Protein AF-A0A7G6E067-F1 (afdb_monomer_lite)

Sequence (532 aa):
MALILVSIIIFIIMLLFPILFSLVSLRKSSGDVLDIQQSKVKDPRYFVKSFTRLFDQQWANYDGSGKIFLSREENILEADGIAEYPPVCHSIVYAENLEFRPPAGISFEKEVYACQNAYLFGIKTVRAICSKKDLVLGSGTRVLRWVDAEGTLTVFDDCDLGISASSTTKIIIGSNSRFRRLFAPTILFGQAPGEESLFNDRSQDINLEAVALGCFRNIKYVDDDLTDDAGVLTGSIITIHNIIVLNSLTVKGHIRSHKSIRLCDHAVVYGNLFAEEDIYLGQNARVYGTVFTQGNLYAESGVTIGQPGKTKSVIARGKIIFEKNCRVHGYVNSEAGGICCPDNNFCKTDTATLPVLSRPRPEKEYLLKKPWPAVISAVVLFAVITTSVSATVILKKVQEYERFFKDKQAVAEEFSYGIDGKPDGGQLETEPVLITKDHVYFKDRVLERFHYDTNNILQNSEVLRGIMASLPEGVNKYLMLVPGRIRFESDAYQQYSDDVIGAINEVYAKMPSMQGTGRVTEHDFMLLTRQS

Structure (mmCIF, N/CA/C/O backbone):
data_AF-A0A7G6E067-F1
#
_entry.id   AF-A0A7G6E067-F1
#
loop_
_atom_site.group_PDB
_atom_site.id
_atom_site.type_symbol
_atom_site.label_atom_id
_atom_site.label_alt_id
_atom_site.label_comp_id
_atom_site.label_asym_id
_atom_site.label_entity_id
_atom_site.label_seq_id
_atom_site.pdbx_PDB_ins_code
_atom_site.Cartn_x
_atom_site.Cartn_y
_atom_site.Cartn_z
_atom_site.occupancy
_atom_site.B_iso_or_equiv
_atom_site.auth_seq_id
_atom_site.auth_comp_id
_atom_site.auth_asym_id
_atom_site.auth_atom_id
_atom_site.pdbx_PDB_model_num
ATOM 1 N N . MET A 1 1 ? -4.426 38.895 -65.594 1.00 67.75 1 MET A N 1
ATOM 2 C CA . MET A 1 1 ? -3.129 38.958 -64.880 1.00 67.75 1 MET A CA 1
ATOM 3 C C . MET A 1 1 ? -3.251 39.633 -63.520 1.00 67.75 1 MET A C 1
ATOM 5 O O . MET A 1 1 ? -3.043 38.946 -62.533 1.00 67.75 1 MET A O 1
ATOM 9 N N . ALA A 1 2 ? -3.667 40.904 -63.428 1.00 76.62 2 ALA A N 1
ATOM 10 C CA . ALA A 1 2 ? -3.803 41.602 -62.138 1.00 76.62 2 ALA A CA 1
ATOM 11 C C . ALA A 1 2 ? -4.741 40.894 -61.138 1.00 76.62 2 ALA A C 1
ATOM 13 O O . ALA A 1 2 ? -4.383 40.714 -59.982 1.00 76.62 2 ALA A O 1
ATOM 14 N N . LEU A 1 3 ? -5.896 40.405 -61.603 1.00 77.56 3 LEU A N 1
ATOM 15 C CA . LEU A 1 3 ? -6.867 39.714 -60.745 1.00 77.56 3 LEU A CA 1
ATOM 16 C C . LEU A 1 3 ? -6.318 38.399 -60.161 1.00 77.56 3 LEU A C 1
ATOM 18 O O . LEU A 1 3 ? -6.519 38.109 -58.990 1.00 77.56 3 LEU A O 1
ATOM 22 N N . ILE A 1 4 ? -5.556 37.649 -60.963 1.00 86.62 4 ILE A N 1
ATOM 23 C CA . ILE A 1 4 ? -4.908 36.397 -60.542 1.00 86.62 4 ILE A CA 1
ATOM 24 C C . ILE A 1 4 ? -3.825 36.690 -59.498 1.00 86.62 4 ILE A C 1
ATOM 26 O O . ILE A 1 4 ? -3.728 35.985 -58.499 1.00 86.62 4 ILE A O 1
ATOM 30 N N . LEU A 1 5 ? -3.049 37.762 -59.696 1.00 88.50 5 LEU A N 1
ATOM 31 C CA . LEU A 1 5 ? -2.017 38.177 -58.748 1.00 88.50 5 LEU A CA 1
ATOM 32 C C . LEU A 1 5 ? -2.626 38.559 -57.389 1.00 88.50 5 LEU A C 1
ATOM 34 O O . LEU A 1 5 ? -2.128 38.140 -56.349 1.00 88.50 5 LEU A O 1
ATOM 38 N N . VAL A 1 6 ? -3.745 39.292 -57.401 1.00 89.38 6 VAL A N 1
ATOM 39 C CA . VAL A 1 6 ? -4.483 39.673 -56.186 1.00 89.38 6 VAL A CA 1
ATOM 40 C C . VAL A 1 6 ? -5.037 38.440 -55.466 1.00 89.38 6 VAL A C 1
ATOM 42 O O . VAL A 1 6 ? -4.882 38.329 -54.252 1.00 89.38 6 VAL A O 1
ATOM 45 N N . SER A 1 7 ? -5.613 37.476 -56.190 1.00 81.06 7 SER A N 1
ATOM 46 C CA . SER A 1 7 ? -6.110 36.231 -55.589 1.00 81.06 7 SER A CA 1
ATOM 47 C C . SER A 1 7 ? -4.997 35.391 -54.955 1.00 81.06 7 SER A C 1
ATOM 49 O O . SER A 1 7 ? -5.192 34.850 -53.869 1.00 81.06 7 SER A O 1
ATOM 51 N N . ILE A 1 8 ? -3.818 35.317 -55.585 1.00 92.19 8 ILE A N 1
ATOM 52 C CA . ILE A 1 8 ? -2.652 34.613 -55.027 1.00 92.19 8 ILE A CA 1
ATOM 53 C C . ILE A 1 8 ? -2.177 35.295 -53.738 1.00 92.19 8 ILE A C 1
ATOM 55 O O . ILE A 1 8 ? -1.906 34.615 -52.751 1.00 92.19 8 ILE A O 1
ATOM 59 N N . ILE A 1 9 ? -2.127 36.630 -53.711 1.00 91.50 9 ILE A N 1
ATOM 60 C CA . ILE A 1 9 ? -1.723 37.391 -52.520 1.00 91.50 9 ILE A CA 1
ATOM 61 C C . ILE A 1 9 ? -2.707 37.163 -51.367 1.00 91.50 9 ILE A C 1
ATOM 63 O O . ILE A 1 9 ? -2.279 36.882 -50.249 1.00 91.50 9 ILE A O 1
ATOM 67 N N . ILE A 1 10 ? -4.017 37.212 -51.633 1.00 90.81 10 ILE A N 1
ATOM 68 C CA . ILE A 1 10 ? -5.048 36.949 -50.616 1.00 90.81 10 ILE A CA 1
ATOM 69 C C . ILE A 1 10 ? -4.919 35.521 -50.068 1.00 90.81 10 ILE A C 1
ATOM 71 O O . ILE A 1 10 ? -4.977 35.328 -48.856 1.00 90.81 10 ILE A O 1
ATOM 75 N N . PHE A 1 11 ? -4.682 34.532 -50.933 1.00 90.06 11 PHE A N 1
ATOM 76 C CA . PHE A 1 11 ? -4.501 33.140 -50.518 1.00 90.06 11 PHE A CA 1
ATOM 77 C C . PHE A 1 11 ? -3.265 32.949 -49.625 1.00 90.06 11 PHE A C 1
ATOM 79 O O . PHE A 1 11 ? -3.344 32.290 -48.589 1.00 90.06 11 PHE A O 1
ATOM 86 N N . ILE A 1 12 ? -2.137 33.575 -49.978 1.00 92.38 12 ILE A N 1
ATOM 87 C CA . ILE A 1 12 ? -0.911 33.529 -49.167 1.00 92.38 12 ILE A CA 1
ATOM 88 C C . ILE A 1 12 ? -1.139 34.190 -47.802 1.00 92.38 12 ILE A C 1
ATOM 90 O O . ILE A 1 12 ? -0.731 33.639 -46.780 1.00 92.38 12 ILE A O 1
ATOM 94 N N . ILE A 1 13 ? -1.837 35.330 -47.758 1.00 90.00 13 ILE A N 1
ATOM 95 C CA . ILE A 1 13 ? -2.175 36.009 -46.500 1.00 90.00 13 ILE A CA 1
ATOM 96 C C . ILE A 1 13 ? -3.079 35.125 -45.636 1.00 90.00 13 ILE A C 1
ATOM 98 O O . ILE A 1 13 ? -2.809 34.971 -44.447 1.00 90.00 13 ILE A O 1
ATOM 102 N N . MET A 1 14 ? -4.101 34.490 -46.216 1.00 87.88 14 MET A N 1
ATOM 103 C CA . MET A 1 14 ? -4.981 33.571 -45.486 1.00 87.88 14 MET A CA 1
ATOM 104 C C . MET A 1 14 ? -4.238 32.359 -44.914 1.00 87.88 14 MET A C 1
ATOM 106 O O . MET A 1 14 ? -4.608 31.880 -43.847 1.00 87.88 14 MET A O 1
ATOM 110 N N . LEU A 1 15 ? -3.193 31.873 -45.589 1.00 88.56 15 LEU A N 1
ATOM 111 C CA . LEU A 1 15 ? -2.406 30.728 -45.127 1.00 88.56 15 LEU A CA 1
ATOM 112 C C . LEU A 1 15 ? -1.389 31.112 -44.041 1.00 88.56 15 LEU A C 1
ATOM 114 O O . LEU A 1 15 ? -1.163 30.347 -43.105 1.00 88.56 15 LEU A O 1
ATOM 118 N N . LEU A 1 16 ? -0.795 32.305 -44.135 1.00 90.19 16 LEU A N 1
ATOM 119 C CA . LEU A 1 16 ? 0.205 32.781 -43.174 1.00 90.19 16 LEU A CA 1
ATOM 120 C C . LEU A 1 16 ? -0.413 33.417 -41.923 1.00 90.19 16 LEU A C 1
ATOM 122 O O . LEU A 1 16 ? 0.206 33.388 -40.858 1.00 90.19 16 LEU A O 1
ATOM 126 N N . PHE A 1 17 ? -1.625 33.966 -42.020 1.00 87.62 17 PHE A N 1
ATOM 127 C CA . PHE A 1 17 ? -2.289 34.657 -40.914 1.00 87.62 17 PHE A CA 1
ATOM 128 C C . PHE A 1 17 ? -2.499 33.774 -39.665 1.00 87.62 17 PHE A C 1
ATOM 130 O O . PHE A 1 17 ? -2.119 34.222 -38.583 1.00 87.62 17 PHE A O 1
ATOM 137 N N . PRO A 1 18 ? -2.992 32.519 -39.754 1.00 85.69 18 PRO A N 1
ATOM 138 C CA . PRO A 1 18 ? -3.151 31.650 -38.584 1.00 85.69 18 PRO A CA 1
ATOM 139 C C . PRO A 1 18 ? -1.817 31.308 -37.912 1.00 85.69 18 PRO A C 1
ATOM 141 O O . PRO A 1 18 ? -1.742 31.227 -36.689 1.00 85.69 18 PRO A O 1
ATOM 144 N N . ILE A 1 19 ? -0.752 31.150 -38.706 1.00 84.44 19 ILE A N 1
ATOM 145 C CA . ILE A 1 19 ? 0.596 30.827 -38.219 1.00 84.44 19 ILE A CA 1
ATOM 146 C C . ILE A 1 19 ? 1.186 32.031 -37.475 1.00 84.44 19 ILE A C 1
ATOM 148 O O . ILE A 1 19 ? 1.691 31.892 -36.363 1.00 84.44 19 ILE A O 1
ATOM 152 N N . LEU A 1 20 ? 1.073 33.231 -38.052 1.00 85.06 20 LEU A N 1
ATOM 153 C CA . LEU A 1 20 ? 1.503 34.478 -37.415 1.00 85.06 20 LEU A CA 1
ATOM 154 C C . LEU A 1 20 ? 0.703 34.769 -36.141 1.00 85.06 20 LEU A C 1
ATOM 156 O O . LEU A 1 20 ? 1.288 35.136 -35.124 1.00 85.06 20 LEU A O 1
ATOM 160 N N . PHE A 1 21 ? -0.615 34.563 -36.166 1.00 83.00 21 PHE A N 1
ATOM 161 C CA . PHE A 1 21 ? -1.477 34.758 -35.001 1.00 83.00 21 PHE A CA 1
ATOM 162 C C . PHE A 1 21 ? -1.153 33.763 -33.877 1.00 83.00 21 PHE A C 1
ATOM 164 O O . PHE A 1 21 ? -1.044 34.161 -32.718 1.00 83.00 21 PHE A O 1
ATOM 171 N N . SER A 1 22 ? -0.901 32.496 -34.220 1.00 72.25 22 SER A N 1
ATOM 172 C CA . SER A 1 22 ? -0.419 31.468 -33.290 1.00 72.25 22 SER A CA 1
ATOM 173 C C . SER A 1 22 ? 0.921 31.853 -32.652 1.00 72.25 22 SER A C 1
ATOM 175 O O . SER A 1 22 ? 1.051 31.795 -31.430 1.00 72.25 22 SER A O 1
ATOM 177 N N . LEU A 1 23 ? 1.893 32.322 -33.441 1.00 78.56 23 LEU A N 1
ATOM 178 C CA . LEU A 1 23 ? 3.201 32.757 -32.938 1.00 78.56 23 LEU A CA 1
ATOM 179 C C . LEU A 1 23 ? 3.097 33.972 -32.006 1.00 78.56 23 LEU A C 1
ATOM 181 O O . LEU A 1 23 ? 3.789 34.032 -30.991 1.00 78.56 23 LEU A O 1
ATOM 185 N N . VAL A 1 24 ? 2.223 34.933 -32.320 1.00 79.75 24 VAL A N 1
ATOM 186 C CA . VAL A 1 24 ? 1.972 36.105 -31.465 1.00 79.75 24 VAL A CA 1
ATOM 187 C C . VAL A 1 24 ? 1.246 35.709 -30.178 1.00 79.75 24 VAL A C 1
ATOM 189 O O . VAL A 1 24 ? 1.586 36.224 -29.113 1.00 79.75 24 VAL A O 1
ATOM 192 N N . SER A 1 25 ? 0.291 34.780 -30.252 1.00 71.62 25 SER A N 1
ATOM 193 C CA . SER A 1 25 ? -0.420 34.243 -29.087 1.00 71.62 25 SER A CA 1
ATOM 194 C C . SER A 1 25 ? 0.529 33.499 -28.142 1.00 71.62 25 SER A C 1
ATOM 196 O O . SER A 1 25 ? 0.535 33.789 -26.947 1.00 71.62 25 SER A O 1
ATOM 198 N N . LEU A 1 26 ? 1.422 32.661 -28.680 1.00 60.19 26 LEU A N 1
ATOM 199 C CA . LEU A 1 26 ? 2.461 31.964 -27.911 1.00 60.19 26 LEU A CA 1
ATOM 200 C C . LEU A 1 26 ? 3.456 32.927 -27.248 1.00 60.19 26 LEU A C 1
ATOM 202 O O . LEU A 1 26 ? 3.932 32.658 -26.151 1.00 60.19 26 LEU A O 1
ATOM 206 N N . ARG A 1 27 ? 3.757 34.068 -27.884 1.00 63.06 27 ARG A N 1
ATOM 207 C CA . ARG A 1 27 ? 4.633 35.101 -27.301 1.00 63.06 27 ARG A CA 1
ATOM 208 C C . ARG A 1 27 ? 3.955 35.940 -26.215 1.00 63.06 27 ARG A C 1
ATOM 210 O O . ARG A 1 27 ? 4.663 36.564 -25.432 1.00 63.06 27 ARG A O 1
ATOM 217 N N . LYS A 1 28 ? 2.618 35.999 -26.197 1.00 56.47 28 LYS A N 1
ATOM 218 C CA . LYS A 1 28 ? 1.829 36.782 -25.230 1.00 56.47 28 LYS A CA 1
ATOM 219 C C . LYS A 1 28 ? 1.300 35.962 -24.055 1.00 56.47 28 LYS A C 1
ATOM 221 O O . LYS A 1 28 ? 1.026 36.557 -23.021 1.00 56.47 28 LYS A O 1
ATOM 226 N N . SER A 1 29 ? 1.172 34.639 -24.170 1.00 46.22 29 SER A N 1
ATOM 227 C CA . SER A 1 29 ? 0.779 33.794 -23.039 1.00 46.22 29 SER A CA 1
ATOM 228 C C . SER A 1 29 ? 1.999 33.340 -22.232 1.00 46.22 29 SER A C 1
ATOM 230 O O . SER A 1 29 ? 2.335 32.158 -22.194 1.00 46.22 29 SER A O 1
ATOM 232 N N . SER A 1 30 ? 2.648 34.263 -21.525 1.00 46.41 30 SER A N 1
ATOM 233 C CA . SER A 1 30 ? 3.268 33.886 -20.252 1.00 46.41 30 SER A CA 1
ATOM 234 C C . SER A 1 30 ? 2.132 33.753 -19.237 1.00 46.41 30 SER A C 1
ATOM 236 O O . SER A 1 30 ? 1.890 34.656 -18.442 1.00 46.41 30 SER A O 1
ATOM 238 N N . GLY A 1 31 ? 1.338 32.686 -19.362 1.00 50.12 31 GLY A N 1
ATOM 239 C CA . GLY A 1 31 ? 0.410 32.324 -18.301 1.00 50.12 31 GLY A CA 1
ATOM 240 C C . GLY A 1 31 ? 1.242 31.968 -17.080 1.00 50.12 31 GLY A C 1
ATOM 241 O O . GLY A 1 31 ? 2.198 31.200 -17.215 1.00 50.12 31 GLY A O 1
ATOM 242 N N . ASP A 1 32 ? 0.915 32.548 -15.927 1.00 47.06 32 ASP A N 1
ATOM 243 C CA . ASP A 1 32 ? 1.516 32.122 -14.672 1.00 47.06 32 ASP A CA 1
ATOM 244 C C . ASP A 1 32 ? 1.318 30.613 -14.551 1.00 47.06 32 ASP A C 1
ATOM 246 O O . ASP A 1 32 ? 0.204 30.086 -14.653 1.00 47.06 32 ASP A O 1
ATOM 250 N N . VAL A 1 33 ? 2.438 29.903 -14.439 1.00 42.81 33 VAL A N 1
ATOM 251 C CA . VAL A 1 33 ? 2.445 28.465 -14.206 1.00 42.81 33 VAL A CA 1
ATOM 252 C C . VAL A 1 33 ? 1.640 28.252 -12.931 1.00 42.81 33 VAL A C 1
ATOM 254 O O . VAL A 1 33 ? 2.004 28.794 -11.891 1.00 42.81 33 VAL A O 1
ATOM 257 N N . LEU A 1 34 ? 0.539 27.494 -13.009 1.00 39.03 34 LEU A N 1
ATOM 258 C CA . LEU A 1 34 ? -0.124 26.978 -11.814 1.00 39.03 34 LEU A CA 1
ATOM 259 C C . LEU A 1 34 ? 0.966 26.329 -10.966 1.00 39.03 34 LEU A C 1
ATOM 261 O O . LEU A 1 34 ? 1.536 25.318 -11.384 1.00 39.03 34 LEU A O 1
ATOM 265 N N . ASP A 1 35 ? 1.282 26.940 -9.824 1.00 33.75 35 ASP A N 1
ATOM 266 C CA . ASP A 1 35 ? 2.261 26.413 -8.884 1.00 33.75 35 ASP A CA 1
ATOM 267 C C . ASP A 1 35 ? 1.671 25.135 -8.287 1.00 33.75 35 ASP A C 1
ATOM 269 O O . ASP A 1 35 ? 0.984 25.116 -7.263 1.00 33.75 35 ASP A O 1
ATOM 273 N N . ILE A 1 36 ? 1.853 24.032 -9.012 1.00 35.59 36 ILE A N 1
ATOM 274 C CA . ILE A 1 36 ? 1.651 22.701 -8.480 1.00 35.59 36 ILE A CA 1
ATOM 275 C C . ILE A 1 36 ? 2.705 22.602 -7.393 1.00 35.59 36 ILE A C 1
ATOM 277 O O . ILE A 1 36 ? 3.874 22.386 -7.699 1.00 35.59 36 ILE A O 1
ATOM 281 N N . GLN A 1 37 ? 2.291 22.772 -6.137 1.00 37.22 37 GLN A N 1
ATOM 282 C CA . GLN A 1 37 ? 3.134 22.528 -4.973 1.00 37.22 37 GLN A CA 1
ATOM 283 C C . GLN A 1 37 ? 3.620 21.075 -5.020 1.00 37.22 37 GLN A C 1
ATOM 285 O O . GLN A 1 37 ? 3.009 20.177 -4.439 1.00 37.22 37 GLN A O 1
ATOM 290 N N . GLN A 1 38 ? 4.725 20.827 -5.728 1.00 42.59 38 GLN A N 1
ATOM 291 C CA . GLN A 1 38 ? 5.311 19.497 -5.907 1.00 42.59 38 GLN A CA 1
ATOM 292 C C . GLN A 1 38 ? 5.803 18.923 -4.568 1.00 42.59 38 GLN A C 1
ATOM 294 O O . GLN A 1 38 ? 6.039 17.725 -4.448 1.00 42.59 38 GLN A O 1
ATOM 299 N N . SER A 1 39 ? 5.895 19.771 -3.539 1.00 36.84 39 SER A N 1
ATOM 300 C CA . SER A 1 39 ? 6.177 19.422 -2.148 1.00 36.84 39 SER A CA 1
ATOM 301 C C . SER A 1 39 ? 4.997 18.789 -1.402 1.00 36.84 39 SER A C 1
ATOM 303 O O . SER A 1 39 ? 5.209 18.235 -0.323 1.00 36.84 39 SER A O 1
ATOM 305 N N . LYS A 1 40 ? 3.766 18.798 -1.947 1.00 38.25 40 LYS A N 1
ATOM 306 C CA . LYS A 1 40 ? 2.625 18.044 -1.389 1.00 38.25 40 LYS A CA 1
ATOM 307 C C . LYS A 1 40 ? 2.754 16.550 -1.693 1.00 38.25 40 LYS A C 1
ATOM 309 O O . LYS A 1 40 ? 1.916 15.938 -2.355 1.00 38.25 40 LYS A O 1
ATOM 314 N N . VAL A 1 41 ? 3.796 15.933 -1.150 1.00 55.62 41 VAL A N 1
ATOM 315 C CA . VAL A 1 41 ? 3.867 14.482 -1.012 1.00 55.62 41 VAL A CA 1
ATOM 316 C C . VAL A 1 41 ? 2.884 14.107 0.093 1.00 55.62 41 VAL A C 1
ATOM 318 O O . VAL A 1 41 ? 3.090 14.438 1.260 1.00 55.62 41 VAL A O 1
ATOM 321 N N . LYS A 1 42 ? 1.763 13.469 -0.267 1.00 67.50 42 LYS A N 1
ATOM 322 C CA . LYS A 1 42 ? 0.821 12.946 0.732 1.00 67.50 42 LYS A CA 1
ATOM 323 C C . LYS A 1 42 ? 1.565 11.939 1.602 1.00 67.50 42 LYS A C 1
ATOM 325 O O . LYS A 1 42 ? 2.034 10.922 1.095 1.00 67.50 42 LYS A O 1
ATOM 330 N N . ASP A 1 43 ? 1.644 12.227 2.898 1.00 86.19 43 ASP A N 1
ATOM 331 C CA . ASP A 1 43 ? 2.230 11.316 3.874 1.00 86.19 43 ASP A CA 1
ATOM 332 C C . ASP A 1 43 ? 1.561 9.932 3.746 1.00 86.19 43 ASP A C 1
ATOM 334 O O . ASP A 1 43 ? 0.327 9.827 3.813 1.00 86.19 43 ASP A O 1
ATOM 338 N N . PRO A 1 44 ? 2.331 8.849 3.553 1.00 86.00 44 PRO A N 1
ATOM 339 C CA . PRO A 1 44 ? 1.779 7.505 3.501 1.00 86.00 44 PRO A CA 1
ATOM 340 C C . PRO A 1 44 ? 0.988 7.119 4.757 1.00 86.00 44 PRO A C 1
ATOM 342 O O . PRO A 1 44 ? 0.123 6.261 4.673 1.00 86.00 44 PRO A O 1
ATOM 345 N N . ARG A 1 45 ? 1.193 7.786 5.894 1.00 92.62 45 ARG A N 1
ATOM 346 C CA . ARG A 1 45 ? 0.444 7.603 7.148 1.00 92.62 45 ARG A CA 1
ATOM 347 C C . ARG A 1 45 ? -0.525 8.756 7.437 1.00 92.62 45 ARG A C 1
ATOM 349 O O . ARG A 1 45 ? -0.914 8.977 8.579 1.00 92.62 45 ARG A O 1
ATOM 356 N N . TYR A 1 46 ? -0.950 9.497 6.410 1.00 91.56 46 TYR A N 1
ATOM 357 C CA . TYR A 1 46 ? -1.833 10.660 6.555 1.00 91.56 46 TYR A CA 1
ATOM 358 C C . TYR A 1 46 ? -3.115 10.372 7.354 1.00 91.56 46 TYR A C 1
ATOM 360 O O . TYR A 1 46 ? -3.463 11.158 8.231 1.00 91.56 46 TYR A O 1
ATOM 368 N N . PHE A 1 47 ? -3.805 9.257 7.079 1.00 90.81 47 PHE A N 1
ATOM 369 C CA . PHE A 1 47 ? -5.082 8.945 7.734 1.00 90.81 47 PHE A CA 1
ATOM 370 C C . PHE A 1 47 ? -4.940 8.808 9.250 1.00 90.81 47 PHE A C 1
ATOM 372 O O . PHE A 1 47 ? -5.653 9.492 9.982 1.00 90.81 47 PHE A O 1
ATOM 379 N N . VAL A 1 48 ? -3.982 7.993 9.707 1.00 93.31 48 VAL A N 1
ATOM 380 C CA . VAL A 1 48 ? -3.722 7.818 11.139 1.00 93.31 48 VAL A CA 1
ATOM 381 C C . VAL A 1 48 ? -3.243 9.121 11.767 1.00 93.31 48 VAL A C 1
ATOM 383 O O . VAL A 1 48 ? -3.814 9.541 12.760 1.00 93.31 48 VAL A O 1
ATOM 386 N N . LYS A 1 49 ? -2.288 9.831 11.150 1.00 93.44 49 LYS A N 1
ATOM 387 C CA . LYS A 1 49 ? -1.737 11.073 11.714 1.00 93.44 49 LYS A CA 1
ATOM 388 C C . LYS A 1 49 ? -2.796 12.160 11.846 1.00 93.44 49 LYS A C 1
ATOM 390 O O . LYS A 1 49 ? -2.779 12.929 12.801 1.00 93.44 49 LYS A O 1
ATOM 395 N N . SER A 1 50 ? -3.713 12.244 10.883 1.00 93.19 50 SER A N 1
ATOM 396 C CA . SER A 1 50 ? -4.823 13.190 10.952 1.00 93.19 50 SER A CA 1
ATOM 397 C C . SER A 1 50 ? -5.813 12.812 12.050 1.00 93.19 50 SER A C 1
ATOM 399 O O . SER A 1 50 ? -6.274 13.703 12.759 1.00 93.19 50 SER A O 1
ATOM 401 N N . PHE A 1 51 ? -6.138 11.523 12.188 1.00 94.69 51 PHE A N 1
ATOM 402 C CA . PHE A 1 51 ? -7.040 11.034 13.227 1.00 94.69 51 PHE A CA 1
ATOM 403 C C . PHE A 1 51 ? -6.441 11.211 14.625 1.00 94.69 51 PHE A C 1
ATOM 405 O O . PHE A 1 51 ? -7.065 11.866 15.451 1.00 94.69 51 PHE A O 1
ATOM 412 N N . THR A 1 52 ? -5.221 10.723 14.871 1.00 93.94 52 THR A N 1
ATOM 413 C CA . THR A 1 52 ? -4.566 10.821 16.184 1.00 93.94 52 THR A CA 1
ATOM 414 C C . THR A 1 52 ? -4.368 12.271 16.589 1.00 93.94 52 THR A C 1
ATOM 416 O O . THR A 1 52 ? -4.672 12.623 17.713 1.00 93.94 52 THR A O 1
ATOM 419 N N . ARG A 1 53 ? -3.975 13.161 15.666 1.00 93.69 53 ARG A N 1
ATOM 420 C CA . ARG A 1 53 ? -3.857 14.596 15.969 1.00 93.69 53 ARG A CA 1
ATOM 421 C C . ARG A 1 53 ? -5.174 15.199 16.466 1.00 93.69 53 ARG A C 1
ATOM 423 O O . ARG A 1 53 ? -5.152 15.986 17.403 1.00 93.69 53 ARG A O 1
ATOM 430 N N . LEU A 1 54 ? -6.296 14.875 15.818 1.00 93.12 54 LEU A N 1
ATOM 431 C CA . LEU A 1 54 ? -7.613 15.358 16.247 1.00 93.12 54 LEU A CA 1
ATOM 432 C C . LEU A 1 54 ? -8.034 14.717 17.570 1.00 93.12 54 LEU A C 1
ATOM 434 O O . LEU A 1 54 ? -8.539 15.417 18.440 1.00 93.12 54 LEU A O 1
ATOM 438 N N . PHE A 1 55 ? -7.811 13.412 17.716 1.00 94.62 55 PHE A N 1
ATOM 439 C CA . PHE A 1 55 ? -8.175 12.670 18.914 1.00 94.62 55 PHE A CA 1
ATOM 440 C C . PHE A 1 55 ? -7.371 13.141 20.126 1.00 94.62 55 PHE A C 1
ATOM 442 O O . PHE A 1 55 ? -7.968 13.595 21.089 1.00 94.62 55 PHE A O 1
ATOM 449 N N . ASP A 1 56 ? -6.038 13.130 20.054 1.00 93.06 56 ASP A N 1
ATOM 450 C CA . ASP A 1 56 ? -5.134 13.496 21.151 1.00 93.06 56 ASP A CA 1
ATOM 451 C C . ASP A 1 56 ? -5.389 14.938 21.636 1.00 93.06 56 ASP A C 1
ATOM 453 O O . ASP A 1 56 ? -5.372 15.212 22.835 1.00 93.06 56 ASP A O 1
ATOM 457 N N . GLN A 1 57 ? -5.684 15.867 20.715 1.00 92.56 57 GLN A N 1
ATOM 458 C CA . GLN A 1 57 ? -6.006 17.258 21.053 1.00 92.56 57 GLN A CA 1
ATOM 459 C C . GLN A 1 57 ? -7.290 17.379 21.888 1.00 92.56 57 GLN A C 1
ATOM 461 O O . GLN A 1 57 ? -7.369 18.225 22.779 1.00 92.56 57 GLN A O 1
ATOM 466 N N . GLN A 1 58 ? -8.300 16.568 21.578 1.00 92.88 58 GLN A N 1
ATOM 467 C CA . GLN A 1 58 ? -9.592 16.594 22.263 1.00 92.88 58 GLN A CA 1
ATOM 468 C C . GLN A 1 58 ? -9.560 15.743 23.535 1.00 92.88 58 GLN A C 1
ATOM 470 O O . GLN A 1 58 ? -10.126 16.136 24.551 1.00 92.88 58 GLN A O 1
ATOM 475 N N . TRP A 1 59 ? -8.816 14.636 23.511 1.00 92.81 59 TRP A N 1
ATOM 476 C CA . TRP A 1 59 ? -8.609 13.746 24.648 1.00 92.81 59 TRP A CA 1
ATOM 477 C C . TRP A 1 59 ? -7.934 14.458 25.824 1.00 92.81 59 TRP A C 1
ATOM 479 O O . TRP A 1 59 ? -8.309 14.247 26.970 1.00 92.81 59 TRP A O 1
ATOM 489 N N . ALA A 1 60 ? -7.006 15.383 25.553 1.00 90.44 60 ALA A N 1
ATOM 490 C CA . ALA A 1 60 ? -6.350 16.184 26.590 1.00 90.44 60 ALA A CA 1
ATOM 491 C C . ALA A 1 60 ? -7.320 17.010 27.462 1.00 90.44 60 ALA A C 1
ATOM 493 O O . ALA A 1 60 ? -6.982 17.338 28.597 1.00 90.44 60 ALA A O 1
ATOM 494 N N . ASN A 1 61 ? -8.507 17.345 26.942 1.00 89.31 61 ASN A N 1
ATOM 495 C CA . ASN A 1 61 ? -9.551 18.087 27.657 1.00 89.31 61 ASN A CA 1
ATOM 496 C C . ASN A 1 61 ? -10.802 17.231 27.919 1.00 89.31 61 ASN A C 1
ATOM 498 O O . ASN A 1 61 ? -11.872 17.779 28.179 1.00 89.31 61 ASN A O 1
ATOM 502 N N . TYR A 1 62 ? -10.693 15.907 27.797 1.00 91.81 62 TYR A N 1
ATOM 503 C CA . TYR A 1 62 ? -11.818 15.000 27.977 1.00 91.81 62 TYR A CA 1
ATOM 504 C C . TYR A 1 62 ? -12.278 14.983 29.440 1.00 91.81 62 TYR A C 1
ATOM 506 O O . TYR A 1 62 ? -11.478 14.896 30.370 1.00 91.81 62 TYR A O 1
ATOM 514 N N . ASP A 1 63 ? -13.590 15.082 29.632 1.00 89.38 63 ASP A N 1
ATOM 515 C CA . ASP A 1 63 ? -14.250 15.248 30.928 1.00 89.38 63 ASP A CA 1
ATOM 516 C C . ASP A 1 63 ? -14.803 13.934 31.508 1.00 89.38 63 ASP A C 1
ATOM 518 O O . ASP A 1 63 ? -15.434 13.946 32.565 1.00 89.38 63 ASP A O 1
ATOM 522 N N . GLY A 1 64 ? -14.589 12.799 30.830 1.00 88.25 64 GLY A N 1
ATOM 523 C CA . GLY A 1 64 ? -15.148 11.506 31.235 1.00 88.25 64 GLY A CA 1
ATOM 524 C C . GLY A 1 64 ? -16.630 11.328 30.888 1.00 88.25 64 GLY A C 1
ATOM 525 O O . GLY A 1 64 ? -17.257 10.382 31.360 1.00 88.25 64 GLY A O 1
ATOM 526 N N . SER A 1 65 ? -17.223 12.214 30.079 1.00 88.88 65 SER A N 1
ATOM 527 C CA . SER A 1 65 ? -18.655 12.167 29.735 1.00 88.88 65 SER A CA 1
ATOM 528 C C . SER A 1 65 ? -19.065 10.997 28.828 1.00 88.88 65 SER A C 1
ATOM 530 O O . SER A 1 65 ? -20.254 10.823 28.552 1.00 88.88 65 SER A O 1
ATOM 532 N N . GLY A 1 66 ? -18.112 10.203 28.325 1.00 91.12 66 GLY A N 1
ATOM 533 C CA . GLY A 1 66 ? -18.354 9.173 27.311 1.00 91.12 66 GLY A CA 1
ATOM 534 C C . GLY A 1 66 ? -18.574 9.744 25.909 1.00 91.12 66 GLY A C 1
ATOM 535 O O . GLY A 1 66 ? -18.972 9.015 24.998 1.00 91.12 66 GLY A O 1
ATOM 536 N N . LYS A 1 67 ? -18.335 11.044 25.714 1.00 93.38 67 LYS A N 1
ATOM 537 C CA . LYS A 1 67 ? -18.484 11.728 24.432 1.00 93.38 67 LYS A CA 1
ATOM 538 C C . LYS A 1 67 ? -17.290 12.618 24.137 1.00 93.38 67 LYS A C 1
ATOM 540 O O . LYS A 1 67 ? -16.702 13.214 25.031 1.00 93.38 67 LYS A O 1
ATOM 545 N N . ILE A 1 68 ? -16.955 12.738 22.859 1.00 93.69 68 ILE A N 1
ATOM 546 C CA . ILE A 1 68 ? -15.889 13.616 22.384 1.00 93.69 68 ILE A CA 1
ATOM 547 C C . ILE A 1 68 ? -16.351 14.380 21.154 1.00 93.69 68 ILE A C 1
ATOM 549 O O . ILE A 1 68 ? -17.079 13.852 20.312 1.00 93.69 68 ILE A O 1
ATOM 553 N N . PHE A 1 69 ? -15.901 15.621 21.015 1.00 91.19 69 PHE A N 1
ATOM 554 C CA . PHE A 1 69 ? -16.122 16.387 19.799 1.00 91.19 69 PHE A CA 1
ATOM 555 C C . PHE A 1 69 ? -14.873 16.326 18.919 1.00 91.19 69 PHE 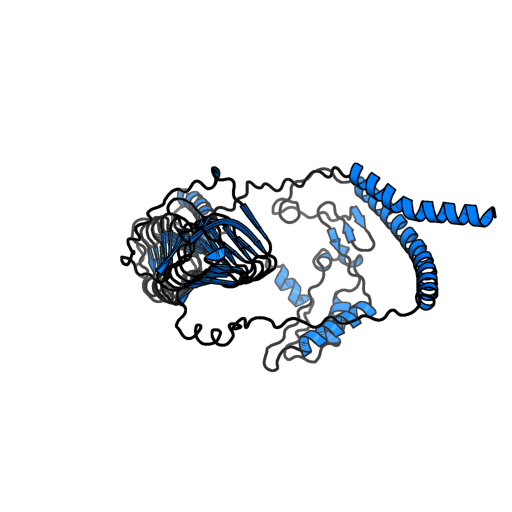A C 1
ATOM 557 O O . PHE A 1 69 ? -13.866 16.952 19.231 1.00 91.19 69 PHE A O 1
ATOM 564 N N . LEU A 1 70 ? -14.930 15.573 17.817 1.00 90.06 70 LEU A N 1
ATOM 565 C CA . LEU A 1 70 ? -13.880 15.584 16.790 1.00 90.06 70 LEU A CA 1
ATOM 566 C C . LEU A 1 70 ? -14.252 16.587 15.687 1.00 90.06 70 LEU A C 1
ATOM 568 O O . LEU A 1 70 ? -14.110 17.791 15.857 1.00 90.06 70 LEU A O 1
ATOM 572 N N . SER A 1 71 ? -14.764 16.103 14.553 1.00 87.19 71 SER A N 1
ATOM 573 C CA . SER A 1 71 ? -15.453 16.940 13.552 1.00 87.19 71 SER A CA 1
ATOM 574 C C . SER A 1 71 ? -16.955 17.061 13.827 1.00 87.19 71 SER A C 1
ATOM 576 O O . SER A 1 71 ? -17.639 17.874 13.219 1.00 87.19 71 SER A O 1
ATOM 578 N N . ARG A 1 72 ? -17.463 16.202 14.710 1.00 90.25 72 ARG A N 1
ATOM 579 C CA . ARG A 1 72 ? -18.821 16.158 15.246 1.00 90.25 72 ARG A CA 1
ATOM 580 C C . ARG A 1 72 ? -18.768 15.452 16.599 1.00 90.25 72 ARG A C 1
ATOM 582 O O . ARG A 1 72 ? -17.737 14.860 16.934 1.00 90.25 72 ARG A O 1
ATOM 589 N N . GLU A 1 73 ? -19.865 15.501 17.341 1.00 92.94 73 GLU A N 1
ATOM 590 C CA . GLU A 1 73 ? -20.020 14.736 18.579 1.00 92.94 73 GLU A CA 1
ATOM 591 C C . GLU A 1 73 ? -20.015 13.230 18.266 1.00 92.94 73 GLU A C 1
ATOM 593 O O . GLU A 1 73 ? -20.747 12.753 17.395 1.00 92.94 73 GLU A O 1
ATOM 598 N N . GLU A 1 74 ? -19.148 12.487 18.943 1.00 95.19 74 GLU A N 1
ATOM 599 C CA . GLU A 1 74 ? -18.972 11.046 18.800 1.00 95.19 74 GLU A CA 1
ATOM 600 C C . GLU A 1 74 ? -18.971 10.404 20.193 1.00 95.19 74 GLU A C 1
ATOM 602 O O . GLU A 1 74 ? -18.428 10.960 21.149 1.00 95.19 74 GLU A O 1
ATOM 607 N N . ASN A 1 75 ? -19.568 9.218 20.313 1.00 94.94 75 ASN A N 1
ATOM 608 C CA . ASN A 1 75 ? -19.521 8.451 21.557 1.00 94.94 75 ASN A CA 1
ATOM 609 C C . ASN A 1 75 ? -18.162 7.752 21.683 1.00 94.94 75 ASN A C 1
ATOM 611 O O . ASN A 1 75 ? -17.659 7.205 20.697 1.00 94.94 75 ASN A O 1
ATOM 615 N N . ILE A 1 76 ? -17.613 7.717 22.895 1.00 94.44 76 ILE A N 1
ATOM 616 C CA . ILE A 1 76 ? -16.389 6.994 23.245 1.00 94.44 76 ILE A CA 1
ATOM 617 C C . ILE A 1 76 ? -16.721 5.796 24.130 1.00 94.44 76 ILE A C 1
ATOM 619 O O . ILE A 1 76 ? -17.601 5.841 24.985 1.00 94.44 76 ILE A O 1
ATOM 623 N N . LEU A 1 77 ? -15.983 4.715 23.909 1.00 94.06 77 LEU A N 1
ATOM 624 C CA . LEU A 1 77 ? -15.945 3.536 24.750 1.00 94.06 77 LEU A CA 1
ATOM 625 C C . LEU A 1 77 ? -14.506 3.318 25.244 1.00 94.06 77 LEU A C 1
ATOM 627 O O . LEU A 1 77 ? -13.618 2.979 24.460 1.00 94.06 77 LEU A O 1
ATOM 631 N N . GLU A 1 78 ? -14.287 3.528 26.541 1.00 93.69 78 GLU A N 1
ATOM 632 C CA . GLU A 1 78 ? -12.995 3.340 27.213 1.00 93.69 78 GLU A CA 1
ATOM 633 C C . GLU A 1 78 ? -12.768 1.854 27.519 1.00 93.69 78 GLU A C 1
ATOM 635 O O . GLU A 1 78 ? -13.396 1.271 28.400 1.00 93.69 78 GLU A O 1
ATOM 640 N N . ALA A 1 79 ? -11.883 1.215 26.761 1.00 91.81 79 ALA A N 1
ATOM 641 C CA . ALA A 1 79 ? -11.707 -0.234 26.741 1.00 91.81 79 ALA A CA 1
ATOM 642 C C . ALA A 1 79 ? -11.029 -0.814 27.996 1.00 91.81 79 ALA A C 1
ATOM 644 O O . ALA A 1 79 ? -11.251 -1.985 28.304 1.00 91.81 79 ALA A O 1
ATOM 645 N N . ASP A 1 80 ? -10.225 -0.025 28.718 1.00 87.19 80 ASP A N 1
ATOM 646 C CA . ASP A 1 80 ? -9.319 -0.498 29.785 1.00 87.19 80 ASP A CA 1
ATOM 647 C C . ASP A 1 80 ? -10.016 -1.060 31.042 1.00 87.19 80 ASP A C 1
ATOM 649 O O . ASP A 1 80 ? -9.350 -1.558 31.949 1.00 87.19 80 ASP A O 1
ATOM 653 N N . GLY A 1 81 ? -11.347 -1.026 31.108 1.00 73.38 81 GLY A N 1
ATOM 654 C CA . GLY A 1 81 ? -12.131 -1.583 32.217 1.00 73.38 81 GLY A CA 1
ATOM 655 C C . GLY A 1 81 ? -13.377 -2.353 31.785 1.00 73.38 81 GLY A C 1
ATOM 656 O O . GLY A 1 81 ? -14.198 -2.711 32.630 1.00 73.38 81 GLY A O 1
ATOM 657 N N . ILE A 1 82 ? -13.552 -2.598 30.484 1.00 82.12 82 ILE A N 1
ATOM 658 C CA . ILE A 1 82 ? -14.779 -3.189 29.949 1.00 82.12 82 ILE A CA 1
ATOM 659 C C . ILE A 1 82 ? -14.640 -4.704 29.840 1.00 82.12 82 ILE A C 1
ATOM 661 O O . ILE A 1 82 ? -13.793 -5.221 29.115 1.00 82.12 82 ILE A O 1
ATOM 665 N N . ALA A 1 83 ? -15.524 -5.413 30.543 1.00 70.69 83 ALA A N 1
ATOM 666 C CA . ALA A 1 83 ? -15.614 -6.870 30.484 1.00 70.69 83 ALA A CA 1
ATOM 667 C C . ALA A 1 83 ? -16.412 -7.365 29.266 1.00 70.69 83 ALA A C 1
ATOM 669 O O . ALA A 1 83 ? -16.108 -8.422 28.717 1.00 70.69 83 ALA A O 1
ATOM 670 N N . GLU A 1 84 ? -17.417 -6.600 28.825 1.00 82.69 84 GLU A N 1
ATOM 671 C CA . GLU A 1 84 ? -18.329 -6.996 27.752 1.00 82.69 84 GLU A CA 1
ATOM 672 C C . GLU A 1 84 ? -18.481 -5.899 26.705 1.00 82.69 84 GLU A C 1
ATOM 674 O O . GLU A 1 84 ? -18.777 -4.745 27.008 1.00 82.69 84 GLU A O 1
ATOM 679 N N . TYR A 1 85 ? -18.317 -6.288 25.446 1.00 87.94 85 TYR A N 1
ATOM 680 C CA . TYR A 1 85 ? -18.553 -5.421 24.303 1.00 87.94 85 TYR A CA 1
ATOM 681 C C . TYR A 1 85 ? -19.898 -5.770 23.668 1.00 87.94 85 TYR A C 1
ATOM 683 O O . TYR A 1 85 ? -20.244 -6.953 23.574 1.00 87.94 85 TYR A O 1
ATOM 691 N N . PRO A 1 86 ? -20.634 -4.777 23.146 1.00 88.31 86 PRO A N 1
ATOM 692 C CA . PRO A 1 86 ? -21.766 -5.073 22.287 1.00 88.31 86 PRO A CA 1
ATOM 693 C C . PRO A 1 86 ? -21.281 -5.821 21.029 1.00 88.31 86 PRO A C 1
ATOM 695 O O . PRO A 1 86 ? -20.185 -5.538 20.534 1.00 88.31 86 PRO A O 1
ATOM 698 N N . PRO A 1 87 ? -22.095 -6.728 20.450 1.00 90.38 87 PRO A N 1
ATOM 699 C CA . PRO A 1 87 ? -21.739 -7.427 19.211 1.00 90.38 87 PRO A CA 1
ATOM 700 C C . PRO A 1 87 ? -21.374 -6.478 18.059 1.00 90.38 87 PRO A C 1
ATOM 702 O O . PRO A 1 87 ? -20.542 -6.808 17.214 1.00 90.38 87 PRO A O 1
ATOM 705 N N . VAL A 1 88 ? -21.985 -5.290 18.041 1.00 94.94 88 VAL A N 1
ATOM 706 C CA . VAL A 1 88 ? -21.652 -4.188 17.136 1.00 94.94 88 VAL A CA 1
ATOM 707 C C . VAL A 1 88 ? -21.371 -2.940 17.968 1.00 94.94 88 VAL A C 1
ATOM 709 O O . VAL A 1 88 ? -22.226 -2.472 18.717 1.00 94.94 88 VAL A O 1
ATOM 712 N N . CYS A 1 89 ? -20.160 -2.406 17.848 1.00 94.50 89 CYS A N 1
ATOM 713 C CA . CYS A 1 89 ? -19.727 -1.205 18.542 1.00 94.50 89 CYS A CA 1
ATOM 714 C C . CYS A 1 89 ? -19.878 0.016 17.623 1.00 94.50 89 CYS A C 1
ATOM 716 O O . CYS A 1 89 ? -19.167 0.148 16.622 1.00 94.50 89 CYS A O 1
ATOM 718 N N . HIS A 1 90 ? -20.804 0.908 17.982 1.00 95.25 90 HIS A N 1
ATOM 719 C CA . HIS A 1 90 ? -21.078 2.165 17.271 1.00 95.25 90 HIS A CA 1
ATOM 720 C C . HIS A 1 90 ? -20.325 3.376 17.856 1.00 95.25 90 HIS A C 1
ATOM 722 O O . HIS A 1 90 ? -20.561 4.506 17.425 1.00 95.25 90 HIS A O 1
ATOM 728 N N . SER A 1 91 ? -19.431 3.146 18.821 1.00 95.00 91 SER A N 1
ATOM 729 C CA . SER A 1 91 ? -18.626 4.164 19.509 1.00 95.00 91 SER A CA 1
ATOM 730 C C . SER A 1 91 ? -17.160 4.059 19.103 1.00 95.00 91 SER A C 1
ATOM 732 O O . SER A 1 91 ? -16.684 2.970 18.782 1.00 95.00 91 SER A O 1
ATOM 734 N N . ILE A 1 92 ? -16.436 5.178 19.144 1.00 96.31 92 ILE A N 1
ATOM 735 C CA . ILE A 1 92 ? -14.973 5.176 19.044 1.00 96.31 92 ILE A CA 1
ATOM 736 C C . ILE A 1 92 ? -14.426 4.417 20.251 1.00 96.31 92 ILE A C 1
ATOM 738 O O . ILE A 1 92 ? -14.818 4.695 21.381 1.00 96.31 92 ILE A O 1
ATOM 742 N N . VAL A 1 93 ? -13.532 3.461 20.022 1.00 96.56 93 VAL A N 1
ATOM 743 C CA . VAL A 1 93 ? -12.940 2.662 21.101 1.00 96.56 93 VAL A CA 1
ATOM 744 C C . VAL A 1 93 ? -11.564 3.211 21.429 1.00 96.56 93 VAL A C 1
ATOM 746 O O . VAL A 1 93 ? -10.737 3.340 20.528 1.00 96.56 93 VAL A O 1
ATOM 749 N N . TYR A 1 94 ? -11.309 3.497 22.702 1.00 96.31 94 TYR A N 1
ATOM 750 C CA . TYR A 1 94 ? -10.017 3.979 23.183 1.00 96.31 94 TYR A CA 1
ATOM 751 C C . TYR A 1 94 ? -9.466 3.042 24.263 1.00 96.31 94 TYR A C 1
ATOM 753 O O . TYR A 1 94 ? -10.128 2.807 25.271 1.00 96.31 94 TYR A O 1
ATOM 761 N N . ALA A 1 95 ? -8.277 2.482 24.035 1.00 95.75 95 ALA A N 1
ATOM 762 C CA . ALA A 1 95 ? -7.565 1.595 24.956 1.00 95.75 95 ALA A CA 1
ATOM 763 C C . ALA A 1 95 ? -6.192 2.200 25.272 1.00 95.75 95 ALA A C 1
ATOM 765 O O . ALA A 1 95 ? -5.341 2.278 24.385 1.00 95.75 95 ALA A O 1
ATOM 766 N N . GLU A 1 96 ? -5.960 2.648 26.501 1.00 94.38 96 GLU A N 1
ATOM 767 C CA . GLU A 1 96 ? -4.789 3.456 26.850 1.00 94.38 96 GLU A CA 1
ATOM 768 C C . GLU A 1 96 ? -3.678 2.625 27.507 1.00 94.38 96 GLU A C 1
ATOM 770 O O . GLU A 1 96 ? -2.513 2.629 27.090 1.00 94.38 96 GLU A O 1
ATOM 775 N N . ASN A 1 97 ? -4.048 1.889 28.545 1.00 94.19 97 ASN A N 1
ATOM 776 C CA . ASN A 1 97 ? -3.137 1.279 29.500 1.00 94.19 97 ASN A CA 1
ATOM 777 C C . ASN A 1 97 ? -2.979 -0.221 29.262 1.00 94.19 97 ASN A C 1
ATOM 779 O O . ASN A 1 97 ? -1.897 -0.763 29.500 1.00 94.19 97 ASN A O 1
ATOM 783 N N . LEU A 1 98 ? -4.028 -0.897 28.786 1.00 93.81 98 LEU A N 1
ATOM 784 C CA . LEU A 1 98 ? -4.024 -2.341 28.573 1.00 93.81 98 LEU A CA 1
ATOM 785 C C . LEU A 1 98 ? -3.871 -2.701 27.096 1.00 93.81 98 LEU A C 1
ATOM 787 O O . LEU A 1 98 ? -4.192 -1.930 26.192 1.00 93.81 98 LEU A O 1
ATOM 791 N N . GLU A 1 99 ? -3.373 -3.913 26.844 1.00 95.94 99 GLU A N 1
ATOM 792 C CA . GLU A 1 99 ? -3.412 -4.480 25.498 1.00 95.94 99 GLU A CA 1
ATOM 793 C C . GLU A 1 99 ? -4.863 -4.631 25.036 1.00 95.94 99 GLU A C 1
ATOM 795 O O . GLU A 1 99 ? -5.693 -5.229 25.725 1.00 95.94 99 GLU A O 1
ATOM 800 N N . PHE A 1 100 ? -5.164 -4.139 23.838 1.00 96.69 100 PHE A N 1
ATOM 801 C CA . PHE A 1 100 ? -6.513 -4.207 23.298 1.00 96.69 100 PHE A CA 1
ATOM 802 C C . PHE A 1 100 ? -6.788 -5.603 22.728 1.00 96.69 100 PHE A C 1
ATOM 804 O O . PHE A 1 100 ? -6.279 -5.973 21.667 1.00 96.69 100 PHE A O 1
ATOM 811 N N . ARG A 1 101 ? -7.585 -6.391 23.456 1.00 95.19 101 ARG A N 1
ATOM 812 C CA . ARG A 1 101 ? -7.930 -7.784 23.128 1.00 95.19 101 ARG A CA 1
ATOM 813 C C . ARG A 1 101 ? -9.447 -8.001 23.210 1.00 95.19 101 ARG A C 1
ATOM 815 O O . ARG A 1 101 ? -9.923 -8.611 24.168 1.00 95.19 101 ARG A O 1
ATOM 822 N N . PRO A 1 102 ? -10.225 -7.477 22.250 1.00 93.81 102 PRO A N 1
ATOM 823 C CA . PRO A 1 102 ? -11.670 -7.656 22.254 1.00 93.81 102 PRO A CA 1
ATOM 824 C C . PRO A 1 102 ? -12.056 -9.138 22.061 1.00 93.81 102 PRO A C 1
ATOM 826 O O . PRO A 1 102 ? -11.360 -9.861 21.342 1.00 93.81 102 PRO A O 1
ATOM 829 N N . PRO A 1 103 ? -13.171 -9.600 22.657 1.00 92.00 103 PRO A N 1
ATOM 830 C CA . PRO A 1 103 ? -13.730 -10.922 22.383 1.00 92.00 103 PRO A CA 1
ATOM 831 C C . PRO A 1 103 ? -14.016 -11.170 20.891 1.00 92.00 103 PRO A C 1
ATOM 833 O O . PRO A 1 103 ? -14.309 -10.255 20.122 1.00 92.00 103 PRO A O 1
ATOM 836 N N . ALA A 1 104 ? -13.991 -12.434 20.472 1.00 93.50 104 ALA A N 1
ATOM 837 C CA . ALA A 1 104 ? -14.326 -12.797 19.098 1.00 93.50 104 ALA A CA 1
ATOM 838 C C . ALA A 1 104 ? -15.795 -12.470 18.754 1.00 93.50 104 ALA A C 1
ATOM 840 O O . ALA A 1 104 ? -16.681 -12.498 19.607 1.00 93.50 104 ALA A O 1
ATOM 841 N N . GLY A 1 105 ? -16.066 -12.216 17.473 1.00 91.44 105 GLY A N 1
ATOM 842 C CA . GLY A 1 105 ? -17.416 -11.989 16.949 1.00 91.44 105 GLY A CA 1
ATOM 843 C C . GLY A 1 105 ? -17.889 -10.535 16.965 1.00 91.44 105 GLY A C 1
ATOM 844 O O . GLY A 1 105 ? -18.949 -10.258 16.404 1.00 91.44 105 GLY A O 1
ATOM 845 N N . ILE A 1 106 ? -17.104 -9.613 17.527 1.00 93.88 106 ILE A N 1
ATOM 846 C CA . ILE A 1 106 ? -17.429 -8.183 17.575 1.00 93.88 106 ILE A CA 1
ATOM 847 C C . ILE A 1 106 ? -17.163 -7.518 16.216 1.00 93.88 106 ILE A C 1
ATOM 849 O O . ILE A 1 106 ? -16.249 -7.901 15.476 1.00 93.88 106 ILE A O 1
ATOM 853 N N . SER A 1 107 ? -17.974 -6.512 15.885 1.00 96.38 107 SER A N 1
ATOM 854 C CA . SER A 1 107 ? -17.753 -5.597 14.761 1.00 96.38 107 SER A CA 1
ATOM 855 C C . SER A 1 107 ? -17.630 -4.154 15.247 1.00 96.38 107 SER A C 1
ATOM 857 O O . SER A 1 107 ? -18.458 -3.695 16.027 1.00 96.38 107 SER A O 1
ATOM 859 N N . PHE A 1 108 ? -16.625 -3.425 14.765 1.00 97.50 108 PHE A N 1
ATOM 860 C CA . PHE A 1 108 ? -16.388 -2.023 15.120 1.00 97.50 108 PHE A CA 1
ATOM 861 C C . PHE A 1 108 ? -16.745 -1.114 13.942 1.00 97.50 108 PHE A C 1
ATOM 863 O O . PHE A 1 108 ? -16.072 -1.124 12.909 1.00 97.50 108 PHE A O 1
ATOM 870 N N . GLU A 1 109 ? -17.801 -0.314 14.087 1.00 96.19 109 GLU A N 1
ATOM 871 C CA . GLU A 1 109 ? -18.279 0.606 13.043 1.00 96.19 109 GLU A CA 1
ATOM 872 C C . GLU A 1 109 ? -17.660 2.006 13.126 1.00 96.19 109 GLU A C 1
ATOM 874 O O . GLU A 1 109 ? -17.914 2.861 12.270 1.00 96.19 109 GLU A O 1
ATOM 879 N N . LYS A 1 110 ? -16.826 2.229 14.140 1.00 95.81 110 LYS A N 1
ATOM 880 C CA . LYS A 1 110 ? -16.034 3.437 14.375 1.00 95.81 110 LYS A CA 1
ATOM 881 C C . LYS A 1 110 ? -14.558 3.090 14.537 1.00 95.81 110 LYS A C 1
ATOM 883 O O . LYS A 1 110 ? -14.163 1.926 14.474 1.00 95.81 110 LYS A O 1
ATOM 888 N N . GLU A 1 111 ? -13.747 4.130 14.641 1.00 96.75 111 GLU A N 1
ATOM 889 C CA . GLU A 1 111 ? -12.304 4.060 14.801 1.00 96.75 111 GLU A CA 1
ATOM 890 C C . GLU A 1 111 ? -11.928 3.422 16.154 1.00 96.75 111 GLU A C 1
ATOM 892 O O . GLU A 1 111 ? -12.530 3.716 17.187 1.00 96.75 111 GLU A O 1
ATOM 897 N N . VAL A 1 112 ? -10.924 2.545 16.139 1.00 97.81 112 VAL A N 1
ATOM 898 C CA . VAL A 1 112 ? -10.314 1.954 17.337 1.00 97.81 112 VAL A CA 1
ATOM 899 C C . VAL A 1 112 ? -8.920 2.546 17.519 1.00 97.81 112 VAL A C 1
ATOM 901 O O . VAL A 1 112 ? -8.105 2.513 16.596 1.00 97.81 112 VAL A O 1
ATOM 904 N N . TYR A 1 113 ? -8.628 3.053 18.709 1.00 97.81 113 TYR A N 1
ATOM 905 C CA . TYR A 1 113 ? -7.334 3.615 19.071 1.00 97.81 113 TYR A CA 1
ATOM 906 C C . TYR A 1 113 ? -6.773 2.865 20.279 1.00 97.81 113 TYR A C 1
ATOM 908 O O . TYR A 1 113 ? -7.271 3.000 21.392 1.00 97.81 113 TYR A O 1
ATOM 916 N N . ALA A 1 114 ? -5.722 2.077 20.046 1.00 97.75 114 ALA A N 1
ATOM 917 C CA . ALA A 1 114 ? -4.964 1.402 21.091 1.00 97.75 114 ALA A CA 1
ATOM 918 C C . ALA A 1 114 ? -3.587 2.056 21.308 1.00 97.75 114 ALA A C 1
ATOM 920 O O . ALA A 1 114 ? -2.772 2.154 20.390 1.00 97.75 114 ALA A O 1
ATOM 921 N N . CYS A 1 115 ? -3.288 2.463 22.536 1.00 97.00 115 CYS A N 1
ATOM 922 C CA . CYS A 1 115 ? -1.973 2.962 22.942 1.00 97.00 115 CYS A CA 1
ATOM 923 C C . CYS A 1 115 ? -0.989 1.823 23.270 1.00 97.00 115 CYS A C 1
ATOM 925 O O . CYS A 1 115 ? 0.227 2.020 23.266 1.00 97.00 115 CYS A O 1
ATOM 927 N N . GLN A 1 116 ? -1.496 0.613 23.517 1.00 97.56 116 GLN A N 1
ATOM 928 C CA . GLN A 1 116 ? -0.695 -0.605 23.650 1.00 97.56 116 GLN A CA 1
ATOM 929 C C . GLN A 1 116 ? -0.834 -1.505 22.413 1.00 97.56 116 GLN A C 1
ATOM 931 O O . GLN A 1 116 ? -1.426 -1.120 21.400 1.00 97.56 116 GLN A O 1
ATOM 936 N N . ASN A 1 117 ? -0.280 -2.719 22.498 1.00 97.88 117 ASN A N 1
ATOM 937 C CA . ASN A 1 117 ? -0.474 -3.741 21.474 1.00 97.88 117 ASN A CA 1
ATOM 938 C C . ASN A 1 117 ? -1.965 -4.045 21.300 1.00 97.88 117 ASN A C 1
ATOM 940 O O . ASN A 1 117 ? -2.720 -4.060 22.276 1.00 97.88 117 ASN A O 1
ATOM 944 N N . ALA A 1 118 ? -2.374 -4.337 20.072 1.00 97.94 118 ALA A N 1
ATOM 945 C CA . ALA A 1 118 ? -3.749 -4.688 19.747 1.00 97.94 118 ALA A CA 1
ATOM 946 C C . ALA A 1 118 ? -3.811 -6.032 19.014 1.00 97.94 118 ALA A C 1
ATOM 948 O O . ALA A 1 118 ? -3.047 -6.283 18.083 1.00 97.94 118 ALA A O 1
ATOM 949 N N . TYR A 1 119 ? -4.746 -6.889 19.420 1.00 97.19 119 TYR A N 1
ATOM 950 C CA . TYR A 1 119 ? -4.902 -8.236 18.876 1.00 97.19 119 TYR A CA 1
ATOM 951 C C . TYR A 1 119 ? -6.366 -8.501 18.535 1.00 97.19 119 TYR A C 1
ATOM 953 O O . TYR A 1 119 ? -7.202 -8.712 19.412 1.00 97.19 119 TYR A O 1
ATOM 961 N N . LEU A 1 120 ? -6.680 -8.495 17.243 1.00 96.62 120 LEU A N 1
ATOM 962 C CA . LEU A 1 120 ? -8.039 -8.612 16.718 1.00 96.62 120 LEU A CA 1
ATOM 963 C C . LEU A 1 120 ? -8.301 -10.049 16.254 1.00 96.62 120 LEU A C 1
ATOM 965 O O . LEU A 1 120 ? -8.525 -10.315 15.073 1.00 96.62 120 LEU A O 1
ATOM 969 N N . PHE A 1 121 ? -8.248 -11.002 17.183 1.00 95.56 121 PHE A N 1
ATOM 970 C CA . PHE A 1 121 ? -8.534 -12.405 16.879 1.00 95.56 121 PHE A CA 1
ATOM 971 C C . PHE A 1 121 ? -10.043 -12.663 16.820 1.00 95.56 121 PHE A C 1
ATOM 973 O O . PHE A 1 121 ? -10.774 -12.383 17.766 1.00 95.56 121 PHE A O 1
ATOM 980 N N . GLY A 1 122 ? -10.519 -13.216 15.700 1.00 92.81 122 GLY A N 1
ATOM 981 C CA . GLY A 1 122 ? -11.941 -13.522 15.505 1.00 92.81 122 GLY A CA 1
ATOM 982 C C . GLY A 1 122 ? -12.835 -12.290 15.317 1.00 92.81 122 GLY A C 1
ATOM 983 O O . GLY A 1 122 ? -14.054 -12.392 15.467 1.00 92.81 122 GLY A O 1
ATOM 984 N N . ILE A 1 123 ? -12.254 -11.131 15.000 1.00 96.00 123 ILE A N 1
ATOM 985 C CA . ILE A 1 123 ? -12.989 -9.895 14.712 1.00 96.00 123 ILE A CA 1
ATOM 986 C C . ILE A 1 123 ? -13.431 -9.892 13.252 1.00 96.00 123 ILE A C 1
ATOM 988 O O . ILE A 1 123 ? -12.623 -10.039 12.342 1.00 96.00 123 ILE A O 1
ATOM 992 N N . LYS A 1 124 ? -14.734 -9.708 13.013 1.00 90.19 124 LYS A N 1
ATOM 993 C CA . LYS A 1 124 ? -15.296 -9.798 11.655 1.00 90.19 124 LYS A CA 1
ATOM 994 C C . LYS A 1 124 ? -15.003 -8.562 10.823 1.00 90.19 124 LYS A C 1
ATOM 996 O O . LYS A 1 124 ? -14.688 -8.646 9.638 1.00 90.19 124 LYS A O 1
ATOM 1001 N N . THR A 1 125 ? -15.223 -7.383 11.393 1.00 97.25 125 THR A N 1
ATOM 1002 C CA . THR A 1 125 ? -15.087 -6.125 10.662 1.00 97.25 125 THR A CA 1
ATOM 1003 C C . THR A 1 125 ? -14.664 -5.013 11.607 1.00 97.25 125 THR A C 1
ATOM 1005 O O . THR A 1 125 ? -15.203 -4.878 12.703 1.00 97.25 125 THR A O 1
ATOM 1008 N N . VAL A 1 126 ? -13.715 -4.200 11.158 1.00 98.12 126 VAL A N 1
ATOM 1009 C CA . VAL A 1 126 ? -13.283 -2.976 11.828 1.00 98.12 126 VAL A CA 1
ATOM 1010 C C . VAL A 1 126 ? -13.266 -1.846 10.810 1.00 98.12 126 VAL A C 1
ATOM 1012 O O . VAL A 1 126 ? -12.744 -1.986 9.704 1.00 98.12 126 VAL A O 1
ATOM 1015 N N . ARG A 1 127 ? -13.872 -0.706 11.138 1.00 97.81 127 ARG A N 1
ATOM 1016 C CA . ARG A 1 127 ? -13.886 0.438 10.223 1.00 97.81 127 ARG A CA 1
ATOM 1017 C C . ARG A 1 127 ? -12.481 0.971 9.991 1.00 97.81 127 ARG A C 1
ATOM 1019 O O . ARG A 1 127 ? -12.061 1.118 8.843 1.00 97.81 127 ARG A O 1
ATOM 1026 N N . ALA A 1 128 ? -11.792 1.280 11.079 1.00 98.06 128 ALA A N 1
ATOM 1027 C CA . ALA A 1 128 ? -10.410 1.706 11.081 1.00 98.06 128 ALA A CA 1
ATOM 1028 C C . ALA A 1 128 ? -9.789 1.457 12.453 1.00 98.06 128 ALA A C 1
ATOM 1030 O O . ALA A 1 128 ? -10.493 1.497 13.461 1.00 98.06 128 ALA A O 1
ATOM 1031 N N . ILE A 1 129 ? -8.486 1.204 12.485 1.00 98.25 129 ILE A N 1
ATOM 1032 C CA . ILE A 1 129 ? -7.765 0.943 13.730 1.00 98.25 129 ILE A CA 1
ATOM 1033 C C . ILE A 1 129 ? -6.334 1.469 13.663 1.00 98.25 129 ILE A C 1
ATOM 1035 O O . ILE A 1 129 ? -5.644 1.271 12.662 1.00 98.25 129 ILE A O 1
ATOM 1039 N N . CYS A 1 130 ? -5.881 2.105 14.742 1.00 97.69 130 CYS A N 1
ATOM 1040 C CA . CYS A 1 130 ? -4.470 2.383 14.982 1.00 97.69 130 CYS A CA 1
ATOM 1041 C C . CYS A 1 130 ? -3.988 1.775 16.299 1.00 97.69 130 CYS A C 1
ATOM 1043 O O . CYS A 1 130 ? -4.687 1.839 17.312 1.00 97.69 130 CYS A O 1
ATOM 1045 N N . SER A 1 131 ? -2.760 1.254 16.285 1.00 97.81 131 SER A N 1
ATOM 1046 C CA . SER A 1 131 ? -2.001 0.924 17.492 1.00 97.81 131 SER A CA 1
ATOM 1047 C C . SER A 1 131 ? -0.718 1.753 17.575 1.00 97.81 131 SER A C 1
ATOM 1049 O O . SER A 1 131 ? -0.002 1.899 16.584 1.00 97.81 131 SER A O 1
ATOM 1051 N N . LYS A 1 132 ? -0.393 2.257 18.769 1.00 97.00 132 LYS A N 1
ATOM 1052 C CA . LYS A 1 132 ? 0.913 2.871 19.087 1.00 97.00 132 LYS A CA 1
ATOM 1053 C C . LYS A 1 132 ? 2.037 1.846 19.283 1.00 97.00 132 LYS A C 1
ATOM 1055 O O . LYS A 1 132 ? 3.191 2.224 19.467 1.00 97.00 132 LYS A O 1
ATOM 1060 N N . LYS A 1 133 ? 1.723 0.551 19.242 1.00 97.69 133 LYS A N 1
ATOM 1061 C CA . LYS A 1 133 ? 2.691 -0.549 19.291 1.00 97.69 133 LYS A CA 1
ATOM 1062 C C . LYS A 1 133 ? 2.401 -1.540 18.161 1.00 97.69 133 LYS A C 1
ATOM 1064 O O . LYS A 1 133 ? 2.135 -1.107 17.038 1.00 97.69 133 LYS A O 1
ATOM 1069 N N . ASP A 1 134 ? 2.495 -2.839 18.428 1.00 97.88 134 ASP A N 1
ATOM 1070 C CA . ASP A 1 134 ? 2.228 -3.880 17.442 1.00 97.88 134 ASP A CA 1
ATOM 1071 C C . ASP A 1 134 ? 0.719 -4.123 17.293 1.00 97.88 134 ASP A C 1
ATOM 1073 O O . ASP A 1 134 ? -0.051 -4.057 18.257 1.00 97.88 134 ASP A O 1
ATOM 1077 N N . LEU A 1 135 ? 0.294 -4.434 16.070 1.00 98.44 135 LEU A N 1
ATOM 1078 C CA . LEU A 1 135 ? -1.095 -4.733 15.740 1.00 98.44 135 LEU A CA 1
ATOM 1079 C C . LEU A 1 135 ? -1.185 -6.058 14.992 1.00 98.44 135 LEU A C 1
ATOM 1081 O O . LEU A 1 135 ? -0.555 -6.239 13.951 1.00 98.44 135 LEU A O 1
ATOM 1085 N N . VAL A 1 136 ? -2.026 -6.956 15.495 1.00 98.19 136 VAL A N 1
ATOM 1086 C CA . VAL A 1 136 ? -2.309 -8.249 14.875 1.00 98.19 136 VAL A CA 1
ATOM 1087 C C . VAL A 1 136 ? -3.764 -8.299 14.425 1.00 98.19 136 VAL A C 1
ATOM 1089 O O . VAL A 1 136 ? -4.678 -8.172 15.241 1.00 98.19 136 VAL A O 1
ATOM 1092 N N . LEU A 1 137 ? -3.983 -8.518 13.129 1.00 98.06 137 LEU A N 1
ATOM 1093 C CA . LEU A 1 137 ? -5.288 -8.840 12.557 1.00 98.06 137 LEU A CA 1
ATOM 1094 C C . LEU A 1 137 ? -5.403 -10.361 12.424 1.00 98.06 137 LEU A C 1
ATOM 1096 O O . LEU A 1 137 ? -4.603 -10.981 11.720 1.00 98.06 137 LEU A O 1
ATOM 1100 N N . GLY A 1 138 ? -6.382 -10.960 13.106 1.00 95.94 138 GLY A N 1
ATOM 1101 C CA . GLY A 1 138 ? -6.666 -12.390 12.988 1.00 95.94 138 GLY A CA 1
ATOM 1102 C C . GLY A 1 138 ? -7.283 -12.744 11.634 1.00 95.94 138 GLY A C 1
ATOM 1103 O O . GLY A 1 138 ? -7.783 -11.867 10.928 1.00 95.94 138 GLY A O 1
ATOM 1104 N N . SER A 1 139 ? -7.272 -14.030 11.280 1.00 95.12 139 SER A N 1
ATOM 1105 C CA . SER A 1 139 ? -7.732 -14.490 9.965 1.00 95.12 139 SER A CA 1
ATOM 1106 C C . SER A 1 139 ? -9.164 -14.051 9.654 1.00 95.12 139 SER A C 1
ATOM 1108 O O . SER A 1 139 ? -10.027 -14.055 10.536 1.00 95.12 139 SER A O 1
ATOM 1110 N N . GLY A 1 140 ? -9.424 -13.684 8.399 1.00 95.56 140 GLY A N 1
ATOM 1111 C CA . GLY A 1 140 ? -10.749 -13.248 7.952 1.00 95.56 140 GLY A CA 1
ATOM 1112 C C . GLY A 1 140 ? -11.158 -11.839 8.402 1.00 95.56 140 GLY A C 1
ATOM 1113 O O . GLY A 1 140 ? -12.302 -11.440 8.172 1.00 95.56 140 GLY A O 1
ATOM 1114 N N . THR A 1 141 ? -10.269 -11.072 9.047 1.00 98.00 141 THR A N 1
ATOM 1115 C CA . THR A 1 141 ? -10.588 -9.706 9.487 1.00 98.00 141 THR A CA 1
ATOM 1116 C C . THR A 1 141 ? -10.747 -8.780 8.282 1.00 98.00 141 THR A C 1
ATOM 1118 O O . THR A 1 141 ? -9.853 -8.664 7.441 1.00 98.00 141 THR A O 1
ATOM 1121 N N . ARG A 1 142 ? -11.866 -8.047 8.225 1.00 98.31 142 ARG A N 1
ATOM 1122 C CA . ARG A 1 142 ? -12.103 -7.012 7.210 1.00 98.31 142 ARG A CA 1
ATOM 1123 C C . ARG A 1 142 ? -11.960 -5.606 7.784 1.00 98.31 142 ARG A C 1
ATOM 1125 O O . ARG A 1 142 ? -12.789 -5.160 8.577 1.00 98.31 142 ARG A O 1
ATOM 1132 N N . VAL A 1 143 ? -10.956 -4.878 7.317 1.00 98.50 143 VAL A N 1
ATOM 1133 C CA . VAL A 1 143 ? -10.767 -3.446 7.551 1.00 98.50 143 VAL A CA 1
ATOM 1134 C C . VAL A 1 143 ? -11.495 -2.665 6.458 1.00 98.50 143 VAL A C 1
ATOM 1136 O O . VAL A 1 143 ? -11.263 -2.886 5.275 1.00 98.50 143 VAL A O 1
ATOM 1139 N N . LEU A 1 144 ? -12.379 -1.732 6.817 1.00 97.31 144 LEU A N 1
ATOM 1140 C CA . LEU A 1 144 ? -13.161 -0.995 5.809 1.00 97.31 144 LEU A CA 1
ATOM 1141 C C . LEU A 1 144 ? -12.414 0.207 5.225 1.00 97.31 144 LEU A C 1
ATOM 1143 O O . LEU A 1 144 ? -12.579 0.531 4.049 1.00 97.31 144 LEU A O 1
ATOM 1147 N N . ARG A 1 145 ? -11.630 0.913 6.046 1.00 97.00 145 ARG A N 1
ATOM 1148 C CA . ARG A 1 145 ? -10.953 2.154 5.651 1.00 97.00 145 ARG A CA 1
ATOM 1149 C C . ARG A 1 145 ? -9.450 2.025 5.759 1.00 97.00 145 ARG A C 1
ATOM 1151 O O . ARG A 1 145 ? -8.781 1.942 4.735 1.00 97.00 145 ARG A O 1
ATOM 1158 N N . TRP A 1 146 ? -8.915 2.067 6.970 1.00 97.69 146 TRP A N 1
ATOM 1159 C CA . TRP A 1 146 ? -7.475 2.10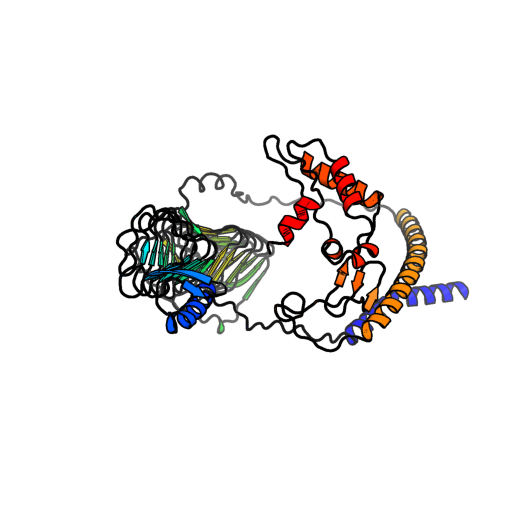3 7.159 1.00 97.69 146 TRP A CA 1
ATOM 1160 C C . TRP A 1 146 ? -7.049 1.388 8.433 1.00 97.69 146 TRP A C 1
ATOM 1162 O O . TRP A 1 146 ? -7.784 1.355 9.417 1.00 97.69 146 TRP A O 1
ATOM 1172 N N . VAL A 1 147 ? -5.851 0.822 8.395 1.00 98.50 147 VAL A N 1
ATOM 1173 C CA . VAL A 1 147 ? -5.202 0.170 9.527 1.00 98.50 147 VAL A CA 1
ATOM 1174 C C . VAL A 1 147 ? -3.776 0.680 9.649 1.00 98.50 147 VAL A C 1
ATOM 1176 O O . VAL A 1 147 ? -3.078 0.824 8.644 1.00 98.50 147 VAL A O 1
ATOM 1179 N N . ASP A 1 148 ? -3.348 0.979 10.870 1.00 98.44 148 ASP A N 1
ATOM 1180 C CA . ASP A 1 148 ? -2.003 1.470 11.128 1.00 98.44 148 ASP A CA 1
ATOM 1181 C C . ASP A 1 148 ? -1.403 0.911 12.422 1.00 98.44 148 ASP A C 1
ATOM 1183 O O . ASP A 1 148 ? -2.091 0.765 13.432 1.00 98.44 148 ASP A O 1
ATOM 1187 N N . ALA A 1 149 ? -0.105 0.620 12.387 1.00 98.19 149 ALA A N 1
ATOM 1188 C CA . ALA A 1 149 ? 0.679 0.261 13.561 1.00 98.19 149 ALA A CA 1
ATOM 1189 C C . ALA A 1 149 ? 1.936 1.133 13.644 1.00 98.19 149 ALA A C 1
ATOM 1191 O O . ALA A 1 149 ? 2.685 1.259 12.672 1.00 98.19 149 ALA A O 1
ATOM 1192 N N . GLU A 1 150 ? 2.222 1.721 14.803 1.00 96.88 150 GLU A N 1
ATOM 1193 C CA . GLU A 1 150 ? 3.533 2.336 15.008 1.00 96.88 150 GLU A CA 1
ATOM 1194 C C . GLU A 1 150 ? 4.641 1.275 15.052 1.00 96.88 150 GLU A C 1
ATOM 1196 O O . GLU A 1 150 ? 5.716 1.523 14.505 1.00 96.88 150 GLU A O 1
ATOM 1201 N N . GLY A 1 151 ? 4.352 0.097 15.614 1.00 96.62 151 GLY A N 1
ATOM 1202 C CA . GLY A 1 151 ? 5.173 -1.109 15.532 1.00 96.62 151 GLY A CA 1
ATOM 1203 C C . GLY A 1 151 ? 4.840 -1.966 14.308 1.00 96.62 151 GLY A C 1
ATOM 1204 O O . GLY A 1 151 ? 4.510 -1.455 13.236 1.00 96.62 151 GLY A O 1
ATOM 1205 N N . THR A 1 152 ? 4.942 -3.283 14.453 1.00 97.00 152 THR A N 1
ATOM 1206 C CA . THR A 1 152 ? 4.698 -4.259 13.384 1.00 97.00 152 THR A CA 1
ATOM 1207 C C . THR A 1 152 ? 3.203 -4.470 13.167 1.00 97.00 152 THR A C 1
ATOM 1209 O O . THR A 1 152 ? 2.457 -4.722 14.111 1.00 97.00 152 THR A O 1
ATOM 1212 N N . LEU A 1 153 ? 2.770 -4.425 11.905 1.00 98.19 153 LEU A N 1
ATOM 1213 C CA . LEU A 1 153 ? 1.434 -4.857 11.500 1.00 98.19 153 LEU A CA 1
ATOM 1214 C C . LEU A 1 153 ? 1.502 -6.295 10.980 1.00 98.19 153 LEU A C 1
ATOM 1216 O O . LEU A 1 153 ? 2.061 -6.557 9.913 1.00 98.19 153 LEU A O 1
ATOM 1220 N N . THR A 1 154 ? 0.912 -7.226 11.719 1.00 97.88 154 THR A N 1
ATOM 1221 C CA . THR A 1 154 ? 0.791 -8.630 11.327 1.00 97.88 154 THR A CA 1
ATOM 1222 C C . THR A 1 154 ? -0.632 -8.922 10.882 1.00 97.88 154 THR A C 1
ATOM 1224 O O . THR A 1 154 ? -1.586 -8.704 11.623 1.00 97.88 154 THR A O 1
ATOM 1227 N N . VAL A 1 155 ? -0.774 -9.439 9.669 1.00 97.56 155 VAL A N 1
ATOM 1228 C CA . VAL A 1 155 ? -2.054 -9.751 9.039 1.00 97.56 155 VAL A CA 1
ATOM 1229 C C . VAL A 1 155 ? -2.078 -11.241 8.747 1.00 97.56 155 VAL A C 1
ATOM 1231 O O . VAL A 1 155 ? -1.229 -11.730 8.007 1.00 97.56 155 VAL A O 1
ATOM 1234 N N . PHE A 1 156 ? -3.021 -11.962 9.345 1.00 95.56 156 PHE A N 1
ATOM 1235 C CA . PHE A 1 156 ? -3.210 -13.388 9.079 1.00 95.56 156 PHE A CA 1
ATOM 1236 C C . PHE A 1 156 ? -3.982 -13.608 7.768 1.00 95.56 156 PHE A C 1
ATOM 1238 O O . PHE A 1 156 ? -4.310 -12.662 7.055 1.00 95.56 156 PHE A O 1
ATOM 1245 N N . ASP A 1 157 ? -4.249 -14.865 7.429 1.00 94.62 157 ASP A N 1
ATOM 1246 C CA . ASP A 1 157 ? -4.858 -15.241 6.154 1.00 94.62 157 ASP A CA 1
ATOM 1247 C C . ASP A 1 157 ? -6.281 -14.678 5.960 1.00 94.62 157 ASP A C 1
ATOM 1249 O O . ASP A 1 157 ? -6.975 -14.319 6.914 1.00 94.62 157 ASP A O 1
ATOM 1253 N N . ASP A 1 158 ? -6.722 -14.608 4.702 1.00 95.94 158 ASP A N 1
ATOM 1254 C CA . ASP A 1 158 ? -8.089 -14.237 4.300 1.00 95.94 158 ASP A CA 1
ATOM 1255 C C . ASP A 1 158 ? -8.547 -12.834 4.748 1.00 95.94 158 ASP A C 1
ATOM 1257 O O . ASP A 1 158 ? -9.745 -12.558 4.845 1.00 95.94 158 ASP A O 1
ATOM 1261 N N . CYS A 1 159 ? -7.614 -11.924 5.032 1.00 97.38 159 CYS A N 1
ATOM 1262 C CA . CYS A 1 159 ? -7.947 -10.573 5.476 1.00 97.38 159 CYS A CA 1
ATOM 1263 C C . CYS A 1 159 ? -8.213 -9.616 4.306 1.00 97.38 159 CYS A C 1
ATOM 1265 O O . CYS A 1 159 ? -7.653 -9.739 3.218 1.00 97.38 159 CYS A O 1
ATOM 1267 N N . ASP A 1 160 ? -9.010 -8.580 4.551 1.00 98.25 160 ASP A N 1
ATOM 1268 C CA . ASP A 1 160 ? -9.136 -7.426 3.654 1.00 98.25 160 ASP A CA 1
ATOM 1269 C C . ASP A 1 160 ? -8.643 -6.183 4.391 1.00 98.25 160 ASP A C 1
ATOM 1271 O O . ASP A 1 160 ? -9.182 -5.810 5.431 1.00 98.25 160 ASP A O 1
ATOM 1275 N N . LEU A 1 161 ? -7.592 -5.555 3.871 1.00 97.94 161 LEU A N 1
ATOM 1276 C CA . LEU A 1 161 ? -6.933 -4.407 4.492 1.00 97.94 161 LEU A CA 1
ATOM 1277 C C . LEU A 1 161 ? -7.569 -3.059 4.120 1.00 97.94 161 LEU A C 1
ATOM 1279 O O . LEU A 1 161 ? -7.082 -2.003 4.535 1.00 97.94 161 LEU A O 1
ATOM 1283 N N . GLY A 1 162 ? -8.655 -3.077 3.347 1.00 95.81 162 GLY A N 1
ATOM 1284 C CA . GLY A 1 162 ? -9.418 -1.889 2.997 1.00 95.81 162 GLY A CA 1
ATOM 1285 C C . GLY A 1 162 ? -8.656 -0.949 2.065 1.00 95.81 162 GLY A C 1
ATOM 1286 O O . GLY A 1 162 ? -8.027 -1.356 1.085 1.00 95.81 162 GLY A O 1
ATOM 1287 N N . ILE A 1 163 ? -8.742 0.354 2.339 1.00 95.19 163 ILE A N 1
ATOM 1288 C CA . ILE A 1 163 ? -8.164 1.395 1.479 1.00 95.19 163 ILE A CA 1
ATOM 1289 C C . ILE A 1 163 ? -6.666 1.561 1.730 1.00 95.19 163 ILE A C 1
ATOM 1291 O O . ILE A 1 163 ? -5.919 1.839 0.791 1.00 95.19 163 ILE A O 1
ATOM 1295 N N . SER A 1 164 ? -6.212 1.423 2.976 1.00 96.69 164 SER A N 1
ATOM 1296 C CA . SER A 1 164 ? -4.817 1.674 3.333 1.00 96.69 164 SER A CA 1
ATOM 1297 C C . SER A 1 164 ? -4.369 0.911 4.570 1.00 96.69 164 SER A C 1
ATOM 1299 O O . SER A 1 164 ? -4.912 1.134 5.645 1.00 96.69 164 SER A O 1
ATOM 1301 N N . ALA A 1 165 ? -3.279 0.159 4.452 1.00 98.12 165 ALA A N 1
ATOM 1302 C CA . ALA A 1 165 ? -2.545 -0.373 5.593 1.00 98.12 165 ALA A CA 1
ATOM 1303 C C . ALA A 1 165 ? -1.160 0.262 5.697 1.00 98.12 165 ALA A C 1
ATOM 1305 O O . ALA A 1 165 ? -0.461 0.413 4.691 1.00 98.12 165 ALA A O 1
ATOM 1306 N N . SER A 1 166 ? -0.749 0.630 6.903 1.00 98.12 166 SER A N 1
ATOM 1307 C CA . SER A 1 166 ? 0.573 1.205 7.128 1.00 98.12 166 SER A CA 1
ATOM 1308 C C . SER A 1 166 ? 1.232 0.737 8.418 1.00 98.12 166 SER A C 1
ATOM 1310 O O . SER A 1 166 ? 0.571 0.344 9.374 1.00 98.12 166 SER A O 1
ATOM 1312 N N . SER A 1 167 ? 2.562 0.775 8.432 1.00 97.69 167 SER A N 1
ATOM 1313 C CA . SER A 1 167 ? 3.370 0.581 9.632 1.00 97.69 167 SER A CA 1
ATOM 1314 C C . SER A 1 167 ? 4.637 1.441 9.587 1.00 97.69 167 SER A C 1
ATOM 1316 O O . SER A 1 167 ? 5.147 1.752 8.506 1.00 97.69 167 SER A O 1
ATOM 1318 N N . THR A 1 168 ? 5.160 1.846 10.751 1.00 95.69 168 THR A N 1
ATOM 1319 C CA . THR A 1 168 ? 6.475 2.518 10.826 1.00 95.69 168 THR A CA 1
ATOM 1320 C C . THR A 1 168 ? 7.637 1.554 10.638 1.00 95.69 168 THR A C 1
ATOM 1322 O O . THR A 1 168 ? 8.714 1.996 10.256 1.00 95.69 168 THR A O 1
ATOM 1325 N N . THR A 1 169 ? 7.453 0.266 10.926 1.00 94.56 169 THR A N 1
ATOM 1326 C CA . THR A 1 169 ? 8.539 -0.720 10.951 1.00 94.56 169 THR A CA 1
ATOM 1327 C C . THR A 1 169 ? 8.379 -1.726 9.821 1.00 94.56 169 THR A C 1
ATOM 1329 O O . THR A 1 169 ? 9.235 -1.821 8.936 1.00 94.56 169 THR A O 1
ATOM 1332 N N . LYS A 1 170 ? 7.274 -2.473 9.833 1.00 95.12 170 LYS A N 1
ATOM 1333 C CA . LYS A 1 170 ? 7.093 -3.659 9.012 1.00 95.12 170 LYS A CA 1
ATOM 1334 C C . LYS A 1 170 ? 5.626 -4.070 8.902 1.00 95.12 170 LYS A C 1
ATOM 1336 O O . LYS A 1 170 ? 4.884 -4.031 9.879 1.00 95.12 170 LYS A O 1
ATOM 1341 N N . ILE A 1 171 ? 5.244 -4.550 7.721 1.00 97.69 171 ILE A N 1
ATOM 1342 C CA . ILE A 1 171 ? 3.981 -5.262 7.495 1.00 97.69 171 ILE A CA 1
ATOM 1343 C C . ILE A 1 171 ? 4.295 -6.717 7.127 1.00 97.69 171 ILE A C 1
ATOM 1345 O O . ILE A 1 171 ? 5.152 -6.969 6.279 1.00 97.69 171 ILE A O 1
ATOM 1349 N N . ILE A 1 172 ? 3.596 -7.666 7.746 1.00 97.00 172 ILE A N 1
ATOM 1350 C CA . ILE A 1 172 ? 3.614 -9.093 7.397 1.00 97.00 172 ILE A CA 1
ATOM 1351 C C . ILE A 1 172 ? 2.205 -9.473 6.955 1.00 97.00 172 ILE A C 1
ATOM 1353 O O . ILE A 1 172 ? 1.265 -9.279 7.723 1.00 97.00 172 ILE A O 1
ATOM 1357 N N . ILE A 1 173 ? 2.059 -9.978 5.730 1.00 96.44 173 ILE A N 1
ATOM 1358 C CA . ILE A 1 173 ? 0.761 -10.298 5.128 1.00 96.44 173 ILE A CA 1
ATOM 1359 C C . ILE A 1 173 ? 0.658 -11.794 4.846 1.00 96.44 173 ILE A C 1
ATOM 1361 O O . ILE A 1 173 ? 1.459 -12.340 4.085 1.00 96.44 173 ILE A O 1
ATOM 1365 N N . GLY A 1 174 ? -0.361 -12.424 5.426 1.00 94.12 174 GLY A N 1
ATOM 1366 C CA . GLY A 1 174 ? -0.751 -13.807 5.182 1.00 94.12 174 GLY A CA 1
ATOM 1367 C C . GLY A 1 174 ? -1.344 -14.045 3.792 1.00 94.12 174 GLY A C 1
ATOM 1368 O O . GLY A 1 174 ? -1.441 -13.153 2.943 1.00 94.12 174 GLY A O 1
ATOM 1369 N N . SER A 1 175 ? -1.730 -15.287 3.547 1.00 94.00 175 SER A N 1
ATOM 1370 C CA . SER A 1 175 ? -2.273 -15.749 2.273 1.00 94.00 175 SER A CA 1
ATOM 1371 C C . SER A 1 175 ? -3.698 -15.256 2.037 1.00 94.00 175 SER A C 1
ATOM 1373 O O . SER A 1 175 ? -4.400 -14.847 2.962 1.00 94.00 175 SER A O 1
ATOM 1375 N N . ASN A 1 176 ? -4.108 -15.247 0.769 1.00 95.25 176 ASN A N 1
ATOM 1376 C CA . ASN A 1 176 ? -5.413 -14.792 0.288 1.00 95.25 176 ASN A CA 1
ATOM 1377 C C . ASN A 1 176 ? -5.867 -13.407 0.805 1.00 95.25 176 ASN A C 1
ATOM 1379 O O . ASN A 1 176 ? -7.052 -13.073 0.791 1.00 95.25 176 ASN A O 1
ATOM 1383 N N . SER A 1 177 ? -4.924 -12.573 1.251 1.00 96.81 177 SER A N 1
ATOM 1384 C CA . SER A 1 177 ? -5.232 -11.264 1.820 1.00 96.81 177 SER A CA 1
ATOM 1385 C C . SER A 1 177 ? -5.265 -10.184 0.745 1.00 96.81 177 SER A C 1
ATOM 1387 O O . SER A 1 177 ? -4.407 -10.137 -0.142 1.00 96.81 177 SER A O 1
ATOM 1389 N N . ARG A 1 178 ? -6.253 -9.292 0.826 1.00 98.00 178 ARG A N 1
ATOM 1390 C CA . ARG A 1 178 ? -6.498 -8.218 -0.143 1.00 98.00 178 ARG A CA 1
ATOM 1391 C C . ARG A 1 178 ? -6.001 -6.881 0.380 1.00 98.00 178 ARG A C 1
ATOM 1393 O O . ARG A 1 178 ? -6.126 -6.571 1.561 1.00 98.00 178 ARG A O 1
ATOM 1400 N N . PHE A 1 179 ? -5.470 -6.064 -0.518 1.00 98.06 179 PHE A N 1
ATOM 1401 C CA . PHE A 1 179 ? -4.994 -4.724 -0.193 1.00 98.06 179 PHE A CA 1
ATOM 1402 C C . PHE A 1 179 ? -5.196 -3.767 -1.364 1.00 98.06 179 PHE A C 1
ATOM 1404 O O . PHE A 1 179 ? -5.333 -4.185 -2.508 1.00 98.06 179 PHE A O 1
ATOM 1411 N N . ARG A 1 180 ? -5.178 -2.462 -1.100 1.00 96.75 180 ARG A N 1
ATOM 1412 C CA . ARG A 1 180 ? -5.081 -1.434 -2.153 1.00 96.75 180 ARG A CA 1
ATOM 1413 C C . ARG A 1 180 ? -3.799 -0.643 -2.024 1.00 96.75 180 ARG A C 1
ATOM 1415 O O . ARG A 1 180 ? -3.034 -0.547 -2.977 1.00 96.75 180 ARG A O 1
ATOM 1422 N N . ARG A 1 181 ? -3.545 -0.139 -0.817 1.00 97.06 181 ARG A N 1
ATOM 1423 C CA . ARG A 1 181 ? -2.360 0.640 -0.484 1.00 97.06 181 ARG A CA 1
ATOM 1424 C C . ARG A 1 181 ? -1.660 0.055 0.729 1.00 97.06 181 ARG A C 1
ATOM 1426 O O . ARG A 1 181 ? -2.302 -0.148 1.757 1.00 97.06 181 ARG A O 1
ATOM 1433 N N . LEU A 1 182 ? -0.356 -0.154 0.614 1.00 98.12 182 LEU A N 1
ATOM 1434 C CA . LEU A 1 182 ? 0.506 -0.589 1.706 1.00 98.12 182 LEU A CA 1
ATOM 1435 C C . LEU A 1 182 ? 1.669 0.387 1.856 1.00 98.12 182 LEU A C 1
ATOM 1437 O O . LEU A 1 182 ? 2.214 0.873 0.862 1.00 98.12 182 LEU A O 1
ATOM 1441 N N . PHE A 1 183 ? 2.073 0.643 3.094 1.00 97.31 183 PHE A N 1
ATOM 1442 C CA . PHE A 1 183 ? 3.290 1.392 3.374 1.00 97.31 183 PHE A CA 1
ATOM 1443 C C . PHE A 1 183 ? 4.010 0.868 4.612 1.00 97.31 183 PHE A C 1
ATOM 1445 O O . PHE A 1 183 ? 3.460 0.906 5.708 1.00 97.31 183 PHE A O 1
ATOM 1452 N N . ALA A 1 184 ? 5.261 0.457 4.438 1.00 96.81 184 ALA A N 1
ATOM 1453 C CA . ALA A 1 184 ? 6.208 0.230 5.523 1.00 96.81 184 ALA A CA 1
ATOM 1454 C C . ALA A 1 184 ? 7.640 0.199 4.974 1.00 96.81 184 ALA A C 1
ATOM 1456 O O . ALA A 1 184 ? 7.834 -0.102 3.792 1.00 96.81 184 ALA A O 1
ATOM 1457 N N . PRO A 1 185 ? 8.665 0.432 5.813 1.00 94.88 185 PRO A N 1
ATOM 1458 C CA . PRO A 1 185 ? 10.055 0.201 5.419 1.00 94.88 185 PRO A CA 1
ATOM 1459 C C . PRO A 1 185 ? 10.305 -1.210 4.871 1.00 94.88 185 PRO A C 1
ATOM 1461 O O . PRO A 1 185 ? 11.137 -1.388 3.981 1.00 94.88 185 PRO A O 1
ATOM 1464 N N . THR A 1 186 ? 9.576 -2.208 5.381 1.00 94.69 186 THR A N 1
ATOM 1465 C CA . THR A 1 186 ? 9.580 -3.579 4.858 1.00 94.69 186 THR A CA 1
ATOM 1466 C C . THR A 1 186 ? 8.167 -4.155 4.845 1.00 94.69 186 THR A C 1
ATOM 1468 O O . THR A 1 186 ? 7.470 -4.138 5.854 1.00 94.69 186 THR A O 1
ATOM 1471 N N . ILE A 1 187 ? 7.754 -4.704 3.709 1.00 97.12 187 ILE A N 1
ATOM 1472 C CA . ILE A 1 187 ? 6.491 -5.418 3.532 1.00 97.12 187 ILE A CA 1
ATOM 1473 C C . ILE A 1 187 ? 6.831 -6.837 3.090 1.00 97.12 187 ILE A C 1
ATOM 1475 O O . ILE A 1 187 ? 7.533 -7.023 2.093 1.00 97.12 187 ILE A O 1
ATOM 1479 N N . LEU A 1 188 ? 6.353 -7.823 3.841 1.00 95.75 188 LEU A N 1
ATOM 1480 C CA . LEU A 1 188 ? 6.527 -9.241 3.553 1.00 95.75 188 LEU A CA 1
ATOM 1481 C C . LEU A 1 188 ? 5.193 -9.851 3.140 1.00 95.75 188 LEU A C 1
ATOM 1483 O O . LEU A 1 188 ? 4.192 -9.687 3.836 1.00 95.75 188 LEU A O 1
ATOM 1487 N N . PHE A 1 189 ? 5.204 -10.572 2.025 1.00 95.81 189 PHE A N 1
ATOM 1488 C CA . PHE A 1 189 ? 4.034 -11.240 1.470 1.00 95.81 189 PHE A CA 1
ATOM 1489 C C . PHE A 1 189 ? 4.176 -12.756 1.611 1.00 95.81 189 PHE A C 1
ATOM 1491 O O . PHE A 1 189 ? 5.226 -13.321 1.289 1.00 95.81 189 PHE A O 1
ATOM 1498 N N . GLY A 1 190 ? 3.117 -13.408 2.087 1.00 90.44 190 GLY A N 1
ATOM 1499 C CA . GLY A 1 190 ? 3.015 -14.860 2.196 1.00 90.44 190 GLY A CA 1
ATOM 1500 C C . GLY A 1 190 ? 4.001 -15.473 3.181 1.00 90.44 190 GLY A C 1
ATOM 1501 O O . GLY A 1 190 ? 4.559 -16.523 2.876 1.00 90.44 190 GLY A O 1
ATOM 1502 N N . GLN A 1 191 ? 4.261 -14.792 4.300 1.00 83.56 191 GLN A N 1
ATOM 1503 C CA . GLN A 1 191 ? 5.175 -15.234 5.360 1.00 83.56 191 GLN A CA 1
ATOM 1504 C C . GLN A 1 191 ? 4.467 -15.161 6.712 1.00 83.56 191 GLN A C 1
ATOM 1506 O O . GLN A 1 191 ? 3.713 -14.216 6.954 1.00 83.56 191 GLN A O 1
ATOM 1511 N N . ALA A 1 192 ? 4.738 -16.114 7.604 1.00 75.00 192 ALA A N 1
ATOM 1512 C CA . ALA A 1 192 ? 4.301 -16.028 8.992 1.00 75.00 192 ALA A CA 1
ATOM 1513 C C . ALA A 1 192 ? 5.307 -15.235 9.857 1.00 75.00 192 ALA A C 1
ATOM 1515 O O . ALA A 1 192 ? 6.490 -15.119 9.512 1.00 75.00 192 ALA A O 1
ATOM 1516 N N . PRO A 1 193 ? 4.878 -14.682 11.008 1.00 68.31 193 PRO A N 1
ATOM 1517 C CA . PRO A 1 193 ? 5.798 -14.109 11.989 1.00 68.31 193 PRO A CA 1
ATOM 1518 C C . PRO A 1 193 ? 6.885 -15.119 12.384 1.00 68.31 193 PRO A C 1
ATOM 1520 O O . PRO A 1 193 ? 6.577 -16.249 12.753 1.00 68.31 193 PRO A O 1
ATOM 1523 N N . GLY A 1 194 ? 8.156 -14.718 12.312 1.00 64.69 194 GLY A N 1
ATOM 1524 C CA . GLY A 1 194 ? 9.297 -15.587 12.627 1.00 64.69 194 GLY A CA 1
ATOM 1525 C C . GLY A 1 194 ? 9.844 -16.413 11.454 1.00 64.69 194 GLY A C 1
ATOM 1526 O O . GLY A 1 194 ? 10.970 -16.888 11.548 1.00 64.69 194 GLY A O 1
ATOM 1527 N N . GLU A 1 195 ? 9.140 -16.504 10.321 1.00 64.50 195 GLU A N 1
ATOM 1528 C CA . GLU A 1 195 ? 9.647 -17.117 9.073 1.00 64.50 195 GLU A CA 1
ATOM 1529 C C . GLU A 1 195 ? 10.501 -16.148 8.244 1.00 64.50 195 GLU A C 1
ATOM 1531 O O . GLU A 1 195 ? 10.632 -16.268 7.026 1.00 64.50 195 GLU A O 1
ATOM 1536 N N . GLU A 1 196 ? 11.076 -15.145 8.903 1.00 62.59 196 GLU A N 1
ATOM 1537 C CA . GLU A 1 196 ? 11.851 -14.108 8.247 1.00 62.59 196 GLU A CA 1
ATOM 1538 C C . GLU A 1 196 ? 13.087 -14.731 7.610 1.00 62.59 196 GLU A C 1
ATOM 1540 O O . GLU A 1 196 ? 14.091 -14.993 8.273 1.00 62.59 196 GLU A O 1
ATOM 1545 N N . SER A 1 197 ? 13.024 -14.971 6.302 1.00 53.12 197 SER A N 1
ATOM 1546 C CA . SER A 1 197 ? 14.199 -15.413 5.570 1.00 53.12 197 SER A CA 1
ATOM 1547 C C . SER A 1 197 ? 15.300 -14.362 5.733 1.00 53.12 197 SER A C 1
ATOM 1549 O O . SER A 1 197 ? 15.157 -13.204 5.300 1.00 53.12 197 SER A O 1
ATOM 1551 N N . LEU A 1 198 ? 16.402 -14.789 6.362 1.00 46.97 198 LEU A N 1
ATOM 1552 C CA . LEU A 1 198 ? 17.687 -14.098 6.431 1.00 46.97 198 LEU A CA 1
ATOM 1553 C C . LEU A 1 198 ? 18.285 -14.043 5.020 1.00 46.97 198 LEU A C 1
ATOM 1555 O O . LEU A 1 198 ? 19.271 -14.704 4.700 1.00 46.97 198 LEU A O 1
ATOM 1559 N N . PHE A 1 199 ? 17.664 -13.271 4.133 1.00 48.97 199 PHE A N 1
ATOM 1560 C CA . PHE A 1 199 ? 18.265 -12.958 2.852 1.00 48.97 199 PHE A CA 1
ATOM 1561 C C . PHE A 1 199 ? 19.475 -12.074 3.116 1.00 48.97 199 PHE A C 1
ATOM 1563 O O . PHE A 1 199 ? 19.357 -10.952 3.609 1.00 48.97 199 PHE A O 1
ATOM 1570 N N . ASN A 1 200 ? 20.642 -12.625 2.798 1.00 43.28 200 ASN A N 1
ATOM 1571 C CA . ASN A 1 200 ? 21.916 -11.937 2.836 1.00 43.28 200 ASN A CA 1
ATOM 1572 C C . ASN A 1 200 ? 21.922 -10.933 1.676 1.00 43.28 200 ASN A C 1
ATOM 1574 O O . ASN A 1 200 ? 22.371 -11.243 0.572 1.00 43.28 200 ASN A O 1
ATOM 1578 N N . ASP A 1 201 ? 21.329 -9.762 1.901 1.00 48.81 201 ASP A N 1
ATOM 1579 C CA . ASP A 1 201 ? 21.361 -8.652 0.958 1.00 48.81 201 ASP A CA 1
ATOM 1580 C C . ASP A 1 201 ? 22.797 -8.121 0.978 1.00 48.81 201 ASP A C 1
ATOM 1582 O O . ASP A 1 201 ? 23.144 -7.184 1.694 1.00 48.81 201 ASP A O 1
ATOM 1586 N N . ARG A 1 202 ? 23.691 -8.796 0.244 1.00 43.84 202 ARG A N 1
ATOM 1587 C CA . ARG A 1 202 ? 24.975 -8.220 -0.149 1.00 43.84 202 ARG A CA 1
ATOM 1588 C C . ARG A 1 202 ? 24.645 -7.096 -1.122 1.00 43.84 202 ARG A C 1
ATOM 1590 O O . ARG A 1 202 ? 24.808 -7.235 -2.331 1.00 43.84 202 ARG A O 1
ATOM 1597 N N . SER A 1 203 ? 24.135 -5.997 -0.577 1.00 46.19 203 SER A N 1
ATOM 1598 C CA . SER A 1 203 ? 23.985 -4.735 -1.261 1.00 46.19 203 SER A CA 1
ATOM 1599 C C . SER A 1 203 ? 25.390 -4.291 -1.643 1.00 46.19 203 SER A C 1
ATOM 1601 O O . SER A 1 203 ? 26.101 -3.650 -0.873 1.00 46.19 203 SER A O 1
ATOM 1603 N N . GLN A 1 204 ? 25.823 -4.646 -2.849 1.00 45.78 204 GLN A N 1
ATOM 1604 C CA . GLN A 1 204 ? 26.692 -3.724 -3.548 1.00 45.78 204 GLN A CA 1
ATOM 1605 C C . GLN A 1 204 ? 25.825 -2.482 -3.746 1.00 45.78 204 GLN A C 1
ATOM 1607 O O . GLN A 1 204 ? 24.885 -2.491 -4.544 1.00 45.78 204 GLN A O 1
ATOM 1612 N N . ASP A 1 205 ? 26.075 -1.451 -2.939 1.00 43.34 205 ASP A N 1
ATOM 1613 C CA . ASP A 1 205 ? 25.682 -0.082 -3.246 1.00 43.34 205 ASP A CA 1
ATOM 1614 C C . ASP A 1 205 ? 26.359 0.277 -4.571 1.00 43.34 205 ASP A C 1
ATOM 1616 O O . ASP A 1 205 ? 27.428 0.880 -4.625 1.00 43.34 205 ASP A O 1
ATOM 1620 N N . ILE A 1 206 ? 25.775 -0.175 -5.679 1.00 49.62 206 ILE A N 1
ATOM 1621 C CA . ILE A 1 206 ? 26.191 0.265 -6.996 1.00 49.62 206 ILE A CA 1
ATOM 1622 C C . ILE A 1 206 ? 25.531 1.622 -7.156 1.00 49.62 206 ILE A C 1
ATOM 1624 O O . ILE A 1 206 ? 24.358 1.734 -7.512 1.00 49.62 206 ILE A O 1
ATOM 1628 N N . ASN A 1 207 ? 26.293 2.655 -6.817 1.00 47.66 207 ASN A N 1
ATOM 1629 C CA . ASN A 1 207 ? 25.964 4.023 -7.155 1.00 47.66 207 ASN A CA 1
ATOM 1630 C C . ASN A 1 207 ? 25.869 4.095 -8.691 1.00 47.66 207 ASN A C 1
ATOM 1632 O O . ASN A 1 207 ? 26.887 4.160 -9.378 1.00 47.66 207 ASN A O 1
ATOM 1636 N N . LEU A 1 208 ? 24.646 4.026 -9.240 1.00 52.19 208 LEU A N 1
ATOM 1637 C CA . LEU A 1 208 ? 24.394 4.156 -10.686 1.00 52.19 208 LEU A CA 1
ATOM 1638 C C . LEU A 1 208 ? 24.912 5.497 -11.240 1.00 52.19 208 LEU A C 1
ATOM 1640 O O . LEU A 1 208 ? 25.072 5.640 -12.447 1.00 52.19 208 LEU A O 1
ATOM 1644 N N . GLU A 1 209 ? 25.183 6.463 -10.359 1.00 48.81 209 GLU A N 1
ATOM 1645 C CA . GLU A 1 209 ? 25.573 7.837 -10.676 1.00 48.81 209 GLU A CA 1
ATOM 1646 C C . GLU A 1 209 ? 26.969 7.975 -11.313 1.00 48.81 209 GLU A C 1
ATOM 1648 O O . GLU A 1 209 ? 27.274 9.033 -11.855 1.00 48.81 209 GLU A O 1
ATOM 1653 N N . ALA A 1 210 ? 27.809 6.930 -11.307 1.00 43.25 210 ALA A N 1
ATOM 1654 C CA . ALA A 1 210 ? 29.205 7.025 -11.757 1.00 43.25 210 ALA A CA 1
ATOM 1655 C C . ALA A 1 210 ? 29.532 6.317 -13.089 1.00 43.25 210 ALA A C 1
ATOM 1657 O O . ALA A 1 210 ? 30.694 6.305 -13.494 1.00 43.25 210 ALA A O 1
ATOM 1658 N N . VAL A 1 211 ? 28.554 5.728 -13.789 1.00 50.78 211 VAL A N 1
ATOM 1659 C CA . VAL A 1 211 ? 28.802 5.016 -15.057 1.00 50.78 211 VAL A CA 1
ATOM 1660 C C . VAL A 1 211 ? 28.060 5.704 -16.199 1.00 50.78 211 VAL A C 1
ATOM 1662 O O . VAL A 1 211 ? 26.865 5.966 -16.098 1.00 50.78 211 VAL A O 1
ATOM 1665 N N . ALA A 1 212 ? 28.754 5.982 -17.307 1.00 51.66 212 ALA A N 1
ATOM 1666 C CA . ALA A 1 212 ? 28.117 6.414 -18.548 1.00 51.66 212 ALA A CA 1
ATOM 1667 C C . ALA A 1 212 ? 27.235 5.271 -19.079 1.00 51.66 212 ALA A C 1
ATOM 1669 O O . ALA A 1 212 ? 27.708 4.358 -19.752 1.00 51.66 212 ALA A O 1
ATOM 1670 N N . LEU A 1 213 ? 25.956 5.283 -18.704 1.00 65.75 213 LEU A N 1
ATOM 1671 C CA . LEU A 1 213 ? 25.001 4.249 -19.082 1.00 65.75 213 LEU A CA 1
ATOM 1672 C C . LEU A 1 213 ? 24.694 4.346 -20.580 1.00 65.75 213 LEU A C 1
ATOM 1674 O O . LEU A 1 213 ? 24.259 5.391 -21.069 1.00 65.75 213 LEU A O 1
ATOM 1678 N N . GLY A 1 214 ? 24.871 3.237 -21.302 1.00 76.19 214 GLY A N 1
ATOM 1679 C CA . GLY A 1 214 ? 24.385 3.105 -22.673 1.00 76.19 214 GLY A CA 1
ATOM 1680 C C . GLY A 1 214 ? 22.859 3.238 -22.751 1.00 76.19 214 GLY A C 1
ATOM 1681 O O . GLY A 1 214 ? 22.150 3.127 -21.747 1.00 76.19 214 GLY A O 1
ATOM 1682 N N . CYS A 1 215 ? 22.328 3.462 -23.954 1.00 85.12 215 CYS A N 1
ATOM 1683 C CA . CYS A 1 215 ? 20.887 3.452 -24.203 1.00 85.12 215 CYS A CA 1
ATOM 1684 C C . CYS A 1 215 ? 20.559 2.452 -25.311 1.00 85.12 215 CYS A C 1
ATOM 1686 O O . CYS A 1 215 ? 20.902 2.670 -26.473 1.00 85.12 215 CYS A O 1
ATOM 1688 N N . PHE A 1 216 ? 19.867 1.375 -24.952 1.00 87.75 216 PHE A N 1
ATOM 1689 C CA . PHE A 1 216 ? 19.418 0.344 -25.880 1.00 87.75 216 PHE A CA 1
ATOM 1690 C C . PHE A 1 216 ? 17.992 0.654 -26.319 1.00 87.75 216 PHE A C 1
ATOM 1692 O O . PHE A 1 216 ? 17.090 0.790 -25.489 1.00 87.75 216 PHE A O 1
ATOM 1699 N N . ARG A 1 217 ? 17.778 0.791 -27.631 1.00 89.69 217 ARG A N 1
ATOM 1700 C CA . ARG A 1 217 ? 16.477 1.168 -28.192 1.00 89.69 217 ARG A CA 1
ATOM 1701 C C . ARG A 1 217 ? 15.843 0.025 -28.966 1.00 89.69 217 ARG A C 1
ATOM 1703 O O . ARG A 1 217 ? 16.507 -0.615 -29.770 1.00 89.69 217 ARG A O 1
ATOM 1710 N N . ASN A 1 218 ? 14.542 -0.170 -28.764 1.00 89.50 218 ASN A N 1
ATOM 1711 C CA . ASN A 1 218 ? 13.699 -1.090 -29.539 1.00 89.50 218 ASN A CA 1
ATOM 1712 C C . ASN A 1 218 ? 14.156 -2.559 -29.538 1.00 89.50 218 ASN A C 1
ATOM 1714 O O . ASN A 1 218 ? 13.798 -3.322 -30.437 1.00 89.50 218 ASN A O 1
ATOM 1718 N N . ILE A 1 219 ? 14.900 -2.974 -28.512 1.00 89.00 219 ILE A N 1
ATOM 1719 C CA . ILE A 1 219 ? 15.215 -4.385 -28.285 1.00 89.00 219 ILE A CA 1
ATOM 1720 C C . ILE A 1 219 ? 14.000 -5.118 -27.699 1.00 89.00 219 ILE A C 1
ATOM 1722 O O . ILE A 1 219 ? 13.122 -4.503 -27.082 1.00 89.00 219 ILE A O 1
ATOM 1726 N N . LYS A 1 220 ? 13.937 -6.431 -27.935 1.00 92.38 220 LYS A N 1
ATOM 1727 C CA . LYS A 1 220 ? 12.851 -7.320 -27.473 1.00 92.38 220 LYS A CA 1
ATOM 1728 C C . LYS A 1 220 ? 13.309 -8.339 -26.435 1.00 92.38 220 LYS A C 1
ATOM 1730 O O . LYS A 1 220 ? 12.490 -8.840 -25.669 1.00 92.38 220 LYS A O 1
ATOM 1735 N N . TYR A 1 221 ? 14.604 -8.620 -26.406 1.00 93.56 221 TYR A N 1
ATOM 1736 C CA . TYR A 1 221 ? 15.228 -9.556 -25.486 1.00 93.56 221 TYR A CA 1
ATOM 1737 C C . TYR A 1 221 ? 16.494 -8.912 -24.931 1.00 93.56 221 TYR A C 1
ATOM 1739 O O . TYR A 1 221 ? 17.150 -8.150 -25.641 1.00 93.56 221 TYR A O 1
ATOM 1747 N N . VAL A 1 222 ? 16.783 -9.185 -23.664 1.00 92.88 222 VAL A N 1
ATOM 1748 C CA . VAL A 1 222 ? 18.135 -9.118 -23.112 1.00 92.88 222 VAL A CA 1
ATOM 1749 C C . VAL A 1 222 ? 18.575 -10.563 -22.974 1.00 92.88 222 VAL A C 1
ATOM 1751 O O . VAL A 1 222 ? 17.966 -11.312 -22.209 1.00 92.88 222 VAL A O 1
ATOM 1754 N N . ASP A 1 223 ? 19.557 -10.940 -23.774 1.00 93.06 223 ASP A N 1
ATOM 1755 C CA . ASP A 1 223 ? 20.151 -12.266 -23.869 1.00 93.06 223 ASP A CA 1
ATOM 1756 C C . ASP A 1 223 ? 21.672 -12.172 -23.698 1.00 93.06 223 ASP A C 1
ATOM 1758 O O . ASP A 1 223 ? 22.217 -11.076 -23.534 1.00 93.06 223 ASP A O 1
ATOM 1762 N N . ASP A 1 224 ? 22.337 -13.327 -23.722 1.00 90.69 224 ASP A N 1
ATOM 1763 C CA . ASP A 1 224 ? 23.782 -13.432 -23.505 1.00 90.69 224 ASP A CA 1
ATOM 1764 C C . ASP A 1 224 ? 24.591 -12.618 -24.535 1.00 90.69 224 ASP A C 1
ATOM 1766 O O . ASP A 1 224 ? 25.653 -12.097 -24.205 1.00 90.69 224 ASP A O 1
ATOM 1770 N N . ASP A 1 225 ? 24.064 -12.435 -25.754 1.00 90.44 225 ASP A N 1
ATOM 1771 C CA . ASP A 1 225 ? 24.716 -11.682 -26.838 1.00 90.44 225 ASP A CA 1
ATOM 1772 C C . ASP A 1 225 ? 24.779 -10.167 -26.557 1.00 90.44 225 ASP A C 1
ATOM 1774 O O . ASP A 1 225 ? 25.627 -9.457 -27.104 1.00 90.44 225 ASP A O 1
ATOM 1778 N N . LEU A 1 226 ? 23.862 -9.648 -25.732 1.00 88.94 226 LEU A N 1
ATOM 1779 C CA . LEU A 1 226 ? 23.809 -8.236 -25.341 1.00 88.94 226 LEU A CA 1
ATOM 1780 C C . LEU A 1 226 ? 24.529 -7.948 -24.018 1.00 88.94 226 LEU A C 1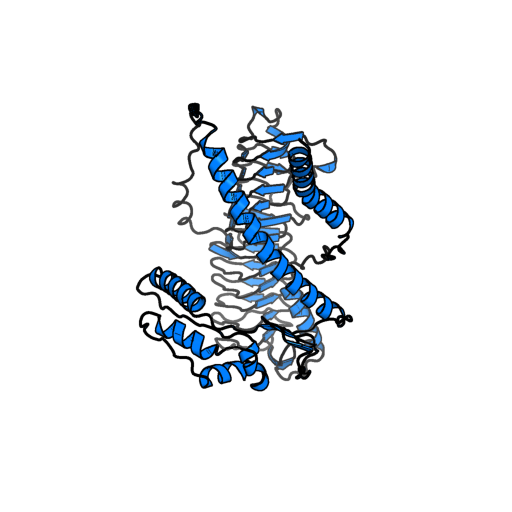
ATOM 1782 O O . LEU A 1 226 ? 24.740 -6.778 -23.687 1.00 88.94 226 LEU A O 1
ATOM 1786 N N . THR A 1 227 ? 24.877 -8.980 -23.255 1.00 90.44 227 THR A N 1
ATOM 1787 C CA . THR A 1 227 ? 25.536 -8.858 -21.952 1.00 90.44 227 THR A CA 1
ATOM 1788 C C . THR A 1 227 ? 27.042 -9.086 -22.037 1.00 90.44 227 THR A C 1
ATOM 1790 O O . THR A 1 227 ? 27.553 -9.623 -23.013 1.00 90.44 227 THR A O 1
ATOM 1793 N N . ASP A 1 228 ? 27.771 -8.661 -21.006 1.00 90.56 228 ASP A N 1
ATOM 1794 C CA . ASP A 1 228 ? 29.167 -9.068 -20.828 1.00 90.56 228 ASP A CA 1
ATOM 1795 C C . ASP A 1 228 ? 29.292 -10.537 -20.368 1.00 90.56 228 ASP A C 1
ATOM 1797 O O . ASP A 1 228 ? 28.296 -11.207 -20.091 1.00 90.56 228 ASP A O 1
ATOM 1801 N N . ASP A 1 229 ? 30.527 -11.030 -20.227 1.00 88.19 229 ASP A N 1
ATOM 1802 C CA . ASP A 1 229 ? 30.824 -12.397 -19.760 1.00 88.19 229 ASP A CA 1
ATOM 1803 C C . ASP A 1 229 ? 30.257 -12.711 -18.357 1.00 88.19 229 ASP A C 1
ATOM 1805 O O . ASP A 1 229 ? 30.209 -13.870 -17.943 1.00 88.19 229 ASP A O 1
ATOM 1809 N N . ALA A 1 230 ? 29.846 -11.688 -17.600 1.00 87.06 230 ALA A N 1
ATOM 1810 C CA . ALA A 1 230 ? 29.213 -11.824 -16.293 1.00 87.06 230 ALA A CA 1
ATOM 1811 C C . ALA A 1 230 ? 27.672 -11.786 -16.366 1.00 87.06 230 ALA A C 1
ATOM 1813 O O . ALA A 1 230 ? 27.017 -11.771 -15.320 1.00 87.06 230 ALA A O 1
ATOM 1814 N N . GLY A 1 231 ? 27.083 -11.756 -17.566 1.00 90.81 231 GLY A N 1
ATOM 1815 C CA . GLY A 1 231 ? 25.638 -11.659 -17.770 1.00 90.81 231 GLY A CA 1
ATOM 1816 C C . GLY A 1 231 ? 25.073 -10.278 -17.424 1.00 90.81 231 GLY A C 1
ATOM 1817 O O . GLY A 1 231 ? 23.898 -10.160 -17.064 1.00 90.81 231 GLY A O 1
ATOM 1818 N N . VAL A 1 232 ? 25.895 -9.222 -17.474 1.00 92.75 232 VAL A N 1
ATOM 1819 C CA . VAL A 1 232 ? 25.503 -7.855 -17.117 1.00 92.75 232 VAL A CA 1
ATOM 1820 C C . VAL A 1 232 ? 25.342 -6.979 -18.361 1.00 92.75 232 VAL A C 1
ATOM 1822 O O . VAL A 1 232 ? 26.276 -6.748 -19.124 1.00 92.75 232 VAL A O 1
ATOM 1825 N N . LEU A 1 233 ? 24.156 -6.393 -18.520 1.00 92.44 233 LEU A N 1
ATOM 1826 C CA . LEU A 1 233 ? 23.880 -5.302 -19.448 1.00 92.44 233 LEU A CA 1
ATOM 1827 C C . LEU A 1 233 ? 24.006 -3.964 -18.712 1.00 92.44 233 LEU A C 1
ATOM 1829 O O . LEU A 1 233 ? 23.201 -3.654 -17.830 1.00 92.44 233 LEU A O 1
ATOM 1833 N N . THR A 1 234 ? 24.974 -3.133 -19.095 1.00 92.06 234 THR A N 1
ATOM 1834 C CA . THR A 1 234 ? 25.133 -1.784 -18.526 1.00 92.06 234 THR A CA 1
ATOM 1835 C C . THR A 1 234 ? 24.518 -0.731 -19.446 1.00 92.06 234 THR A C 1
ATOM 1837 O O . THR A 1 234 ? 25.121 -0.299 -20.427 1.00 92.06 234 THR A O 1
ATOM 1840 N N . GLY A 1 235 ? 23.299 -0.301 -19.128 1.00 86.81 235 GLY A N 1
ATOM 1841 C CA . GLY A 1 235 ? 22.572 0.711 -19.886 1.00 86.81 235 GLY A CA 1
ATOM 1842 C C . GLY A 1 235 ? 21.067 0.681 -19.641 1.00 86.81 235 GLY A C 1
ATOM 1843 O O . GLY A 1 235 ? 20.509 -0.307 -19.170 1.00 86.81 235 GLY A O 1
ATOM 1844 N N . SER A 1 236 ? 20.397 1.785 -19.970 1.00 89.75 236 SER A N 1
ATOM 1845 C CA . SER A 1 236 ? 18.935 1.859 -19.916 1.00 89.75 236 SER A CA 1
ATOM 1846 C C . SER A 1 236 ? 18.310 1.350 -21.213 1.00 89.75 236 SER A C 1
ATOM 1848 O O . SER A 1 236 ? 18.802 1.628 -22.307 1.00 89.75 236 SER A O 1
ATOM 1850 N N . ILE A 1 237 ? 17.191 0.646 -21.096 1.00 92.19 237 ILE A N 1
ATOM 1851 C CA . ILE A 1 237 ? 16.434 0.078 -22.209 1.00 92.19 237 ILE A CA 1
ATOM 1852 C C . ILE A 1 237 ? 15.178 0.918 -22.433 1.00 92.19 237 ILE A C 1
ATOM 1854 O O . ILE A 1 237 ? 14.407 1.151 -21.503 1.00 92.19 237 ILE A O 1
ATOM 1858 N N . ILE A 1 238 ? 14.945 1.347 -23.673 1.00 92.12 238 ILE A N 1
ATOM 1859 C CA . ILE A 1 238 ? 13.718 2.032 -24.092 1.00 92.12 238 ILE A CA 1
ATOM 1860 C C . ILE A 1 238 ? 13.171 1.324 -25.329 1.00 92.12 238 ILE A C 1
ATOM 1862 O O . ILE A 1 238 ? 13.789 1.362 -26.391 1.00 92.12 238 ILE A O 1
ATOM 1866 N N . THR A 1 239 ? 12.009 0.685 -25.230 1.00 86.38 239 THR A N 1
ATOM 1867 C CA . THR A 1 239 ? 11.449 -0.097 -26.342 1.00 86.38 239 THR A CA 1
ATOM 1868 C C . THR A 1 239 ? 9.962 0.160 -26.563 1.00 86.38 239 THR A C 1
ATOM 1870 O O . THR A 1 239 ? 9.200 0.389 -25.625 1.00 86.38 239 THR A O 1
ATOM 1873 N N . ILE A 1 240 ? 9.533 0.104 -27.826 1.00 86.25 240 ILE A N 1
ATOM 1874 C CA . ILE A 1 240 ? 8.111 0.112 -28.206 1.00 86.25 240 ILE A CA 1
ATOM 1875 C C . ILE A 1 240 ? 7.477 -1.292 -28.174 1.00 86.25 240 ILE A C 1
ATOM 1877 O O . ILE A 1 240 ? 6.310 -1.472 -28.524 1.00 86.25 240 ILE A O 1
ATOM 1881 N N . HIS A 1 241 ? 8.266 -2.311 -27.837 1.00 90.50 241 HIS A N 1
ATOM 1882 C CA . HIS A 1 241 ? 7.876 -3.715 -27.855 1.00 90.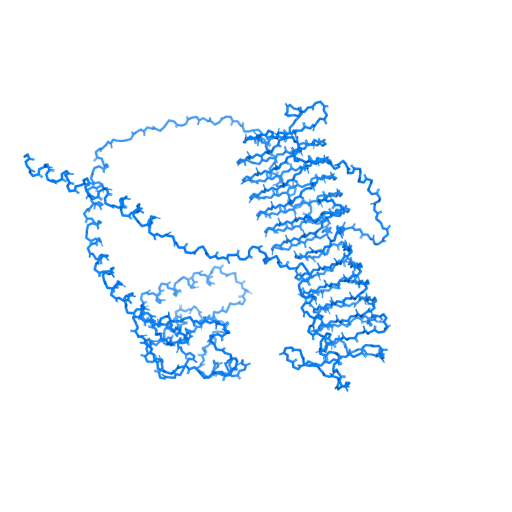50 241 HIS A CA 1
ATOM 1883 C C . HIS A 1 241 ? 7.827 -4.304 -26.449 1.00 90.50 241 HIS A C 1
ATOM 1885 O O . HIS A 1 241 ? 8.348 -3.725 -25.498 1.00 90.50 241 HIS A O 1
ATOM 1891 N N . ASN A 1 242 ? 7.270 -5.511 -26.346 1.00 92.06 242 ASN A N 1
ATOM 1892 C CA . ASN A 1 242 ? 7.507 -6.352 -25.180 1.00 92.06 242 ASN A CA 1
ATOM 1893 C C . ASN A 1 242 ? 9.012 -6.595 -25.031 1.00 92.06 242 ASN A C 1
ATOM 1895 O O . ASN A 1 242 ? 9.692 -6.829 -26.035 1.00 92.06 242 ASN A O 1
ATOM 1899 N N . ILE A 1 243 ? 9.502 -6.549 -23.796 1.00 95.56 243 ILE A N 1
ATOM 1900 C CA . ILE A 1 243 ? 10.897 -6.840 -23.457 1.00 95.56 243 ILE A CA 1
ATOM 1901 C C . ILE A 1 243 ? 10.957 -7.979 -22.451 1.00 95.56 243 ILE A C 1
ATOM 1903 O O . ILE A 1 243 ? 10.235 -7.975 -21.453 1.00 95.56 243 ILE A O 1
ATOM 1907 N N . ILE A 1 244 ? 11.817 -8.951 -22.735 1.00 97.25 244 ILE A N 1
ATOM 1908 C CA . ILE A 1 244 ? 12.075 -10.097 -21.869 1.00 97.25 244 ILE A CA 1
ATOM 1909 C C . ILE A 1 244 ? 13.547 -10.062 -21.461 1.00 97.25 244 ILE A C 1
ATOM 1911 O O . ILE A 1 244 ? 14.422 -10.097 -22.322 1.00 97.25 244 ILE A O 1
ATOM 1915 N N . VAL A 1 245 ? 13.816 -9.999 -20.160 1.00 96.56 245 VAL A N 1
ATOM 1916 C CA . VAL A 1 245 ? 15.157 -10.209 -19.600 1.00 96.56 245 VAL A CA 1
ATOM 1917 C C . VAL A 1 245 ? 15.270 -11.677 -19.222 1.00 96.56 245 VAL A C 1
ATOM 1919 O O . VAL A 1 245 ? 14.484 -12.149 -18.398 1.00 96.56 245 VAL A O 1
ATOM 1922 N N . LEU A 1 246 ? 16.190 -12.404 -19.861 1.00 95.50 246 LEU A N 1
ATOM 1923 C CA . LEU A 1 246 ? 16.353 -13.839 -19.635 1.00 95.50 246 LEU A CA 1
ATOM 1924 C C . LEU A 1 246 ? 16.884 -14.158 -18.228 1.00 95.50 246 LEU A C 1
ATOM 1926 O O . LEU A 1 246 ? 17.283 -13.278 -17.464 1.00 95.50 246 LEU A O 1
ATOM 1930 N N . ASN A 1 247 ? 16.819 -15.446 -17.885 1.00 93.81 247 ASN A N 1
ATOM 1931 C CA . ASN A 1 247 ? 17.139 -15.952 -16.554 1.00 93.81 247 ASN A CA 1
ATOM 1932 C C . ASN A 1 247 ? 18.536 -15.525 -16.104 1.00 93.81 247 ASN A C 1
ATOM 1934 O O . ASN A 1 247 ? 19.481 -15.586 -16.885 1.00 93.81 247 ASN A O 1
ATOM 1938 N N . SER A 1 248 ? 18.665 -15.167 -14.828 1.00 93.62 248 SER A N 1
ATOM 1939 C CA . SER A 1 248 ? 19.946 -14.836 -14.184 1.00 93.62 248 SER A CA 1
ATOM 1940 C C . SER A 1 248 ? 20.726 -13.665 -14.802 1.00 93.62 248 SER A C 1
ATOM 1942 O O . SER A 1 248 ? 21.848 -13.403 -14.371 1.00 93.62 248 SER A O 1
ATOM 1944 N N . LEU A 1 249 ? 20.155 -12.931 -15.764 1.00 94.12 249 LEU A N 1
ATOM 1945 C CA . LEU A 1 249 ? 20.797 -11.756 -16.346 1.00 94.12 249 LEU A CA 1
ATOM 1946 C C . LEU A 1 249 ? 20.578 -10.515 -15.486 1.00 94.12 249 LEU A C 1
ATOM 1948 O O . LEU A 1 249 ? 19.555 -10.351 -14.815 1.00 94.12 249 LEU A O 1
ATOM 1952 N N . THR A 1 250 ? 21.551 -9.611 -15.532 1.00 95.00 250 THR A N 1
ATOM 1953 C CA . THR A 1 250 ? 21.545 -8.375 -14.755 1.00 95.00 250 THR A CA 1
ATOM 1954 C C . THR A 1 250 ? 21.482 -7.160 -15.667 1.00 95.00 250 THR A C 1
ATOM 1956 O O . THR A 1 250 ? 22.346 -6.968 -16.511 1.00 95.00 250 THR A O 1
ATOM 1959 N N . VAL A 1 251 ? 20.520 -6.268 -15.450 1.00 93.94 251 VAL A N 1
ATOM 1960 C CA . VAL A 1 251 ? 20.458 -4.959 -16.111 1.00 93.94 251 VAL A CA 1
ATOM 1961 C C . VAL A 1 251 ? 20.834 -3.872 -15.111 1.00 93.94 251 VAL A C 1
ATOM 1963 O O . VAL A 1 251 ? 20.149 -3.654 -14.111 1.00 93.94 251 VAL A O 1
ATOM 1966 N N . LYS A 1 252 ? 21.919 -3.151 -15.387 1.00 92.75 252 LYS A N 1
ATOM 1967 C CA . LYS A 1 252 ? 22.306 -1.931 -14.671 1.00 92.75 252 LYS A CA 1
ATOM 1968 C C . LYS A 1 252 ? 21.790 -0.726 -15.446 1.00 92.75 252 LYS A C 1
ATOM 1970 O O . LYS A 1 252 ? 22.470 -0.211 -16.328 1.00 92.75 252 LYS A O 1
ATOM 1975 N N . GLY A 1 253 ? 20.567 -0.307 -15.141 1.00 86.50 253 GLY A N 1
ATOM 1976 C CA . GLY A 1 253 ? 19.870 0.769 -15.840 1.00 86.50 253 GLY A CA 1
ATOM 1977 C C . GLY A 1 253 ? 18.354 0.651 -15.712 1.00 86.50 253 GLY A C 1
ATOM 1978 O O . GLY A 1 253 ? 17.829 -0.305 -15.142 1.00 86.50 253 GLY A O 1
ATOM 1979 N N . HIS A 1 254 ? 17.633 1.644 -16.230 1.00 92.19 254 HIS A N 1
ATOM 1980 C CA . HIS A 1 254 ? 16.170 1.637 -16.226 1.00 92.19 254 HIS A CA 1
ATOM 1981 C C . HIS A 1 254 ? 15.625 0.857 -17.424 1.00 92.19 254 HIS A C 1
ATOM 1983 O O . HIS A 1 254 ? 16.221 0.876 -18.498 1.00 92.19 254 HIS A O 1
ATOM 1989 N N . ILE A 1 255 ? 14.456 0.238 -17.272 1.00 94.50 255 ILE A N 1
ATOM 1990 C CA . ILE A 1 255 ? 13.733 -0.413 -18.366 1.00 94.50 255 ILE A CA 1
ATOM 1991 C C . ILE A 1 255 ? 12.407 0.310 -18.557 1.00 94.50 255 ILE A C 1
ATOM 1993 O O . ILE A 1 255 ? 11.569 0.349 -17.656 1.00 94.50 255 ILE A O 1
ATOM 1997 N N . ARG A 1 256 ? 12.214 0.873 -19.749 1.00 95.00 256 ARG A N 1
ATOM 1998 C CA . ARG A 1 256 ? 10.970 1.502 -20.178 1.00 95.00 256 ARG A CA 1
ATOM 1999 C C . ARG A 1 256 ? 10.426 0.786 -21.409 1.00 95.00 256 ARG A C 1
ATOM 2001 O O . ARG A 1 256 ? 11.088 0.748 -22.446 1.00 95.00 256 ARG A O 1
ATOM 2008 N N . SER A 1 257 ? 9.206 0.275 -21.313 1.00 92.25 257 SER A N 1
ATOM 2009 C CA . SER A 1 257 ? 8.483 -0.333 -22.426 1.00 92.25 257 SER A CA 1
ATOM 2010 C C . SER A 1 257 ? 7.136 0.356 -22.653 1.00 92.25 257 SER A C 1
ATOM 2012 O O . SER A 1 257 ? 6.428 0.673 -21.702 1.00 92.25 257 SER A O 1
ATOM 2014 N N . HIS A 1 258 ? 6.767 0.564 -23.921 1.00 89.56 258 HIS A N 1
ATOM 2015 C CA . HIS A 1 258 ? 5.392 0.925 -24.308 1.00 89.56 258 HIS A CA 1
ATOM 2016 C C . HIS A 1 258 ? 4.430 -0.273 -24.310 1.00 89.56 258 HIS A C 1
ATOM 2018 O O . HIS A 1 258 ? 3.269 -0.119 -24.675 1.00 89.56 258 HIS A O 1
ATOM 2024 N N . LYS A 1 259 ? 4.919 -1.465 -23.969 1.00 94.62 259 LYS A N 1
ATOM 2025 C CA . LYS A 1 259 ? 4.129 -2.679 -23.795 1.00 94.62 259 LYS A CA 1
ATOM 2026 C C . LYS A 1 259 ? 4.523 -3.355 -22.481 1.00 94.62 259 LYS A C 1
ATOM 2028 O O . LYS A 1 259 ? 4.825 -2.663 -21.510 1.00 94.62 259 LYS A O 1
ATOM 2033 N N . SER A 1 260 ? 4.524 -4.684 -22.455 1.00 96.00 260 SER A N 1
ATOM 2034 C CA . SER A 1 260 ? 4.777 -5.484 -21.265 1.00 96.00 260 SER A CA 1
ATOM 2035 C C . SER A 1 260 ? 6.278 -5.700 -21.003 1.00 96.00 260 SER A C 1
ATOM 2037 O O . SER A 1 260 ? 7.087 -5.809 -21.933 1.00 96.00 260 SER A O 1
ATOM 2039 N N . ILE A 1 261 ? 6.658 -5.809 -19.727 1.00 98.25 261 ILE A N 1
ATOM 2040 C CA . ILE A 1 261 ? 8.016 -6.183 -19.282 1.00 98.25 261 ILE A CA 1
ATOM 2041 C C . ILE A 1 261 ? 7.950 -7.552 -18.607 1.00 98.25 261 ILE A C 1
ATOM 2043 O O . ILE A 1 261 ? 7.123 -7.771 -17.726 1.00 98.25 261 ILE A O 1
ATOM 2047 N N . ARG A 1 262 ? 8.860 -8.460 -18.963 1.00 98.25 262 ARG A N 1
ATOM 2048 C CA . ARG A 1 262 ? 9.067 -9.720 -18.244 1.00 98.25 262 ARG A CA 1
ATOM 2049 C C . ARG A 1 262 ? 10.510 -9.825 -17.778 1.00 98.25 262 ARG A C 1
ATOM 2051 O O . ARG A 1 262 ? 11.425 -9.789 -18.595 1.00 98.25 262 ARG A O 1
ATOM 2058 N N . LEU A 1 263 ? 10.697 -9.992 -16.478 1.00 98.06 263 LEU A N 1
ATOM 2059 C CA . LEU A 1 263 ? 11.945 -10.475 -15.904 1.00 98.06 263 LEU A CA 1
ATOM 2060 C C . LEU A 1 263 ? 11.773 -11.965 -15.643 1.00 98.06 263 LEU A C 1
ATOM 2062 O O . LEU A 1 263 ? 10.849 -12.343 -14.926 1.00 98.06 263 LEU A O 1
ATOM 2066 N N . CYS A 1 264 ? 12.605 -12.804 -16.249 1.00 97.00 264 CYS A N 1
ATOM 2067 C CA . CYS A 1 264 ? 12.587 -14.232 -15.964 1.00 97.00 264 CYS A CA 1
ATOM 2068 C C . CYS A 1 264 ? 13.292 -14.536 -14.626 1.00 97.00 264 CYS A C 1
ATOM 2070 O O . CYS A 1 264 ? 13.731 -13.629 -13.911 1.00 97.00 264 CYS A O 1
ATOM 2072 N N . ASP A 1 265 ? 13.372 -15.813 -14.267 1.00 95.88 265 ASP A N 1
ATOM 2073 C CA . ASP A 1 265 ? 13.817 -16.248 -12.947 1.00 95.88 265 ASP A CA 1
ATOM 2074 C C . ASP A 1 265 ? 15.234 -15.759 -12.639 1.00 95.88 265 ASP A C 1
ATOM 2076 O O . ASP A 1 265 ? 16.138 -15.815 -13.476 1.00 95.88 265 ASP A O 1
ATOM 2080 N N . HIS A 1 266 ? 15.444 -15.301 -11.406 1.00 94.19 266 HIS A N 1
ATOM 2081 C CA . HIS A 1 266 ? 16.719 -14.785 -10.900 1.00 94.19 266 HIS A CA 1
ATOM 2082 C C . HIS A 1 266 ? 17.273 -13.558 -11.645 1.00 94.19 266 HIS A C 1
ATOM 2084 O O . HIS A 1 266 ? 18.379 -13.119 -11.324 1.00 94.19 266 HIS A O 1
ATOM 2090 N N . ALA A 1 267 ? 16.536 -12.976 -12.598 1.00 95.25 267 ALA A N 1
ATOM 2091 C CA . ALA A 1 267 ? 16.952 -11.754 -13.272 1.00 95.25 267 ALA A CA 1
ATOM 2092 C C . ALA A 1 267 ? 16.999 -10.572 -12.289 1.00 95.25 267 ALA A C 1
ATOM 2094 O O . ALA A 1 267 ? 16.177 -10.453 -11.372 1.00 95.25 267 ALA A O 1
ATOM 2095 N N . VAL A 1 268 ? 17.966 -9.678 -12.483 1.00 96.19 268 VAL A N 1
ATOM 2096 C CA . VAL A 1 268 ? 18.223 -8.553 -11.577 1.00 96.19 268 VAL A CA 1
ATOM 2097 C C . VAL A 1 268 ? 18.213 -7.241 -12.346 1.00 96.19 268 VAL A C 1
ATOM 2099 O O . VAL A 1 268 ? 18.890 -7.096 -13.355 1.00 96.19 268 VAL A O 1
ATOM 2102 N N . VAL A 1 269 ? 17.487 -6.244 -11.847 1.00 95.31 269 VAL A N 1
ATOM 2103 C CA . VAL A 1 269 ? 17.476 -4.894 -12.416 1.00 95.31 269 VAL A CA 1
ATOM 2104 C C . VAL A 1 269 ? 17.877 -3.880 -11.355 1.00 95.31 269 VAL A C 1
ATOM 2106 O O . VAL A 1 269 ? 17.147 -3.616 -10.398 1.00 95.31 269 VAL A O 1
ATOM 2109 N N . TYR A 1 270 ? 19.035 -3.256 -11.551 1.00 91.75 270 TYR A N 1
ATOM 2110 C CA . TYR A 1 270 ? 19.489 -2.102 -10.781 1.00 91.75 270 TYR A CA 1
ATOM 2111 C C . TYR A 1 270 ? 18.941 -0.823 -11.415 1.00 91.75 270 TYR A C 1
ATOM 2113 O O . TYR A 1 270 ? 19.663 -0.051 -12.040 1.00 91.75 270 TYR A O 1
ATOM 2121 N N . GLY A 1 271 ? 17.632 -0.624 -11.300 1.00 87.69 271 GLY A N 1
ATOM 2122 C CA . GLY A 1 271 ? 16.959 0.510 -11.912 1.00 87.69 271 GLY A CA 1
ATOM 2123 C C . GLY A 1 271 ? 15.447 0.437 -11.783 1.00 87.69 271 GLY A C 1
ATOM 2124 O O . GLY A 1 271 ? 14.902 -0.368 -11.032 1.00 87.69 271 GLY A O 1
ATOM 2125 N N . ASN A 1 272 ? 14.776 1.322 -12.516 1.00 93.62 272 ASN A N 1
ATOM 2126 C CA . ASN A 1 272 ? 13.321 1.449 -12.476 1.00 93.62 272 ASN A CA 1
ATOM 2127 C C . ASN A 1 272 ? 12.708 0.645 -13.620 1.00 93.62 272 ASN A C 1
ATOM 2129 O O . ASN A 1 272 ? 13.282 0.616 -14.710 1.00 93.62 272 ASN A O 1
ATOM 2133 N N . LEU A 1 273 ? 11.532 0.071 -13.388 1.00 96.25 273 LEU A N 1
ATOM 2134 C CA . LEU A 1 273 ? 10.710 -0.562 -14.412 1.00 96.25 273 LEU A CA 1
ATOM 2135 C C . LEU A 1 273 ? 9.493 0.311 -14.703 1.00 96.25 273 LEU A C 1
ATOM 2137 O O . LEU A 1 273 ? 8.775 0.701 -13.782 1.00 96.25 273 LEU A O 1
ATOM 2141 N N . PHE A 1 274 ? 9.255 0.590 -15.979 1.00 96.50 274 PHE A N 1
ATOM 2142 C CA . PHE A 1 274 ? 8.074 1.298 -16.455 1.00 96.50 274 PHE A CA 1
ATOM 2143 C C . PHE A 1 274 ? 7.469 0.562 -17.652 1.00 96.50 274 PHE A C 1
ATOM 2145 O O . PHE A 1 274 ? 8.133 0.431 -18.682 1.00 96.50 274 PHE A O 1
ATOM 2152 N N . ALA A 1 275 ? 6.214 0.137 -17.534 1.00 93.88 275 ALA A N 1
ATOM 2153 C CA . ALA A 1 275 ? 5.457 -0.519 -18.600 1.00 93.88 275 ALA A CA 1
ATOM 2154 C C . ALA A 1 275 ? 4.094 0.162 -18.816 1.00 93.88 275 ALA A C 1
ATOM 2156 O O . ALA A 1 275 ? 3.419 0.528 -17.854 1.00 93.88 275 ALA A O 1
ATOM 2157 N N . GLU A 1 276 ? 3.665 0.310 -20.069 1.00 92.25 276 GLU A N 1
ATOM 2158 C CA . GLU A 1 276 ? 2.286 0.736 -20.388 1.00 92.25 276 GLU A CA 1
ATOM 2159 C C . GLU A 1 276 ? 1.292 -0.444 -20.368 1.00 92.25 276 GLU A C 1
ATOM 2161 O O . GLU A 1 276 ? 0.086 -0.235 -20.343 1.00 92.25 276 GLU A O 1
ATOM 2166 N N . GLU A 1 277 ? 1.779 -1.686 -20.367 1.00 96.94 277 GLU A N 1
ATOM 2167 C CA . GLU A 1 277 ? 0.980 -2.905 -20.161 1.00 96.94 277 GLU A CA 1
ATOM 2168 C C . GLU A 1 277 ? 1.516 -3.653 -18.924 1.00 96.94 277 GLU A C 1
ATOM 2170 O O . GLU A 1 277 ? 2.079 -3.029 -18.027 1.00 96.94 277 GLU A O 1
ATOM 2175 N N . ASP A 1 278 ? 1.367 -4.974 -18.851 1.00 98.00 278 ASP A N 1
ATOM 2176 C CA . ASP A 1 278 ? 1.667 -5.778 -17.666 1.00 98.00 278 ASP A CA 1
ATOM 2177 C C . ASP A 1 278 ? 3.176 -5.919 -17.365 1.00 98.00 278 ASP A C 1
ATOM 2179 O O . ASP A 1 278 ? 4.038 -5.905 -18.251 1.00 98.00 278 ASP A O 1
ATOM 2183 N N . ILE A 1 279 ? 3.504 -6.106 -16.083 1.00 98.50 279 ILE A N 1
ATOM 2184 C CA . ILE A 1 279 ? 4.844 -6.482 -15.615 1.00 98.50 279 ILE A CA 1
ATOM 2185 C C . ILE A 1 279 ? 4.793 -7.875 -14.989 1.00 98.50 279 ILE A C 1
ATOM 2187 O O . ILE A 1 279 ? 3.992 -8.135 -14.092 1.00 98.50 279 ILE A O 1
ATOM 2191 N N . TYR A 1 280 ? 5.702 -8.746 -15.424 1.00 98.56 280 TYR A N 1
ATOM 2192 C CA . TYR A 1 280 ? 5.892 -10.092 -14.890 1.00 98.56 280 TYR A CA 1
ATOM 2193 C C . TYR A 1 280 ? 7.285 -10.208 -14.276 1.00 98.56 280 TYR A C 1
ATOM 2195 O O . TYR A 1 280 ? 8.282 -9.951 -14.954 1.00 98.56 280 TYR A O 1
ATOM 2203 N N . LEU A 1 281 ? 7.353 -10.602 -13.009 1.00 98.19 281 LEU A N 1
ATOM 2204 C CA . LEU A 1 281 ? 8.591 -10.852 -12.281 1.00 98.19 281 LEU A CA 1
ATOM 2205 C C . LEU A 1 281 ? 8.633 -12.339 -11.920 1.00 98.19 281 LEU A C 1
ATOM 2207 O O . LEU A 1 281 ? 7.828 -12.786 -11.104 1.00 98.19 281 LEU A O 1
ATOM 2211 N N . GLY A 1 282 ? 9.537 -13.081 -12.560 1.00 96.19 282 GLY A N 1
ATOM 2212 C CA . GLY A 1 282 ? 9.763 -14.505 -12.315 1.00 96.19 282 GLY A CA 1
ATOM 2213 C C . GLY A 1 282 ? 10.373 -14.783 -10.944 1.00 96.19 282 GLY A C 1
ATOM 2214 O O . GLY A 1 282 ? 10.705 -13.863 -10.185 1.00 96.19 282 GLY A O 1
ATOM 2215 N N . GLN A 1 283 ? 10.540 -16.062 -10.621 1.00 94.50 283 GLN A N 1
ATOM 2216 C CA . GLN A 1 283 ? 10.970 -16.495 -9.293 1.00 94.50 283 GLN A CA 1
ATOM 2217 C C . GLN A 1 283 ? 12.304 -15.865 -8.899 1.00 94.50 283 GLN A C 1
ATOM 2219 O O . GLN A 1 283 ? 13.259 -15.834 -9.678 1.00 94.50 283 GLN A O 1
ATOM 2224 N N . ASN A 1 284 ? 12.392 -15.378 -7.660 1.00 94.56 284 ASN A N 1
ATOM 2225 C CA . ASN A 1 284 ? 13.591 -14.738 -7.109 1.00 94.56 284 ASN A CA 1
ATOM 2226 C C . ASN A 1 284 ? 14.139 -13.554 -7.936 1.00 94.56 284 ASN A C 1
ATOM 2228 O O . ASN A 1 284 ? 15.300 -13.168 -7.747 1.00 94.56 284 ASN A O 1
ATOM 2232 N N . ALA A 1 285 ? 13.349 -12.969 -8.846 1.00 95.94 285 ALA A N 1
ATOM 2233 C CA . ALA A 1 285 ? 13.751 -11.769 -9.569 1.00 95.94 285 ALA A CA 1
ATOM 2234 C C . ALA A 1 285 ? 13.893 -10.580 -8.604 1.00 95.94 285 ALA A C 1
ATOM 2236 O O . ALA A 1 285 ? 13.168 -10.454 -7.609 1.00 95.94 285 ALA A O 1
ATOM 2237 N N . ARG A 1 286 ? 14.847 -9.688 -8.887 1.00 96.75 286 ARG A N 1
ATOM 2238 C CA . ARG A 1 286 ? 15.159 -8.544 -8.017 1.00 96.75 286 ARG A CA 1
ATOM 2239 C C . ARG A 1 286 ? 15.106 -7.238 -8.784 1.00 96.75 286 ARG A C 1
ATOM 2241 O O . ARG A 1 286 ? 15.719 -7.104 -9.838 1.00 96.75 286 ARG A O 1
ATOM 2248 N N . VAL A 1 287 ? 14.425 -6.247 -8.221 1.00 96.44 287 VAL A N 1
ATOM 2249 C CA . VAL A 1 287 ? 14.333 -4.901 -8.791 1.00 96.44 287 VAL A CA 1
ATOM 2250 C C . VAL A 1 287 ? 14.717 -3.891 -7.725 1.00 96.44 287 VAL A C 1
ATOM 2252 O O . VAL A 1 287 ? 13.964 -3.650 -6.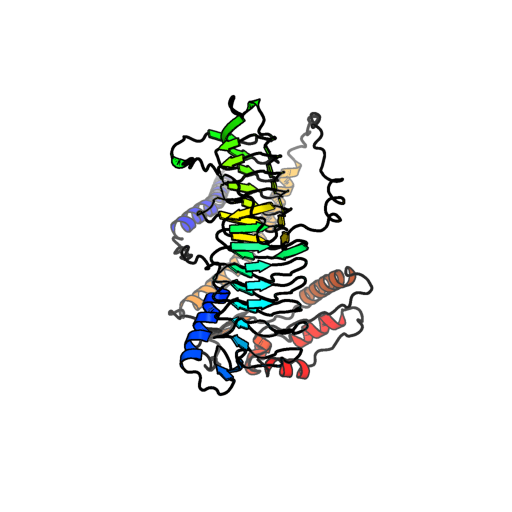793 1.00 96.44 287 VAL A O 1
ATOM 2255 N N . TYR A 1 288 ? 15.875 -3.254 -7.853 1.00 92.88 288 TYR A N 1
ATOM 2256 C CA . TYR A 1 288 ? 16.382 -2.329 -6.832 1.00 92.88 288 TYR A CA 1
ATOM 2257 C C . TYR A 1 288 ? 15.875 -0.881 -6.985 1.00 92.88 288 TYR A C 1
ATOM 2259 O O . TYR A 1 288 ? 16.284 0.015 -6.240 1.00 92.88 288 TYR A O 1
ATOM 2267 N N . GLY A 1 289 ? 14.966 -0.632 -7.930 1.00 88.31 289 GLY A N 1
ATOM 2268 C CA . GLY A 1 289 ? 14.298 0.654 -8.128 1.00 88.31 289 GLY A CA 1
ATOM 2269 C C . GLY A 1 289 ? 12.780 0.592 -7.975 1.00 88.31 289 GLY A C 1
ATOM 2270 O O . GLY A 1 289 ? 12.227 -0.283 -7.315 1.00 88.31 289 GLY A O 1
ATOM 2271 N N . THR A 1 290 ? 12.116 1.587 -8.554 1.00 92.69 290 THR A N 1
ATOM 2272 C CA . THR A 1 290 ? 10.655 1.717 -8.578 1.00 92.69 290 THR A CA 1
ATOM 2273 C C . THR A 1 290 ? 10.062 0.873 -9.700 1.00 92.69 290 THR A C 1
ATOM 2275 O O . THR A 1 290 ? 10.626 0.811 -10.792 1.00 92.69 290 THR A O 1
ATOM 2278 N N . VAL A 1 291 ? 8.896 0.280 -9.454 1.00 97.44 291 VAL A N 1
ATOM 2279 C CA . VAL A 1 291 ? 8.115 -0.464 -10.448 1.00 97.44 291 VAL A CA 1
ATOM 2280 C C . VAL A 1 291 ? 6.811 0.279 -10.708 1.00 97.44 291 VAL A C 1
ATOM 2282 O O . VAL A 1 291 ? 6.056 0.555 -9.777 1.00 97.44 291 VAL A O 1
ATOM 2285 N N . PHE A 1 292 ? 6.549 0.608 -11.970 1.00 97.19 292 PHE A N 1
ATOM 2286 C CA . PHE A 1 292 ? 5.327 1.274 -12.405 1.00 97.19 292 PHE A CA 1
ATOM 2287 C C . PHE A 1 292 ? 4.732 0.584 -13.634 1.00 97.19 292 PHE A C 1
ATOM 2289 O O . PHE A 1 292 ? 5.430 0.362 -14.624 1.00 97.19 292 PHE A O 1
ATOM 2296 N N . THR A 1 293 ? 3.431 0.309 -13.593 1.00 96.38 293 THR A N 1
ATOM 2297 C CA . THR A 1 293 ? 2.673 -0.224 -14.727 1.00 96.38 293 THR A CA 1
ATOM 2298 C C . THR A 1 293 ? 1.266 0.376 -14.820 1.00 96.38 293 THR A C 1
ATOM 2300 O O . THR A 1 293 ? 0.611 0.625 -13.805 1.00 96.38 293 THR A O 1
ATOM 2303 N N . GLN A 1 294 ? 0.787 0.613 -16.045 1.00 92.81 294 GLN A N 1
ATOM 2304 C CA . GLN A 1 294 ? -0.635 0.903 -16.297 1.00 92.81 294 GLN A CA 1
ATOM 2305 C C . GLN A 1 294 ? -1.502 -0.368 -16.311 1.00 92.81 294 GLN A C 1
ATOM 2307 O O . GLN A 1 294 ? -2.715 -0.291 -16.135 1.00 92.81 294 GLN A O 1
ATOM 2312 N N . GLY A 1 295 ? -0.890 -1.529 -16.534 1.00 95.25 295 GLY A N 1
ATOM 2313 C CA . GLY A 1 295 ? -1.520 -2.837 -16.455 1.00 95.25 295 GLY A CA 1
ATOM 2314 C C . GLY A 1 295 ? -1.398 -3.442 -15.060 1.00 95.25 295 GLY A C 1
ATOM 2315 O O . GLY A 1 295 ? -1.422 -2.752 -14.036 1.00 95.25 295 GLY A O 1
ATOM 2316 N N . ASN A 1 296 ? -1.292 -4.761 -15.032 1.00 98.06 296 ASN A N 1
ATOM 2317 C CA . ASN A 1 296 ? -1.160 -5.579 -13.841 1.00 98.06 296 ASN A CA 1
ATOM 2318 C C . ASN A 1 296 ? 0.315 -5.849 -13.513 1.00 98.06 296 ASN A C 1
ATOM 2320 O O . ASN A 1 296 ? 1.180 -5.862 -14.390 1.00 98.06 296 ASN A O 1
ATOM 2324 N N . LEU A 1 297 ? 0.595 -6.122 -12.241 1.00 98.38 297 LEU A N 1
ATOM 2325 C CA . LEU A 1 297 ? 1.884 -6.630 -11.783 1.00 98.38 297 LEU A CA 1
ATOM 2326 C C . LEU A 1 297 ? 1.709 -8.041 -11.221 1.00 98.38 297 LEU A C 1
ATOM 2328 O O . LEU A 1 297 ? 0.928 -8.251 -10.291 1.00 98.38 297 LEU A O 1
ATOM 2332 N N . TYR A 1 298 ? 2.499 -8.973 -11.740 1.00 98.38 298 TYR A N 1
ATOM 2333 C CA . TYR A 1 298 ? 2.592 -10.345 -11.258 1.00 98.38 298 TYR A CA 1
ATOM 2334 C C . TYR A 1 298 ? 4.003 -10.589 -10.735 1.00 98.38 298 TYR A C 1
ATOM 2336 O O . TYR A 1 298 ? 4.974 -10.443 -11.478 1.00 98.38 298 TYR A O 1
ATOM 2344 N N . ALA A 1 299 ? 4.114 -10.936 -9.458 1.00 97.62 299 ALA A N 1
ATOM 2345 C CA . ALA A 1 299 ? 5.374 -11.235 -8.800 1.00 97.62 299 ALA A CA 1
ATOM 2346 C C . ALA A 1 299 ? 5.340 -12.656 -8.240 1.00 97.62 299 ALA A C 1
ATOM 2348 O O . ALA A 1 299 ? 4.615 -12.935 -7.282 1.00 97.62 299 ALA A O 1
ATOM 2349 N N . GLU A 1 300 ? 6.124 -13.533 -8.859 1.00 96.69 300 GLU A N 1
ATOM 2350 C CA . GLU A 1 300 ? 6.289 -14.920 -8.440 1.00 96.69 300 GLU A CA 1
ATOM 2351 C C . GLU A 1 300 ? 7.104 -15.033 -7.146 1.00 96.69 300 GLU A C 1
ATOM 2353 O O . GLU A 1 300 ? 7.619 -14.053 -6.602 1.00 96.69 300 GLU A O 1
ATOM 2358 N N . SER A 1 301 ? 7.197 -16.252 -6.628 1.00 93.88 301 SER A N 1
ATOM 2359 C CA . SER A 1 301 ? 7.763 -16.516 -5.313 1.00 93.88 301 SER A CA 1
ATOM 2360 C C . SER A 1 301 ? 9.195 -15.979 -5.149 1.00 93.88 301 SER A C 1
ATOM 2362 O O . SER A 1 301 ? 10.063 -16.158 -6.007 1.00 93.88 301 SER A O 1
ATOM 2364 N N . GLY A 1 302 ? 9.460 -15.327 -4.013 1.00 92.44 302 GLY A N 1
ATOM 2365 C CA . GLY A 1 302 ? 10.790 -14.809 -3.659 1.00 92.44 302 GLY A CA 1
ATOM 2366 C C . GLY A 1 302 ? 11.203 -13.493 -4.335 1.00 92.44 302 GLY A C 1
ATOM 2367 O O . GLY A 1 302 ? 12.345 -13.055 -4.165 1.00 92.44 302 GLY A O 1
ATOM 2368 N N . VAL A 1 303 ? 10.314 -12.836 -5.089 1.00 96.25 303 VAL A N 1
ATOM 2369 C CA . VAL A 1 303 ? 10.609 -11.535 -5.713 1.00 96.25 303 VAL A CA 1
ATOM 2370 C C . VAL A 1 303 ? 10.912 -10.464 -4.662 1.00 96.25 303 VAL A C 1
ATOM 2372 O O . VAL A 1 303 ? 10.217 -10.331 -3.654 1.00 96.25 303 VAL A O 1
ATOM 2375 N N . THR A 1 304 ? 11.939 -9.650 -4.918 1.00 95.94 304 THR A N 1
ATOM 2376 C CA . THR A 1 304 ? 12.327 -8.529 -4.046 1.00 95.94 304 THR A CA 1
ATOM 2377 C C . THR A 1 304 ? 12.325 -7.211 -4.815 1.00 95.94 304 THR A C 1
ATOM 2379 O O . THR A 1 304 ? 12.982 -7.097 -5.851 1.00 95.94 304 THR A O 1
ATOM 2382 N N . ILE A 1 305 ? 11.622 -6.199 -4.297 1.00 96.31 305 ILE A N 1
ATOM 2383 C CA . ILE A 1 305 ? 11.571 -4.853 -4.881 1.00 96.31 305 ILE A CA 1
ATOM 2384 C C . ILE A 1 305 ? 12.034 -3.803 -3.864 1.00 96.31 305 ILE A C 1
ATOM 2386 O O . ILE A 1 305 ? 11.488 -3.676 -2.767 1.00 96.31 305 ILE A O 1
ATOM 2390 N N . GLY A 1 306 ? 13.021 -3.007 -4.261 1.00 91.31 306 GLY A N 1
ATOM 2391 C CA . GLY A 1 306 ? 13.682 -2.010 -3.432 1.00 91.31 306 GLY A CA 1
ATOM 2392 C C . GLY A 1 306 ? 14.790 -2.581 -2.554 1.00 91.31 306 GLY A C 1
ATOM 2393 O O . GLY A 1 306 ? 15.284 -3.679 -2.789 1.00 91.31 306 GLY A O 1
ATOM 2394 N N . GLN A 1 307 ? 15.224 -1.781 -1.579 1.00 87.25 307 GLN A N 1
ATOM 2395 C CA . GLN A 1 307 ? 16.319 -2.110 -0.665 1.00 87.25 307 GLN A CA 1
ATOM 2396 C C . GLN A 1 307 ? 15.963 -1.669 0.757 1.00 87.25 307 GLN A C 1
ATOM 2398 O O . GLN A 1 307 ? 15.304 -0.633 0.916 1.00 87.25 307 GLN A O 1
ATOM 2403 N N . PRO A 1 308 ? 16.442 -2.379 1.793 1.00 85.12 308 PRO A N 1
ATOM 2404 C CA . PRO A 1 308 ? 16.360 -1.904 3.167 1.00 85.12 308 PRO A CA 1
ATOM 2405 C C . PRO A 1 308 ? 16.893 -0.469 3.290 1.00 85.12 308 PRO A C 1
ATOM 2407 O O . PRO A 1 308 ? 17.912 -0.111 2.703 1.00 85.12 308 PRO A O 1
ATOM 2410 N N . GLY A 1 309 ? 16.174 0.383 4.020 1.00 79.75 309 GLY A N 1
ATOM 2411 C CA . GLY A 1 309 ? 16.548 1.788 4.219 1.00 79.75 309 GLY A CA 1
ATOM 2412 C C . GLY A 1 309 ? 16.269 2.729 3.037 1.00 79.75 309 GLY A C 1
ATOM 2413 O O . GLY A 1 309 ? 16.376 3.941 3.208 1.00 79.75 309 GLY A O 1
ATOM 2414 N N . LYS A 1 310 ? 15.857 2.224 1.861 1.00 84.19 310 LYS A N 1
ATOM 2415 C CA . LYS A 1 310 ? 15.474 3.048 0.701 1.00 84.19 310 LYS A CA 1
ATOM 2416 C C . LYS A 1 310 ? 14.023 2.771 0.304 1.00 84.19 310 LYS A C 1
ATOM 2418 O O . LYS A 1 310 ? 13.719 1.749 -0.303 1.00 84.19 310 LYS A O 1
ATOM 2423 N N . THR A 1 311 ? 13.133 3.724 0.572 1.00 85.44 311 THR A N 1
ATOM 2424 C CA . THR A 1 311 ? 11.722 3.645 0.160 1.00 85.44 311 THR A CA 1
ATOM 2425 C C . THR A 1 311 ? 11.605 3.644 -1.365 1.00 85.44 311 THR A C 1
ATOM 2427 O O . THR A 1 311 ? 11.953 4.629 -2.020 1.00 85.44 311 THR A O 1
ATOM 2430 N N . LYS A 1 312 ? 11.087 2.555 -1.939 1.00 90.50 312 LYS A N 1
ATOM 2431 C CA . LYS A 1 312 ? 10.712 2.444 -3.355 1.00 90.50 312 LYS A CA 1
ATOM 2432 C C . LYS A 1 312 ? 9.203 2.340 -3.507 1.00 90.50 312 LYS A C 1
ATOM 2434 O O . LYS A 1 312 ? 8.482 2.060 -2.553 1.00 90.50 312 LYS A O 1
ATOM 2439 N N . SER A 1 313 ? 8.730 2.638 -4.712 1.00 92.75 313 SER A N 1
ATOM 2440 C CA . SER A 1 313 ? 7.310 2.554 -5.049 1.00 92.75 313 SER A CA 1
ATOM 2441 C C . SER A 1 313 ? 7.049 1.373 -5.977 1.00 92.75 313 SER A C 1
ATOM 2443 O O . SER A 1 313 ? 7.814 1.122 -6.905 1.00 92.75 313 SER A O 1
ATOM 2445 N N . VAL A 1 314 ? 5.947 0.677 -5.730 1.00 97.50 314 VAL A N 1
ATOM 2446 C CA . VAL A 1 314 ? 5.374 -0.356 -6.588 1.00 97.50 314 VAL A CA 1
ATOM 2447 C C . VAL A 1 314 ? 3.951 0.073 -6.898 1.00 97.50 314 VAL A C 1
ATOM 2449 O O . VAL A 1 314 ? 3.101 0.103 -6.011 1.00 97.50 314 VAL A O 1
ATOM 2452 N N . ILE A 1 315 ? 3.704 0.482 -8.137 1.00 96.94 315 ILE A N 1
ATOM 2453 C CA . ILE A 1 315 ? 2.435 1.082 -8.546 1.00 96.94 315 ILE A CA 1
ATOM 2454 C C . ILE A 1 315 ? 1.908 0.342 -9.771 1.00 96.94 315 ILE A C 1
ATOM 2456 O O . ILE A 1 315 ? 2.589 0.275 -10.792 1.00 96.94 315 ILE A O 1
ATOM 2460 N N . ALA A 1 316 ? 0.681 -0.161 -9.673 1.00 96.69 316 ALA A N 1
ATOM 2461 C CA . ALA A 1 316 ? -0.065 -0.713 -10.796 1.00 96.69 316 ALA A CA 1
ATOM 2462 C C . ALA A 1 316 ? -1.448 -0.056 -10.874 1.00 96.69 316 ALA A C 1
ATOM 2464 O O . ALA A 1 316 ? -2.141 0.043 -9.859 1.00 96.69 316 ALA A O 1
ATOM 2465 N N . ARG A 1 317 ? -1.883 0.382 -12.061 1.00 93.81 317 ARG A N 1
ATOM 2466 C CA . ARG A 1 317 ? -3.299 0.762 -12.241 1.00 93.81 317 ARG A CA 1
ATOM 2467 C C . ARG A 1 317 ? -4.209 -0.467 -12.335 1.00 93.81 317 ARG A C 1
ATOM 2469 O O . ARG A 1 317 ? -5.350 -0.435 -11.887 1.00 93.81 317 ARG A O 1
ATOM 2476 N N . GLY A 1 318 ? -3.690 -1.579 -12.845 1.00 95.25 318 GLY A N 1
ATOM 2477 C CA . GLY A 1 318 ? -4.330 -2.886 -12.758 1.00 95.25 318 GLY A CA 1
ATOM 2478 C C . GLY A 1 318 ? -4.156 -3.543 -11.388 1.00 95.25 318 GLY A C 1
ATOM 2479 O O . GLY A 1 318 ? -3.928 -2.890 -10.363 1.00 95.25 318 GLY A O 1
ATOM 2480 N N . LYS A 1 319 ? -4.297 -4.869 -11.369 1.00 97.00 319 LYS A N 1
ATOM 2481 C CA . LYS A 1 319 ? -4.159 -5.697 -10.167 1.00 97.00 319 LYS A CA 1
ATOM 2482 C C . LYS A 1 319 ? -2.692 -5.929 -9.819 1.00 97.00 319 LYS A C 1
ATOM 2484 O O . LYS A 1 319 ? -1.836 -5.958 -10.699 1.00 97.00 319 LYS A O 1
ATOM 2489 N N . ILE A 1 320 ? -2.418 -6.159 -8.538 1.00 98.44 320 ILE A N 1
ATOM 2490 C CA . ILE A 1 320 ? -1.112 -6.644 -8.068 1.00 98.44 320 ILE A CA 1
ATOM 2491 C C . ILE A 1 320 ? -1.281 -8.035 -7.469 1.00 98.44 320 ILE A C 1
ATOM 2493 O O . ILE A 1 320 ? -2.108 -8.230 -6.583 1.00 98.44 320 ILE A O 1
ATOM 2497 N N . ILE A 1 321 ? -0.483 -8.998 -7.912 1.00 98.19 321 ILE A N 1
ATOM 2498 C CA . ILE A 1 321 ? -0.443 -10.336 -7.325 1.00 98.19 321 ILE A CA 1
ATOM 2499 C C . ILE A 1 321 ? 0.980 -10.607 -6.854 1.00 98.19 321 ILE A C 1
ATOM 2501 O O . ILE A 1 321 ? 1.910 -10.588 -7.658 1.00 98.19 321 ILE A O 1
ATOM 2505 N N . PHE A 1 322 ? 1.133 -10.861 -5.556 1.00 97.69 322 PHE A N 1
ATOM 2506 C CA . PHE A 1 322 ? 2.376 -11.363 -4.975 1.00 97.69 322 PHE A CA 1
ATOM 2507 C C . PHE A 1 322 ? 2.190 -12.816 -4.565 1.00 97.69 322 PHE A C 1
ATOM 2509 O O . PHE A 1 322 ? 1.237 -13.130 -3.858 1.00 97.69 322 PHE A O 1
ATOM 2516 N N . GLU A 1 323 ? 3.108 -13.687 -4.961 1.00 95.06 323 GLU A N 1
ATOM 2517 C CA . GLU A 1 323 ? 3.230 -15.023 -4.387 1.00 95.06 323 GLU A CA 1
ATOM 2518 C C . GLU A 1 323 ? 3.992 -15.007 -3.047 1.00 95.06 323 GLU A C 1
ATOM 2520 O O . GLU A 1 323 ? 4.242 -13.957 -2.443 1.00 95.06 323 GLU A O 1
ATOM 2525 N N . LYS A 1 324 ? 4.327 -16.202 -2.547 1.00 92.06 324 LYS A N 1
ATOM 2526 C CA . LYS A 1 324 ? 4.969 -16.398 -1.249 1.00 92.06 324 LYS A CA 1
ATOM 2527 C C . LYS A 1 324 ? 6.388 -15.849 -1.243 1.00 92.06 324 LYS A C 1
ATOM 2529 O O . LYS A 1 324 ? 7.095 -15.859 -2.247 1.00 92.06 324 LYS A O 1
ATOM 2534 N N . ASN A 1 325 ? 6.842 -15.441 -0.065 1.00 91.75 325 ASN A N 1
ATOM 2535 C CA . ASN A 1 325 ? 8.206 -14.969 0.172 1.00 91.75 325 ASN A CA 1
ATOM 2536 C C . ASN A 1 325 ? 8.598 -13.697 -0.598 1.00 91.75 325 ASN A C 1
ATOM 2538 O O . ASN A 1 325 ? 9.781 -13.361 -0.648 1.00 91.75 325 ASN A O 1
ATOM 2542 N N . CYS A 1 326 ? 7.636 -12.962 -1.161 1.00 94.88 326 CYS A N 1
ATOM 2543 C CA . CYS A 1 326 ? 7.917 -11.679 -1.793 1.00 94.88 326 CYS A CA 1
ATOM 2544 C C . CYS A 1 326 ? 8.195 -10.593 -0.750 1.00 94.88 326 CYS A C 1
ATOM 2546 O O . CYS A 1 326 ? 7.658 -10.604 0.365 1.00 94.88 326 CYS A O 1
ATOM 2548 N N . ARG A 1 327 ? 9.026 -9.623 -1.132 1.00 95.25 327 ARG A N 1
ATOM 2549 C CA . ARG A 1 327 ? 9.433 -8.503 -0.284 1.00 95.25 327 ARG A CA 1
ATOM 2550 C C . ARG A 1 327 ? 9.384 -7.193 -1.052 1.00 95.25 327 ARG A C 1
ATOM 2552 O O . ARG A 1 327 ? 9.931 -7.084 -2.147 1.00 95.25 327 ARG A O 1
ATOM 2559 N N . VAL A 1 328 ? 8.789 -6.175 -0.441 1.00 96.81 328 VAL A N 1
ATOM 2560 C CA . VAL A 1 328 ? 8.817 -4.805 -0.960 1.00 96.81 328 VAL A CA 1
ATOM 2561 C C . VAL A 1 328 ? 9.289 -3.850 0.124 1.00 96.81 328 VAL A C 1
ATOM 2563 O O . VAL A 1 328 ? 8.824 -3.907 1.260 1.00 96.81 328 VAL A O 1
ATOM 2566 N N . HIS A 1 329 ? 10.188 -2.942 -0.235 1.00 94.94 329 HIS A N 1
ATOM 2567 C CA . HIS A 1 329 ? 10.646 -1.872 0.642 1.00 94.94 329 HIS A CA 1
ATOM 2568 C C . HIS A 1 329 ? 9.990 -0.550 0.254 1.00 94.94 329 HIS A C 1
ATOM 2570 O O . HIS A 1 329 ? 10.385 0.081 -0.727 1.00 94.94 329 HIS A O 1
ATOM 2576 N N . GLY A 1 330 ? 8.992 -0.115 1.026 1.00 94.12 330 GLY A N 1
ATOM 2577 C CA . GLY A 1 330 ? 8.349 1.182 0.855 1.00 94.12 330 GLY A CA 1
ATOM 2578 C C . GLY A 1 330 ? 6.854 1.104 0.566 1.00 94.12 330 GLY A C 1
ATOM 2579 O O . GLY A 1 330 ? 6.065 0.701 1.416 1.00 94.12 330 GLY A O 1
ATOM 2580 N N . TYR A 1 331 ? 6.455 1.599 -0.602 1.00 95.75 331 TYR A N 1
ATOM 2581 C CA . TYR A 1 331 ? 5.067 1.892 -0.941 1.00 95.75 331 TYR A CA 1
ATOM 2582 C C . TYR A 1 331 ? 4.538 0.944 -2.016 1.00 95.75 331 TYR A C 1
ATOM 2584 O O . TYR A 1 331 ? 5.160 0.798 -3.066 1.00 95.75 331 TYR A O 1
ATOM 2592 N N . VAL A 1 332 ? 3.366 0.354 -1.785 1.00 97.94 332 VAL A N 1
ATOM 2593 C CA . VAL A 1 332 ? 2.644 -0.465 -2.770 1.00 97.94 332 VAL A CA 1
ATOM 2594 C C . VAL A 1 332 ? 1.268 0.142 -2.999 1.00 97.94 332 VAL A C 1
ATOM 2596 O O . VAL A 1 332 ? 0.565 0.446 -2.037 1.00 97.94 332 VAL A O 1
ATOM 2599 N N . ASN A 1 333 ? 0.869 0.306 -4.258 1.00 96.94 333 ASN A N 1
ATOM 2600 C CA . ASN A 1 333 ? -0.446 0.823 -4.619 1.00 96.94 333 ASN A CA 1
ATOM 2601 C C . ASN A 1 333 ? -1.018 0.126 -5.853 1.00 96.94 333 ASN A C 1
ATOM 2603 O O . ASN A 1 333 ? -0.360 0.060 -6.890 1.00 96.94 333 ASN A O 1
ATOM 2607 N N . SER A 1 334 ? -2.265 -0.320 -5.740 1.00 95.69 334 SER A N 1
ATOM 2608 C CA . SER A 1 334 ? -3.050 -0.898 -6.825 1.00 95.69 334 SER A CA 1
ATOM 2609 C C . SER A 1 334 ? -4.413 -0.221 -6.911 1.00 95.69 334 SER A C 1
ATOM 2611 O O . SER A 1 334 ? -5.170 -0.242 -5.937 1.00 95.69 334 SER A O 1
ATOM 2613 N N . GLU A 1 335 ? -4.753 0.349 -8.070 1.00 91.44 335 GLU A N 1
ATOM 2614 C CA . GLU A 1 335 ? -6.081 0.953 -8.271 1.00 91.44 335 GLU A CA 1
ATOM 2615 C C . GLU A 1 335 ? -7.180 -0.123 -8.368 1.00 91.44 335 GLU A C 1
ATOM 2617 O O . GLU A 1 335 ? -8.250 0.040 -7.778 1.00 91.44 335 GLU A O 1
ATOM 2622 N N . ALA A 1 336 ? -6.901 -1.258 -9.028 1.00 92.12 336 ALA A N 1
ATOM 2623 C CA . ALA A 1 336 ? -7.831 -2.389 -9.148 1.00 92.12 336 ALA A CA 1
ATOM 2624 C C . ALA A 1 336 ? -7.783 -3.392 -7.970 1.00 92.12 336 ALA A C 1
ATOM 2626 O O . ALA A 1 336 ? -8.567 -4.345 -7.939 1.00 92.12 336 ALA A O 1
ATOM 2627 N N . GLY A 1 337 ? -6.893 -3.176 -6.997 1.00 95.31 337 GLY A N 1
ATOM 2628 C CA . GLY A 1 337 ? -6.689 -4.030 -5.827 1.00 95.31 337 GLY A CA 1
ATOM 2629 C C . GLY A 1 337 ? -5.606 -5.099 -6.015 1.00 95.31 337 GLY A C 1
ATOM 2630 O O . GLY A 1 337 ? -5.393 -5.643 -7.099 1.00 95.31 337 GLY A O 1
ATOM 2631 N N . GLY A 1 338 ? -4.921 -5.410 -4.919 1.00 97.44 338 GLY A N 1
ATOM 2632 C CA . GLY A 1 338 ? -3.884 -6.423 -4.828 1.00 97.44 338 GLY A CA 1
ATOM 2633 C C . GLY A 1 338 ? -4.290 -7.626 -3.981 1.00 97.44 338 GLY A C 1
ATOM 2634 O O . GLY A 1 338 ? -5.164 -7.524 -3.115 1.00 97.44 338 GLY A O 1
ATOM 2635 N N . ILE A 1 339 ? -3.662 -8.769 -4.254 1.00 97.56 339 ILE A N 1
ATOM 2636 C CA . ILE A 1 339 ? -3.866 -10.031 -3.540 1.00 97.56 339 ILE A CA 1
ATOM 2637 C C . ILE A 1 339 ? -2.502 -10.634 -3.194 1.00 97.56 339 ILE A C 1
ATOM 2639 O O . ILE A 1 339 ? -1.617 -10.738 -4.044 1.00 97.56 339 ILE A O 1
ATOM 2643 N N . CYS A 1 340 ? -2.342 -11.025 -1.934 1.00 96.19 340 CYS A N 1
ATOM 2644 C CA . CYS A 1 340 ? -1.202 -11.783 -1.440 1.00 96.19 340 CYS A CA 1
ATOM 2645 C C . CYS A 1 340 ? -1.528 -13.276 -1.491 1.00 96.19 340 CYS A C 1
ATOM 2647 O O . CYS A 1 340 ? -2.534 -13.685 -0.923 1.00 96.19 340 CYS A O 1
ATOM 2649 N N . CYS A 1 341 ? -0.688 -14.071 -2.153 1.00 90.94 341 CYS A N 1
ATOM 2650 C CA . CYS A 1 341 ? -0.779 -15.527 -2.279 1.00 90.94 341 CYS A CA 1
ATOM 2651 C C . CYS A 1 341 ? -2.218 -16.011 -2.513 1.00 90.94 341 CYS A C 1
ATOM 2653 O O . CYS A 1 341 ? -2.791 -16.637 -1.617 1.00 90.94 341 CYS A O 1
ATOM 2655 N N . PRO A 1 342 ? -2.837 -15.681 -3.664 1.00 86.75 342 PRO A N 1
ATOM 2656 C CA . PRO A 1 342 ? -4.141 -16.239 -3.992 1.00 86.75 342 PRO A CA 1
ATOM 2657 C C . PRO A 1 342 ? -4.042 -17.766 -4.016 1.00 86.75 342 PRO A C 1
ATOM 2659 O O . PRO A 1 342 ? -3.069 -18.315 -4.538 1.00 86.75 342 PRO A O 1
ATOM 2662 N N . ASP A 1 343 ? -5.051 -18.456 -3.486 1.00 73.25 343 ASP A N 1
ATOM 2663 C CA . ASP A 1 343 ? -5.116 -19.910 -3.600 1.00 73.25 343 ASP A CA 1
ATOM 2664 C C . ASP A 1 343 ? -5.017 -20.332 -5.073 1.00 73.25 343 ASP A C 1
ATOM 2666 O O . ASP A 1 343 ? -5.565 -19.677 -5.968 1.00 73.25 343 ASP A O 1
ATOM 2670 N N . ASN A 1 344 ? -4.311 -21.445 -5.311 1.00 45.91 344 ASN A N 1
ATOM 2671 C CA . ASN A 1 344 ? -3.859 -21.987 -6.605 1.00 45.91 344 ASN A CA 1
ATOM 2672 C C . ASN A 1 344 ? -4.942 -22.223 -7.687 1.00 45.91 344 ASN A C 1
ATOM 2674 O O . ASN A 1 344 ? -4.648 -22.791 -8.738 1.00 45.91 344 ASN A O 1
ATOM 2678 N N . ASN A 1 345 ? -6.174 -21.765 -7.485 1.00 38.66 345 ASN A N 1
ATOM 2679 C CA . ASN A 1 345 ? -7.228 -21.764 -8.493 1.00 38.66 345 ASN A CA 1
ATOM 2680 C C . ASN A 1 345 ? -7.165 -20.565 -9.458 1.00 38.66 345 ASN A C 1
ATOM 2682 O O . ASN A 1 345 ? -7.882 -20.579 -10.454 1.00 38.66 345 ASN A O 1
ATOM 2686 N N . PHE A 1 346 ? -6.303 -19.562 -9.230 1.00 36.09 346 PHE A N 1
ATOM 2687 C CA . PHE A 1 346 ? -6.075 -18.480 -10.207 1.00 36.09 346 PHE A CA 1
ATOM 2688 C C . PHE A 1 346 ? -4.898 -18.742 -11.168 1.00 36.09 346 PHE A C 1
ATOM 2690 O O . PHE A 1 346 ? -4.960 -18.337 -12.325 1.00 36.09 346 PHE A O 1
ATOM 2697 N N . CYS A 1 347 ? -3.864 -19.488 -10.755 1.00 33.78 347 CYS A N 1
ATOM 2698 C CA . CYS A 1 347 ? -2.643 -19.677 -11.561 1.00 33.78 347 CYS A CA 1
ATOM 2699 C C . CYS A 1 347 ? -2.729 -20.750 -12.666 1.00 33.78 347 CYS A C 1
ATOM 2701 O O . CYS A 1 347 ? -1.745 -20.962 -13.375 1.00 33.78 347 CYS A O 1
ATOM 2703 N N . LYS A 1 348 ? -3.880 -21.412 -12.860 1.00 32.34 348 LYS A N 1
ATOM 2704 C CA . LYS A 1 348 ? -4.081 -22.392 -13.950 1.00 32.34 348 LYS A CA 1
ATOM 2705 C C . LYS A 1 348 ? -5.045 -21.958 -15.051 1.00 32.34 348 LYS A C 1
ATOM 2707 O O . LYS A 1 348 ? -5.122 -22.650 -16.063 1.00 32.34 348 LYS A O 1
ATOM 2712 N N . THR A 1 349 ? -5.741 -20.835 -14.898 1.00 28.73 349 THR A N 1
ATOM 2713 C CA . THR A 1 349 ? -6.770 -20.439 -15.874 1.00 28.73 349 THR A CA 1
ATOM 2714 C C . THR A 1 349 ? -6.251 -19.454 -16.925 1.00 28.73 349 THR A C 1
ATOM 2716 O O . THR A 1 349 ? -6.817 -19.412 -18.008 1.00 28.73 349 THR A O 1
ATOM 2719 N N . ASP A 1 350 ? -5.108 -18.792 -16.688 1.00 35.16 350 ASP A N 1
ATOM 2720 C CA . ASP A 1 350 ? -4.504 -17.851 -17.654 1.00 35.16 350 ASP A CA 1
ATOM 2721 C C . ASP A 1 350 ? -3.077 -18.227 -18.110 1.00 35.16 350 ASP A C 1
ATOM 2723 O O . ASP A 1 350 ? -2.543 -17.637 -19.049 1.00 35.16 350 ASP A O 1
ATOM 2727 N N . THR A 1 351 ? -2.454 -19.262 -17.532 1.00 34.97 351 THR A N 1
ATOM 2728 C CA . THR A 1 351 ? -1.181 -19.819 -18.043 1.00 34.97 351 THR A CA 1
ATOM 2729 C C . THR A 1 351 ? -1.352 -20.538 -19.385 1.00 34.97 351 THR A C 1
ATOM 2731 O O . THR A 1 351 ? -0.389 -20.654 -20.140 1.00 34.97 351 THR A O 1
ATOM 2734 N N . ALA A 1 352 ? -2.575 -20.961 -19.729 1.00 30.16 352 ALA A N 1
ATOM 2735 C CA . ALA A 1 352 ? -2.912 -21.531 -21.038 1.00 30.16 352 ALA A CA 1
ATOM 2736 C C . ALA A 1 352 ? -3.113 -20.471 -22.145 1.00 30.16 352 ALA A C 1
ATOM 2738 O O . ALA A 1 352 ? -3.214 -20.825 -23.319 1.00 30.16 352 ALA A O 1
ATOM 2739 N N . THR A 1 353 ? -3.121 -19.181 -21.794 1.00 32.75 353 THR A N 1
ATOM 2740 C CA . THR A 1 353 ? -3.215 -18.040 -22.724 1.00 32.75 353 THR A CA 1
ATOM 2741 C C . THR A 1 353 ? -2.048 -17.068 -22.581 1.00 32.75 353 THR A C 1
ATOM 2743 O O . THR A 1 353 ? -2.144 -15.908 -22.977 1.00 32.75 353 THR A O 1
ATOM 2746 N N . LEU A 1 354 ? -0.898 -17.534 -22.091 1.00 35.00 354 LEU A N 1
ATOM 2747 C CA . LEU A 1 354 ? 0.361 -16.888 -22.442 1.00 35.00 354 LEU A CA 1
ATOM 2748 C C . LEU A 1 354 ? 0.566 -17.118 -23.946 1.00 35.00 354 LEU A C 1
ATOM 2750 O O . LEU A 1 354 ? 0.672 -18.279 -24.352 1.00 35.00 354 LEU A O 1
ATOM 2754 N N . PRO A 1 355 ? 0.618 -16.081 -24.806 1.00 27.97 355 PRO A N 1
ATOM 2755 C CA . PRO A 1 355 ? 1.055 -16.301 -26.167 1.00 27.97 355 PRO A CA 1
ATOM 2756 C C . PRO A 1 355 ? 2.487 -16.819 -26.071 1.00 27.97 355 PRO A C 1
ATOM 2758 O O . PRO A 1 355 ? 3.417 -16.081 -25.742 1.00 27.97 355 PRO A O 1
ATOM 2761 N N . VAL A 1 356 ? 2.662 -18.107 -26.362 1.00 32.97 356 VAL A N 1
ATOM 2762 C CA . VAL A 1 356 ? 3.920 -18.615 -26.889 1.00 32.97 356 VAL A CA 1
ATOM 2763 C C . VAL A 1 356 ? 4.193 -17.724 -28.093 1.00 32.97 356 VAL A C 1
ATOM 2765 O O . VAL A 1 356 ? 3.560 -17.867 -29.137 1.00 32.97 356 VAL A O 1
ATOM 2768 N N . LEU A 1 357 ? 5.053 -16.721 -27.914 1.00 35.16 357 LEU A N 1
ATOM 2769 C CA . LEU A 1 357 ? 5.490 -15.833 -28.981 1.00 35.16 357 LEU A CA 1
ATOM 2770 C C . LEU A 1 357 ? 6.369 -16.664 -29.916 1.00 35.16 357 LEU A C 1
ATOM 2772 O O . LEU A 1 357 ? 7.596 -16.635 -29.865 1.00 35.16 357 LEU A O 1
ATOM 2776 N N . SER A 1 358 ? 5.718 -17.461 -30.757 1.00 32.50 358 SER A N 1
ATOM 2777 C CA . SER A 1 358 ? 6.320 -18.093 -31.915 1.00 32.50 358 SER A CA 1
ATOM 2778 C C . SER A 1 358 ? 6.894 -17.003 -32.820 1.00 32.50 358 SER A C 1
ATOM 2780 O O . SER A 1 358 ? 6.227 -16.006 -33.105 1.00 32.50 358 SER A O 1
ATOM 2782 N N . ARG A 1 359 ? 8.144 -17.205 -33.259 1.00 28.45 359 ARG A N 1
ATOM 2783 C CA . ARG A 1 359 ? 8.882 -16.330 -34.186 1.00 28.45 359 ARG A CA 1
ATOM 2784 C C . ARG A 1 359 ? 7.976 -15.872 -35.345 1.00 28.45 359 ARG A C 1
ATOM 2786 O O . ARG A 1 359 ? 7.416 -16.739 -36.021 1.00 28.45 359 ARG A O 1
ATOM 2793 N N . PRO A 1 360 ? 7.843 -14.565 -35.635 1.00 32.41 360 PRO A N 1
ATOM 2794 C CA . PRO A 1 360 ? 7.088 -14.137 -36.806 1.00 32.41 360 PRO A CA 1
ATOM 2795 C C . PRO A 1 360 ? 7.822 -14.548 -38.093 1.00 32.41 360 PRO A C 1
ATOM 2797 O O . PRO A 1 360 ? 9.017 -14.297 -38.251 1.00 32.41 360 PRO A O 1
ATOM 2800 N N . ARG A 1 361 ? 7.090 -15.184 -39.020 1.00 29.22 361 ARG A N 1
ATOM 2801 C CA . ARG A 1 361 ? 7.488 -15.308 -40.433 1.00 29.22 361 ARG A CA 1
ATOM 2802 C C . ARG A 1 361 ? 7.486 -13.917 -41.084 1.00 29.22 361 ARG A C 1
ATOM 2804 O O . ARG A 1 361 ? 6.660 -13.093 -40.698 1.00 29.22 361 ARG A O 1
ATOM 2811 N N . PRO A 1 362 ? 8.354 -13.658 -42.077 1.00 32.03 362 PRO A N 1
ATOM 2812 C CA . PRO A 1 362 ? 8.412 -12.358 -42.735 1.00 32.03 362 PRO A CA 1
ATOM 2813 C C . PRO A 1 362 ? 7.106 -12.075 -43.494 1.00 32.03 362 PRO A C 1
ATOM 2815 O O . PRO A 1 362 ? 6.630 -12.913 -44.265 1.00 32.03 362 PRO A O 1
ATOM 2818 N N . GLU A 1 363 ? 6.523 -10.900 -43.254 1.00 32.97 363 GLU A N 1
ATOM 2819 C CA . GLU A 1 363 ? 5.352 -10.402 -43.978 1.00 32.97 363 GLU A CA 1
ATOM 2820 C C . GLU A 1 363 ? 5.708 -10.042 -45.424 1.00 32.97 363 GLU A C 1
ATOM 2822 O O . GLU A 1 363 ? 6.766 -9.482 -45.712 1.00 32.97 363 GLU A O 1
ATOM 2827 N N . LYS A 1 364 ? 4.794 -10.379 -46.340 1.00 35.12 364 LYS A N 1
ATOM 2828 C CA . LYS A 1 364 ? 4.872 -10.023 -47.756 1.00 35.12 364 LYS A CA 1
ATOM 2829 C C . LYS A 1 364 ? 4.486 -8.560 -47.951 1.00 35.12 364 LYS A C 1
ATOM 2831 O O . LYS A 1 364 ? 3.416 -8.124 -47.539 1.00 35.12 364 LYS A O 1
ATOM 2836 N N . GLU A 1 365 ? 5.358 -7.860 -48.656 1.00 33.16 365 GLU A N 1
ATOM 2837 C CA . GLU A 1 365 ? 5.197 -6.515 -49.192 1.00 33.16 365 GLU A CA 1
ATOM 2838 C C . GLU A 1 365 ? 3.939 -6.428 -50.083 1.00 33.16 365 GLU A C 1
ATOM 2840 O O . GLU A 1 365 ? 3.845 -7.097 -51.115 1.00 33.16 365 GLU A O 1
ATOM 2845 N N . TYR A 1 366 ? 2.947 -5.625 -49.683 1.00 35.34 366 TYR A N 1
ATOM 2846 C CA . TYR A 1 366 ? 1.774 -5.334 -50.512 1.00 35.34 366 TYR A CA 1
ATOM 2847 C C . TYR A 1 366 ? 1.953 -4.006 -51.254 1.00 35.34 366 TYR A C 1
ATOM 2849 O O . TYR A 1 366 ? 1.918 -2.918 -50.682 1.00 35.34 366 TYR A O 1
ATOM 2857 N N . LEU A 1 367 ? 2.110 -4.137 -52.571 1.00 40.41 367 LEU A N 1
ATOM 2858 C CA . LEU A 1 367 ? 2.079 -3.087 -53.586 1.00 40.41 367 LEU A CA 1
ATOM 2859 C C . LEU A 1 367 ? 0.743 -2.324 -53.568 1.00 40.41 367 LEU A C 1
ATOM 2861 O O . LEU A 1 367 ? -0.281 -2.832 -54.027 1.00 40.41 367 LEU A O 1
ATOM 2865 N N . LEU A 1 368 ? 0.764 -1.068 -53.123 1.00 36.97 368 LEU A N 1
ATOM 2866 C CA . LEU A 1 368 ? -0.356 -0.136 -53.269 1.00 36.97 368 LEU A CA 1
ATOM 2867 C C . LEU A 1 368 ? -0.277 0.590 -54.620 1.00 36.97 368 LEU A C 1
ATOM 2869 O O . LEU A 1 368 ? 0.556 1.468 -54.848 1.00 36.97 368 LEU A O 1
ATOM 2873 N N . LYS A 1 369 ? -1.180 0.209 -55.531 1.00 45.56 369 LYS A N 1
ATOM 2874 C CA . LYS A 1 369 ? -1.455 0.916 -56.787 1.00 45.56 369 LYS A CA 1
ATOM 2875 C C . LYS A 1 369 ? -2.143 2.260 -56.508 1.00 45.56 369 LYS A C 1
ATOM 2877 O O . LYS A 1 369 ? -3.181 2.321 -55.857 1.00 45.56 369 LYS A O 1
ATOM 2882 N N . LYS A 1 370 ? -1.568 3.320 -57.080 1.00 45.75 370 LYS A N 1
ATOM 2883 C CA . LYS A 1 370 ? -2.121 4.679 -57.239 1.00 45.75 370 LYS A CA 1
ATOM 2884 C C . LYS A 1 370 ? -3.501 4.684 -57.926 1.00 45.75 370 LYS A C 1
ATOM 2886 O O . LYS A 1 370 ? -3.634 4.024 -58.957 1.00 45.75 370 LYS A O 1
ATOM 2891 N N . PRO A 1 371 ? -4.427 5.570 -57.512 1.00 43.78 371 PRO A N 1
ATOM 2892 C CA . PRO A 1 371 ? -5.421 6.147 -58.414 1.00 43.78 371 PRO A CA 1
ATOM 2893 C C . PRO A 1 371 ? -5.241 7.666 -58.627 1.00 43.78 371 PRO A C 1
ATOM 2895 O O . PRO A 1 371 ? -4.514 8.352 -57.912 1.00 43.78 371 PRO A O 1
ATOM 2898 N N . TRP A 1 372 ? -5.852 8.145 -59.711 1.00 44.53 372 TRP A N 1
ATOM 2899 C CA . TRP A 1 372 ? -5.574 9.375 -60.463 1.00 44.53 372 TRP A CA 1
ATOM 2900 C C . TRP A 1 372 ? -5.928 10.732 -59.799 1.00 44.53 372 TRP A C 1
ATOM 2902 O O . TRP A 1 372 ? -6.877 10.819 -59.022 1.00 44.53 372 TRP A O 1
ATOM 2912 N N . PRO A 1 373 ? -5.245 11.831 -60.199 1.00 49.56 373 PRO A N 1
ATOM 2913 C CA . PRO A 1 373 ? -5.359 13.174 -59.603 1.00 49.56 373 PRO A CA 1
ATOM 2914 C C . PRO A 1 373 ? -6.639 13.977 -59.929 1.00 49.56 373 PRO A C 1
ATOM 2916 O O . PRO A 1 373 ? -6.827 15.056 -59.373 1.00 49.56 373 PRO A O 1
ATOM 2919 N N . ALA A 1 374 ? -7.545 13.489 -60.781 1.00 48.81 374 ALA A N 1
ATOM 2920 C CA . ALA A 1 374 ? -8.726 14.265 -61.189 1.00 48.81 374 ALA A CA 1
ATOM 2921 C C . ALA A 1 374 ? -9.863 14.289 -60.142 1.00 48.81 374 ALA A C 1
ATOM 2923 O O . ALA A 1 374 ? -10.618 15.255 -60.079 1.00 48.81 374 ALA A O 1
ATOM 2924 N N . VAL A 1 375 ? -9.967 13.273 -59.275 1.00 52.66 375 VAL A N 1
ATOM 2925 C CA . VAL A 1 375 ? -11.057 13.169 -58.277 1.00 52.66 375 VAL A CA 1
ATOM 2926 C C . VAL A 1 375 ? -10.794 14.041 -57.040 1.00 52.66 375 VAL A C 1
ATOM 2928 O O . VAL A 1 375 ? -11.724 14.559 -56.428 1.00 52.66 375 VAL A O 1
ATOM 2931 N N . ILE A 1 376 ? -9.523 14.292 -56.711 1.00 53.78 376 ILE A N 1
ATOM 2932 C CA . ILE A 1 376 ? -9.128 15.090 -55.538 1.00 53.78 376 ILE A CA 1
ATOM 2933 C C . ILE A 1 376 ? -9.465 16.579 -55.736 1.00 53.78 376 ILE A C 1
ATOM 2935 O O . ILE A 1 376 ? -9.831 17.264 -54.785 1.00 53.78 376 ILE A O 1
ATOM 2939 N N . SER A 1 377 ? -9.427 17.086 -56.972 1.00 53.44 377 SER A N 1
ATOM 2940 C CA . SER A 1 377 ? -9.646 18.515 -57.238 1.00 53.44 377 SER A CA 1
ATOM 2941 C C . SER A 1 377 ? -11.111 18.949 -57.050 1.00 53.44 377 SER A C 1
ATOM 2943 O O . SER A 1 377 ? -11.367 20.035 -56.532 1.00 53.44 377 SER A O 1
ATOM 2945 N N . ALA A 1 378 ? -12.079 18.081 -57.367 1.00 51.97 378 ALA A N 1
ATOM 2946 C CA . ALA A 1 378 ? -13.504 18.379 -57.189 1.00 51.97 378 ALA A CA 1
ATOM 2947 C C . ALA A 1 378 ? -13.945 18.340 -55.712 1.00 51.97 378 ALA A C 1
ATOM 2949 O O . ALA A 1 378 ? -14.747 19.168 -55.282 1.00 51.97 378 ALA A O 1
ATOM 2950 N N . VAL A 1 379 ? -13.380 17.425 -54.914 1.00 53.31 379 VAL A N 1
ATOM 2951 C CA . VAL A 1 379 ? -13.691 17.295 -53.477 1.00 53.31 379 VAL A CA 1
ATOM 2952 C C . VAL A 1 379 ? -13.106 18.460 -52.671 1.00 53.31 379 VAL A C 1
ATOM 2954 O O . VAL A 1 379 ? -13.763 18.979 -51.770 1.00 53.31 379 VAL A O 1
ATOM 2957 N N . VAL A 1 380 ? -11.912 18.940 -53.037 1.00 55.16 380 VAL A N 1
ATOM 2958 C CA . VAL A 1 380 ? -11.290 20.106 -52.388 1.00 55.16 380 VAL A CA 1
ATOM 2959 C C . VAL A 1 380 ? -12.062 21.394 -52.695 1.00 55.16 380 VAL A C 1
ATOM 2961 O O . VAL A 1 380 ? -12.259 22.208 -51.797 1.00 55.16 380 VAL A O 1
ATOM 2964 N N . LEU A 1 381 ? -12.581 21.568 -53.917 1.00 51.09 381 LEU A N 1
ATOM 2965 C CA . LEU A 1 381 ? -13.365 22.758 -54.269 1.00 51.09 381 LEU A CA 1
ATOM 2966 C C . LEU A 1 381 ? -14.700 22.823 -53.502 1.00 51.09 381 LEU A C 1
ATOM 2968 O O . LEU A 1 381 ? -15.101 23.895 -53.048 1.00 51.09 381 LEU A O 1
ATOM 2972 N N . PHE A 1 382 ? -15.358 21.677 -53.295 1.00 48.25 382 PHE A N 1
ATOM 2973 C CA . PHE A 1 382 ? -16.613 21.604 -52.537 1.00 48.25 382 PHE A CA 1
ATOM 2974 C C . PHE A 1 382 ? -16.398 21.853 -51.031 1.00 48.25 382 PHE A C 1
ATOM 2976 O O . PHE A 1 382 ? -17.217 22.513 -50.396 1.00 48.25 382 PHE A O 1
ATOM 2983 N N . ALA A 1 383 ? -15.262 21.415 -50.470 1.00 52.22 383 ALA A N 1
ATOM 2984 C CA . ALA A 1 383 ? -14.890 21.674 -49.074 1.00 52.22 383 ALA A CA 1
ATOM 2985 C C . ALA A 1 383 ? -14.535 23.153 -48.794 1.00 52.22 383 ALA A C 1
ATOM 2987 O O . ALA A 1 383 ? -14.752 23.655 -47.689 1.00 52.22 383 ALA A O 1
ATOM 2988 N N . VAL A 1 384 ? -14.020 23.884 -49.787 1.00 56.19 384 VAL A N 1
ATOM 2989 C CA . VAL A 1 384 ? -13.675 25.314 -49.644 1.00 56.19 384 VAL A CA 1
ATOM 2990 C C . VAL A 1 384 ? -14.926 26.203 -49.621 1.00 56.19 384 VAL A C 1
ATOM 2992 O O . VAL A 1 384 ? -14.982 27.181 -48.876 1.00 56.19 384 VAL A O 1
ATOM 2995 N N . ILE A 1 385 ? -15.970 25.847 -50.374 1.00 54.62 385 ILE A N 1
ATOM 2996 C CA . ILE A 1 385 ? -17.223 26.618 -50.391 1.00 54.62 385 ILE A CA 1
ATOM 2997 C C . ILE A 1 385 ? -18.015 26.408 -49.086 1.00 54.62 385 ILE A C 1
ATOM 2999 O O . ILE A 1 385 ? -18.543 27.371 -48.527 1.00 54.62 385 ILE A O 1
ATOM 3003 N N . THR A 1 386 ? -18.040 25.189 -48.533 1.00 52.16 386 THR A N 1
ATOM 3004 C CA . THR A 1 386 ? -18.753 24.907 -47.271 1.00 52.16 386 THR A CA 1
ATOM 3005 C C . THR A 1 386 ? -18.054 25.481 -46.034 1.00 52.16 386 THR A C 1
ATOM 3007 O O . THR A 1 386 ? -18.719 25.926 -45.094 1.00 52.16 386 THR A O 1
ATOM 3010 N N . THR A 1 387 ? -16.722 25.567 -46.035 1.00 53.31 387 THR A N 1
ATOM 3011 C CA . THR A 1 387 ? -15.962 26.190 -44.936 1.00 53.31 387 THR A CA 1
ATOM 3012 C C . THR A 1 387 ? -16.080 27.718 -44.916 1.00 53.31 387 THR A C 1
ATOM 3014 O O . THR A 1 387 ? -16.102 28.305 -43.836 1.00 53.31 387 THR A O 1
ATOM 3017 N N . SER A 1 388 ? -16.258 28.373 -46.069 1.00 52.91 388 SER A N 1
ATOM 3018 C CA . SER A 1 388 ? -16.422 29.835 -46.151 1.00 52.91 388 SER A CA 1
ATOM 3019 C C . SER A 1 388 ? -17.758 30.331 -45.567 1.00 52.91 388 SER A C 1
ATOM 3021 O O . SER A 1 388 ? -17.795 31.322 -44.830 1.00 52.91 388 SER A O 1
ATOM 3023 N N . VAL A 1 389 ? -18.849 29.593 -45.806 1.00 51.66 389 VAL A N 1
ATOM 3024 C CA . VAL A 1 389 ? -20.167 29.886 -45.206 1.00 51.66 389 VAL A CA 1
ATOM 3025 C C . VAL A 1 389 ? -20.170 29.574 -43.703 1.00 51.66 389 VAL A C 1
ATOM 3027 O O . VAL A 1 389 ? -20.767 30.297 -42.910 1.00 51.66 389 VAL A O 1
ATOM 3030 N N . SER A 1 390 ? -19.427 28.549 -43.279 1.00 52.62 390 SER A N 1
ATOM 3031 C CA . SER A 1 390 ? -19.296 28.193 -41.859 1.00 52.62 390 SER A CA 1
ATOM 3032 C C . SER A 1 390 ? -18.467 29.222 -41.075 1.00 52.62 390 SER A C 1
ATOM 3034 O O . SER A 1 390 ? -18.820 29.581 -39.953 1.00 52.62 390 SER A O 1
ATOM 3036 N N . ALA A 1 391 ? -17.401 29.765 -41.673 1.00 51.91 391 ALA A N 1
ATOM 3037 C CA . ALA A 1 391 ? -16.526 30.747 -41.030 1.00 51.91 391 ALA A CA 1
ATOM 3038 C C . ALA A 1 391 ? -17.231 32.081 -40.737 1.00 51.91 391 ALA A C 1
ATOM 3040 O O . ALA A 1 391 ? -16.984 32.691 -39.698 1.00 51.91 391 ALA A O 1
ATOM 3041 N N . THR A 1 392 ? -18.145 32.520 -41.606 1.00 56.66 392 THR A N 1
ATOM 3042 C CA . THR A 1 392 ? -18.917 33.758 -41.397 1.00 56.66 392 THR A CA 1
ATOM 3043 C C . THR A 1 392 ? -19.955 33.618 -40.281 1.00 56.66 392 THR A C 1
ATOM 3045 O O . THR A 1 392 ? -20.161 34.564 -39.521 1.00 56.66 392 THR A O 1
ATOM 3048 N N . VAL A 1 393 ? -20.542 32.431 -40.104 1.00 61.56 393 VAL A N 1
ATOM 3049 C CA . VAL A 1 393 ? -21.433 32.127 -38.969 1.00 61.56 393 VAL A CA 1
ATOM 3050 C C . VAL A 1 393 ? -20.647 32.023 -37.655 1.00 61.56 393 VAL A C 1
ATOM 3052 O O . VAL A 1 393 ? -21.090 32.538 -36.627 1.00 61.56 393 VAL A O 1
ATOM 3055 N N . ILE A 1 394 ? -19.454 31.422 -37.687 1.00 56.69 394 ILE A N 1
ATOM 3056 C CA . ILE A 1 394 ? -18.582 31.285 -36.512 1.00 56.69 394 ILE A CA 1
ATOM 3057 C C . ILE A 1 394 ? -18.033 32.649 -36.070 1.00 56.69 394 ILE A C 1
ATOM 3059 O O . ILE A 1 394 ? -18.088 32.956 -34.886 1.00 56.69 394 ILE A O 1
ATOM 3063 N N . LEU A 1 395 ? -17.596 33.512 -36.993 1.00 55.81 395 LEU A N 1
ATOM 3064 C CA . LEU A 1 395 ? -17.124 34.868 -36.669 1.00 55.81 395 LEU A CA 1
ATOM 3065 C C . LEU A 1 395 ? -18.209 35.731 -36.013 1.00 55.81 395 LEU A C 1
ATOM 3067 O O . LEU A 1 395 ? -17.911 36.495 -35.096 1.00 55.81 395 LEU A O 1
ATOM 3071 N N . LYS A 1 396 ? -19.472 35.566 -36.424 1.00 58.12 396 LYS A N 1
ATOM 3072 C CA . LYS A 1 396 ? -20.603 36.269 -35.806 1.00 58.12 396 LYS A CA 1
ATOM 3073 C C . LYS A 1 396 ? -20.848 35.800 -34.364 1.00 58.12 396 LYS A C 1
ATOM 3075 O O . LYS A 1 396 ? -21.053 36.635 -33.489 1.00 58.12 396 LYS A O 1
ATOM 3080 N N . LYS A 1 397 ? -20.727 34.491 -34.100 1.00 53.75 397 LYS A N 1
ATOM 3081 C CA . LYS A 1 397 ? -20.796 33.922 -32.739 1.00 53.75 397 LYS A CA 1
ATOM 3082 C C . LYS A 1 397 ? -19.593 34.287 -31.867 1.00 53.75 397 LYS A C 1
ATOM 3084 O O . LYS A 1 397 ? -19.757 34.505 -30.673 1.00 53.75 397 LYS A O 1
ATOM 3089 N N . VAL A 1 398 ? -18.394 34.368 -32.443 1.00 61.91 398 VAL A N 1
ATOM 3090 C CA . VAL A 1 398 ? -17.171 34.745 -31.714 1.00 61.91 398 VAL A CA 1
ATOM 3091 C C . VAL A 1 398 ? -17.222 36.216 -31.289 1.00 61.91 398 VAL A C 1
ATOM 3093 O O . VAL A 1 398 ? -16.877 36.523 -30.154 1.00 61.91 398 VAL A O 1
ATOM 3096 N N . GLN A 1 399 ? -17.748 37.115 -32.128 1.00 56.84 399 GLN A N 1
ATOM 3097 C CA . GLN A 1 399 ? -17.958 38.517 -31.739 1.00 56.84 399 GLN A CA 1
ATOM 3098 C C . GLN A 1 399 ? -19.038 38.696 -30.658 1.00 56.84 399 GLN A C 1
ATOM 3100 O O . GLN A 1 399 ? -18.916 39.595 -29.823 1.00 56.84 399 GLN A O 1
ATOM 3105 N N . GLU A 1 400 ? -20.073 37.849 -30.635 1.00 58.44 400 GLU A N 1
ATOM 3106 C CA . GLU A 1 400 ? -21.029 37.796 -29.517 1.00 58.44 400 GLU A CA 1
ATOM 3107 C C . GLU A 1 400 ? -20.360 37.294 -28.224 1.00 58.44 400 GLU A C 1
ATOM 3109 O O . GLU A 1 400 ? -20.575 37.878 -27.162 1.00 58.44 400 GLU A O 1
ATOM 3114 N N . TYR A 1 401 ? -19.477 36.292 -28.312 1.00 54.03 401 TYR A N 1
ATOM 3115 C CA . TYR A 1 401 ? -18.701 35.774 -27.176 1.00 54.03 401 TYR A CA 1
ATOM 3116 C C . TYR A 1 401 ? -17.667 36.773 -26.624 1.00 54.03 401 TYR A C 1
ATOM 3118 O O . TYR A 1 401 ? -17.465 36.840 -25.413 1.00 54.03 401 TYR A O 1
ATOM 3126 N N . GLU A 1 402 ? -17.020 37.575 -27.472 1.00 53.72 402 GLU A N 1
ATOM 3127 C CA . GLU A 1 402 ? -16.034 38.572 -27.026 1.00 53.72 402 GLU A CA 1
ATOM 3128 C C . GLU A 1 402 ? -16.675 39.757 -26.292 1.00 53.72 402 GLU A C 1
ATOM 3130 O O . GLU A 1 402 ? -16.106 40.257 -25.319 1.00 53.72 402 GLU A O 1
ATOM 3135 N N . ARG A 1 403 ? -17.878 40.192 -26.697 1.00 51.41 403 ARG A N 1
ATOM 3136 C CA . ARG A 1 403 ? -18.638 41.200 -25.930 1.00 51.41 403 ARG A CA 1
ATOM 3137 C C . ARG A 1 403 ? -19.024 40.671 -24.552 1.00 51.41 403 ARG A C 1
ATOM 3139 O O . ARG A 1 403 ? -18.913 41.392 -23.570 1.00 51.41 403 ARG A O 1
ATOM 3146 N N . PHE A 1 404 ? -19.380 39.395 -24.485 1.00 48.62 404 PHE A N 1
ATOM 3147 C CA . PHE A 1 404 ? -19.744 38.705 -23.254 1.00 48.62 404 PHE A CA 1
ATOM 3148 C C . PHE A 1 404 ? -18.560 38.527 -22.284 1.00 48.62 404 PHE A C 1
ATOM 3150 O O . PHE A 1 404 ? -18.732 38.561 -21.068 1.00 48.62 404 PHE A O 1
ATOM 3157 N N . PHE A 1 405 ? -17.339 38.366 -22.804 1.00 47.41 405 PHE A N 1
ATOM 3158 C CA . PHE A 1 405 ? -16.127 38.268 -21.983 1.00 47.41 405 PHE A CA 1
ATOM 3159 C C . PHE A 1 405 ? -15.648 39.616 -21.434 1.00 47.41 405 PHE A C 1
ATOM 3161 O O . PHE A 1 405 ? -15.074 39.653 -20.346 1.00 47.41 405 PHE A O 1
ATOM 3168 N N . LYS A 1 406 ? -15.901 40.724 -22.143 1.00 47.47 406 LYS A N 1
ATOM 3169 C CA . LYS A 1 406 ? -15.537 42.066 -21.664 1.00 47.47 406 LYS A CA 1
ATOM 3170 C C . LYS A 1 406 ? -16.349 42.510 -20.444 1.00 47.47 406 LYS A C 1
ATOM 3172 O O . LYS A 1 406 ? -15.779 43.162 -19.577 1.00 47.47 406 LYS A O 1
ATOM 3177 N N . ASP A 1 407 ? -17.606 42.082 -20.325 1.00 45.91 407 ASP A N 1
ATOM 3178 C CA . ASP A 1 407 ? -18.423 42.339 -19.128 1.00 45.91 407 ASP A CA 1
ATOM 3179 C C . ASP A 1 407 ? -17.970 41.517 -17.907 1.00 45.91 407 ASP A C 1
ATOM 3181 O O . ASP A 1 407 ? -18.116 41.960 -16.770 1.00 45.91 407 ASP A O 1
ATOM 3185 N N . LYS A 1 408 ? -17.340 40.348 -18.111 1.00 43.28 408 LYS A N 1
ATOM 3186 C CA . LYS A 1 408 ? -16.808 39.518 -17.012 1.00 43.28 408 LYS A CA 1
ATOM 3187 C C . LYS A 1 408 ? -15.557 40.088 -16.343 1.00 43.28 408 LYS A C 1
ATOM 3189 O O . LYS A 1 408 ? -15.258 39.716 -15.213 1.00 43.28 408 LYS A O 1
ATOM 3194 N N . GLN A 1 409 ? -14.807 40.954 -17.022 1.00 41.09 409 GLN A N 1
ATOM 3195 C CA . GLN A 1 409 ? -13.486 41.383 -16.552 1.00 41.09 409 GLN A CA 1
ATOM 3196 C C . GLN A 1 409 ? -13.521 42.574 -15.577 1.00 41.09 409 GLN A C 1
ATOM 3198 O O . GLN A 1 409 ? -12.472 42.995 -15.102 1.00 41.09 409 GLN A O 1
ATOM 3203 N N . ALA A 1 410 ? -14.706 43.096 -15.246 1.00 42.78 410 ALA A N 1
ATOM 3204 C CA . ALA A 1 410 ? -14.862 44.248 -14.357 1.00 42.78 410 ALA A CA 1
ATOM 3205 C C . ALA A 1 410 ? -15.172 43.905 -12.881 1.00 42.78 410 ALA A C 1
ATOM 3207 O O . ALA A 1 410 ? -15.347 44.828 -12.093 1.00 42.78 410 ALA A O 1
ATOM 3208 N N . VAL A 1 411 ? -15.258 42.626 -12.476 1.00 47.62 411 VAL A N 1
ATOM 3209 C CA . VAL A 1 411 ? -15.715 42.255 -11.108 1.00 47.62 411 VAL A CA 1
ATOM 3210 C C . VAL A 1 411 ? -14.926 41.094 -10.475 1.00 47.62 411 VAL A C 1
ATOM 3212 O O . VAL A 1 411 ? -15.491 40.275 -9.761 1.00 47.62 411 VAL A O 1
ATOM 3215 N N . ALA A 1 412 ? -13.621 40.976 -10.712 1.00 34.78 412 ALA A N 1
ATOM 3216 C CA . ALA A 1 412 ? -12.814 39.930 -10.069 1.00 34.78 412 ALA A CA 1
ATOM 3217 C C . ALA A 1 412 ? -11.703 40.537 -9.198 1.00 34.78 412 ALA A C 1
ATOM 3219 O O . ALA A 1 412 ? -10.558 40.635 -9.630 1.00 34.78 412 ALA A O 1
ATOM 3220 N N . GLU A 1 413 ? -12.059 40.951 -7.978 1.00 40.78 413 GLU A N 1
ATOM 3221 C CA . GLU A 1 413 ? -11.107 41.096 -6.867 1.00 40.78 413 GLU A CA 1
ATOM 3222 C C . GLU A 1 413 ? -10.958 39.754 -6.122 1.00 40.78 413 GLU A C 1
ATOM 3224 O O . GLU A 1 413 ? -11.882 38.940 -6.081 1.00 40.78 413 GLU A O 1
ATOM 3229 N N . GLU A 1 414 ? -9.757 39.524 -5.586 1.00 38.22 414 GLU A N 1
ATOM 3230 C CA . GLU A 1 414 ? -9.282 38.302 -4.923 1.00 38.22 414 GLU A CA 1
ATOM 3231 C C . GLU A 1 414 ? -10.171 37.812 -3.764 1.00 38.22 414 GLU A C 1
ATOM 3233 O O . GLU A 1 414 ? -10.434 38.555 -2.823 1.00 38.22 414 GLU A O 1
ATOM 3238 N N . PHE A 1 415 ? -10.512 36.515 -3.755 1.00 34.38 415 PHE A N 1
ATOM 3239 C CA . PHE A 1 415 ? -11.040 35.816 -2.573 1.00 34.38 415 PHE A CA 1
ATOM 3240 C C . PHE A 1 415 ? -10.487 34.386 -2.444 1.00 34.38 415 PHE A C 1
ATOM 3242 O O . PHE A 1 415 ? -10.223 33.707 -3.439 1.00 34.38 415 PHE A O 1
ATOM 3249 N N . SER A 1 416 ? -10.324 33.929 -1.194 1.00 32.88 416 SER A N 1
ATOM 3250 C CA . SER A 1 416 ? -9.949 32.559 -0.814 1.00 32.88 416 SER A CA 1
ATOM 3251 C C . SER A 1 416 ? -11.193 31.754 -0.402 1.00 32.88 416 SER A C 1
ATOM 3253 O O . SER A 1 416 ? -12.109 32.293 0.215 1.00 32.88 416 SER A O 1
ATOM 3255 N N . TYR A 1 417 ? -11.259 30.473 -0.782 1.00 34.69 417 TYR A N 1
ATOM 3256 C CA . TYR A 1 417 ? -12.512 29.698 -0.788 1.00 34.69 417 TYR A CA 1
ATOM 3257 C C . TYR A 1 417 ? -12.620 28.657 0.344 1.00 34.69 417 TYR A C 1
ATOM 3259 O O . TYR A 1 417 ? -11.710 27.849 0.541 1.00 34.69 417 TYR A O 1
ATOM 3267 N N . GLY A 1 418 ? -13.783 28.629 1.013 1.00 41.16 418 GLY A N 1
ATOM 3268 C CA . GLY A 1 418 ? -14.380 27.456 1.684 1.00 41.16 418 GLY A CA 1
ATOM 3269 C C . GLY A 1 418 ? -15.401 26.744 0.773 1.00 41.16 418 GLY A C 1
ATOM 3270 O O . GLY A 1 418 ? -15.502 27.097 -0.404 1.00 41.16 418 GLY A O 1
ATOM 3271 N N . ILE A 1 419 ? -16.158 25.751 1.272 1.00 45.88 419 ILE A N 1
ATOM 3272 C CA . ILE A 1 419 ? -17.251 25.124 0.492 1.00 45.88 419 ILE A CA 1
ATOM 3273 C C . ILE A 1 419 ? -18.258 26.225 0.136 1.00 45.88 419 ILE A C 1
ATOM 3275 O O . ILE A 1 419 ? -18.717 26.945 1.013 1.00 45.88 419 ILE A O 1
ATOM 3279 N N . ASP A 1 420 ? -18.519 26.401 -1.160 1.00 50.12 420 ASP A N 1
ATOM 3280 C CA . ASP A 1 420 ? -19.312 27.508 -1.713 1.00 50.12 420 ASP A CA 1
ATOM 3281 C C . ASP A 1 420 ? -18.813 28.928 -1.346 1.00 50.12 420 ASP A C 1
ATOM 3283 O O . ASP A 1 420 ? -19.580 29.886 -1.309 1.00 50.12 420 ASP A O 1
ATOM 3287 N N . GLY A 1 421 ? -17.506 29.104 -1.111 1.00 49.94 421 GLY A N 1
ATOM 3288 C CA . GLY A 1 421 ? -16.870 30.429 -1.097 1.00 49.94 421 GLY A CA 1
ATOM 3289 C C . GLY A 1 421 ? -17.165 31.338 0.105 1.00 49.94 421 GLY A C 1
ATOM 3290 O O . GLY A 1 421 ? -16.725 32.486 0.093 1.00 49.94 421 GLY A O 1
ATOM 3291 N N . LYS A 1 422 ? -17.825 30.852 1.166 1.00 49.25 422 LYS A N 1
ATOM 3292 C CA . LYS A 1 422 ? -17.980 31.556 2.458 1.00 49.25 422 LYS A CA 1
ATOM 3293 C C . LYS A 1 422 ? -17.663 30.617 3.646 1.00 49.25 422 LYS A C 1
ATOM 3295 O O . LYS A 1 422 ? -17.682 29.399 3.475 1.00 49.25 422 LYS A O 1
ATOM 3300 N N . PRO A 1 423 ? -17.314 31.143 4.840 1.00 41.59 423 PRO A N 1
ATOM 3301 C CA . PRO A 1 423 ? -17.236 30.341 6.064 1.00 41.59 423 PRO A CA 1
ATOM 3302 C C . PRO A 1 423 ? -18.618 29.786 6.453 1.00 41.59 423 PRO A C 1
ATOM 3304 O O . PRO A 1 423 ? -19.647 30.378 6.124 1.00 41.59 423 PRO A O 1
ATOM 3307 N N . ASP A 1 424 ? -18.619 28.650 7.151 1.00 39.03 424 ASP A N 1
ATOM 3308 C CA . ASP A 1 424 ? -19.816 27.889 7.533 1.00 39.03 424 ASP A CA 1
ATOM 3309 C C . ASP A 1 424 ? -20.872 28.785 8.222 1.00 39.03 424 ASP A C 1
ATOM 3311 O O . ASP A 1 424 ? -20.563 29.480 9.192 1.00 39.03 424 ASP A O 1
ATOM 3315 N N . GLY A 1 425 ? -22.106 28.808 7.698 1.00 52.38 425 GLY A N 1
ATOM 3316 C CA . GLY A 1 425 ? -23.220 29.629 8.209 1.00 52.38 425 GLY A CA 1
ATOM 3317 C C . GLY A 1 425 ? -23.457 30.995 7.535 1.00 52.38 425 GLY A C 1
ATOM 3318 O O . GLY A 1 425 ? -24.334 31.743 7.972 1.00 52.38 425 GLY A O 1
ATOM 3319 N N . GLY A 1 426 ? -22.718 31.350 6.478 1.00 55.72 426 GLY A N 1
ATOM 3320 C CA . GLY A 1 426 ? -22.945 32.588 5.718 1.00 55.72 426 GLY A CA 1
ATOM 3321 C C . GLY A 1 426 ? -24.191 32.548 4.817 1.00 55.72 426 GLY A C 1
ATOM 3322 O O . GLY A 1 426 ? -24.402 31.581 4.092 1.00 55.72 426 GLY A O 1
ATOM 3323 N N . GLN A 1 427 ? -25.004 33.614 4.809 1.00 63.47 427 GLN A N 1
ATOM 3324 C CA . GLN A 1 427 ? -26.121 33.740 3.860 1.00 63.47 427 GLN A CA 1
ATOM 3325 C C . GLN A 1 427 ? -25.607 33.964 2.427 1.00 63.47 427 GLN A C 1
ATOM 3327 O O . GLN A 1 427 ? -24.703 34.775 2.189 1.00 63.47 427 GLN A O 1
ATOM 3332 N N . LEU A 1 428 ? -26.194 33.230 1.480 1.00 71.75 428 LEU A N 1
ATOM 3333 C CA . LEU A 1 428 ? -25.901 33.337 0.053 1.00 71.75 428 LEU A CA 1
ATOM 3334 C C . LEU A 1 428 ? -26.464 34.638 -0.526 1.00 71.75 428 LEU A C 1
ATOM 3336 O O . LEU A 1 428 ? -27.543 35.088 -0.137 1.00 71.75 428 LEU A O 1
ATOM 3340 N N . GLU A 1 429 ? -25.748 35.225 -1.483 1.00 77.19 429 GLU A N 1
ATOM 3341 C CA . GLU A 1 429 ? -26.224 36.420 -2.178 1.00 77.19 429 GLU A CA 1
ATOM 3342 C C . GLU A 1 429 ? -27.496 36.106 -2.967 1.00 77.19 429 GLU A C 1
ATOM 3344 O O . GLU A 1 429 ? -27.612 35.047 -3.600 1.00 77.19 429 GLU A O 1
ATOM 3349 N N . THR A 1 430 ? -28.453 37.034 -2.930 1.00 78.19 430 THR A N 1
ATOM 3350 C CA . THR A 1 430 ? -29.777 36.829 -3.526 1.00 78.19 430 THR A CA 1
ATOM 3351 C C . THR A 1 430 ? -29.976 37.540 -4.863 1.00 78.19 430 THR A C 1
ATOM 3353 O O . THR A 1 430 ? -30.894 37.192 -5.609 1.00 78.19 430 THR A O 1
ATOM 3356 N N . GLU A 1 431 ? -29.108 38.487 -5.211 1.00 81.44 431 GLU A N 1
ATOM 3357 C CA . GLU A 1 431 ? -29.197 39.245 -6.459 1.00 81.44 431 GLU A CA 1
ATOM 3358 C C . GLU A 1 431 ? -28.149 38.761 -7.478 1.00 81.44 431 GLU A C 1
ATOM 3360 O O . GLU A 1 431 ? -26.956 38.699 -7.155 1.00 81.44 431 GLU A O 1
ATOM 3365 N N . PRO A 1 432 ? -28.556 38.404 -8.713 1.00 85.56 432 PRO A N 1
ATOM 3366 C CA . PRO A 1 432 ? -27.615 37.996 -9.745 1.00 85.56 432 PRO A CA 1
ATOM 3367 C C . PRO A 1 432 ? -26.817 39.201 -10.262 1.00 85.56 432 PRO A C 1
ATOM 3369 O O . PRO A 1 432 ? -27.374 40.241 -10.603 1.00 85.56 432 PRO A O 1
ATOM 3372 N N . VAL A 1 433 ? -25.501 39.028 -10.373 1.00 85.06 433 VAL A N 1
ATOM 3373 C CA . VAL A 1 433 ? -24.557 40.011 -10.930 1.00 85.06 433 VAL A CA 1
ATOM 3374 C C . VAL A 1 433 ? -24.664 40.067 -12.450 1.00 85.06 433 VAL A C 1
ATOM 3376 O O . VAL A 1 433 ? -24.583 41.138 -13.045 1.00 85.06 433 VAL A O 1
ATOM 3379 N N . LEU A 1 434 ? -24.829 38.908 -13.090 1.00 82.88 434 LEU A N 1
ATOM 3380 C CA . LEU A 1 434 ? -24.935 38.804 -14.541 1.00 82.88 434 LEU A CA 1
ATOM 3381 C C . LEU A 1 434 ? -25.815 37.614 -14.914 1.00 82.88 434 LEU A C 1
ATOM 3383 O O . LEU A 1 434 ? -25.597 36.496 -14.452 1.00 82.88 434 LEU A O 1
ATOM 3387 N N . ILE A 1 435 ? -26.780 37.836 -15.802 1.00 85.38 435 ILE A N 1
ATOM 3388 C CA . ILE A 1 435 ? -27.604 36.765 -16.364 1.00 85.38 435 ILE A CA 1
ATOM 3389 C C . ILE A 1 435 ? -27.225 36.592 -17.820 1.00 85.38 435 ILE A C 1
ATOM 3391 O O . ILE A 1 435 ? -27.256 37.524 -18.619 1.00 85.38 435 ILE A O 1
ATOM 3395 N N . THR A 1 436 ? -26.875 35.367 -18.164 1.00 86.19 436 THR A N 1
ATOM 3396 C CA . THR A 1 436 ? -26.441 35.009 -19.503 1.00 86.19 436 THR A CA 1
ATOM 3397 C C . THR A 1 436 ? -27.333 33.948 -20.094 1.00 86.19 436 THR A C 1
ATOM 3399 O O . THR A 1 436 ? -28.182 33.411 -19.388 1.00 86.19 436 THR A O 1
ATOM 3402 N N . LYS A 1 437 ? -27.141 33.611 -21.375 1.00 84.50 437 LYS A N 1
ATOM 3403 C CA . LYS A 1 437 ? -27.906 32.534 -22.003 1.00 84.50 437 LYS A CA 1
ATOM 3404 C C . LYS A 1 437 ? -27.804 31.238 -21.197 1.00 84.50 437 LYS A C 1
ATOM 3406 O O . LYS A 1 437 ? -28.837 30.696 -20.842 1.00 84.50 437 LYS A O 1
ATOM 3411 N N . ASP A 1 438 ? -26.600 30.807 -20.838 1.00 84.56 438 ASP A N 1
ATOM 3412 C CA . ASP A 1 438 ? -26.394 29.464 -20.279 1.00 84.56 438 ASP A CA 1
ATOM 3413 C C . ASP A 1 438 ? -26.239 29.455 -18.749 1.00 84.56 438 ASP A C 1
ATOM 3415 O O . ASP A 1 438 ? -26.360 28.411 -18.123 1.00 84.56 438 ASP A O 1
ATOM 3419 N N . HIS A 1 439 ? -25.986 30.609 -18.124 1.00 88.56 439 HIS A N 1
ATOM 3420 C CA . HIS A 1 439 ? -25.674 30.692 -16.693 1.00 88.56 439 HIS A CA 1
ATOM 3421 C C . HIS A 1 439 ? -26.269 31.939 -16.022 1.00 88.56 439 HIS A C 1
ATOM 3423 O O . HIS A 1 439 ? -26.420 32.988 -16.656 1.00 88.56 439 HIS A O 1
ATOM 3429 N N . VAL A 1 440 ? -26.518 31.845 -14.718 1.00 84.12 440 VAL A N 1
ATOM 3430 C CA . VAL A 1 440 ? -26.805 32.957 -13.802 1.00 84.12 440 VAL A CA 1
ATOM 3431 C C . VAL A 1 440 ? -25.617 33.106 -12.853 1.00 84.12 440 VAL A C 1
ATOM 3433 O O . VAL A 1 440 ? -25.265 32.164 -12.147 1.00 84.12 440 VAL A O 1
ATOM 3436 N N . TYR A 1 441 ? -24.980 34.272 -12.848 1.00 82.25 441 TYR A N 1
ATOM 3437 C CA . TYR A 1 441 ? -23.815 34.566 -12.018 1.00 82.25 441 TYR A CA 1
ATOM 3438 C C . TYR A 1 441 ? -24.241 35.375 -10.798 1.00 82.25 441 TYR A C 1
ATOM 3440 O O . TYR A 1 441 ? -24.843 36.437 -10.940 1.00 82.25 441 TYR A O 1
ATOM 3448 N N . PHE A 1 442 ? -23.875 34.901 -9.617 1.00 83.75 442 PHE A N 1
ATOM 3449 C CA . PHE A 1 442 ? -23.893 35.633 -8.355 1.00 83.75 442 PHE A CA 1
ATOM 3450 C C . PHE A 1 442 ? -22.450 35.985 -7.982 1.00 83.75 442 PHE A C 1
ATOM 3452 O O . PHE A 1 442 ? -21.503 35.488 -8.595 1.00 83.75 442 PHE A O 1
ATOM 3459 N N . LYS A 1 443 ? -22.259 36.838 -6.971 1.00 75.94 443 LYS A N 1
ATOM 3460 C CA . LYS A 1 443 ? -20.904 37.148 -6.481 1.00 75.94 443 LYS A CA 1
ATOM 3461 C C . LYS A 1 443 ? -20.208 35.927 -5.878 1.00 75.94 443 LYS A C 1
ATOM 3463 O O . LYS A 1 443 ? -18.989 35.848 -5.921 1.00 75.94 443 LYS A O 1
ATOM 3468 N N . ASP A 1 444 ? -20.981 35.004 -5.315 1.00 74.62 444 ASP A N 1
ATOM 3469 C CA . ASP A 1 444 ? -20.491 33.840 -4.576 1.00 74.62 444 ASP A CA 1
ATOM 3470 C C . ASP A 1 444 ? -20.639 32.512 -5.335 1.00 74.62 444 ASP A C 1
ATOM 3472 O O . ASP A 1 444 ? -19.954 31.545 -5.008 1.00 74.62 444 ASP A O 1
ATOM 3476 N N . ARG A 1 445 ? -21.497 32.439 -6.362 1.00 80.00 445 ARG A N 1
ATOM 3477 C CA . ARG A 1 445 ? -21.757 31.196 -7.106 1.00 80.00 445 ARG A CA 1
ATOM 3478 C C . ARG A 1 445 ? -22.204 31.421 -8.543 1.00 80.00 445 ARG A C 1
ATOM 3480 O O . ARG A 1 445 ? -22.629 32.504 -8.931 1.00 80.00 445 ARG A O 1
ATOM 3487 N N . VAL A 1 446 ? -22.154 30.355 -9.336 1.00 84.12 446 VAL A N 1
ATOM 3488 C CA . VAL A 1 446 ? -22.679 30.324 -10.706 1.00 84.12 446 VAL A CA 1
ATOM 3489 C C . VAL A 1 446 ? -23.687 29.189 -10.815 1.00 84.12 446 VAL A C 1
ATOM 3491 O O . VAL A 1 446 ? -23.386 28.056 -10.444 1.00 84.12 446 VAL A O 1
ATOM 3494 N N . LEU A 1 447 ? -24.881 29.490 -11.322 1.00 84.75 447 LEU A N 1
ATOM 3495 C CA . LEU A 1 447 ? -25.940 28.516 -11.563 1.00 84.75 447 LEU A CA 1
ATOM 3496 C C . LEU A 1 447 ? -26.087 28.277 -13.065 1.00 84.75 447 LEU A C 1
ATOM 3498 O O . LEU A 1 447 ? -26.245 29.222 -13.836 1.00 84.75 447 LEU A O 1
ATOM 3502 N N . GLU A 1 448 ? -26.045 27.017 -13.486 1.00 85.69 448 GLU A N 1
ATOM 3503 C CA . GLU A 1 448 ? -26.311 26.628 -14.871 1.00 85.69 448 GLU A CA 1
ATOM 3504 C C . GLU A 1 448 ? -27.818 26.662 -15.152 1.00 85.69 448 GLU A C 1
ATOM 3506 O O . GLU A 1 448 ? -28.629 26.195 -14.347 1.00 85.69 448 GLU A O 1
ATOM 3511 N N . ARG A 1 449 ? -28.189 27.238 -16.295 1.00 87.12 449 ARG A N 1
ATOM 3512 C CA . ARG A 1 449 ? -29.571 27.320 -16.766 1.00 87.12 449 ARG A CA 1
ATOM 3513 C C . ARG A 1 449 ? -29.870 26.091 -17.611 1.00 87.12 449 ARG A C 1
ATOM 3515 O O . ARG A 1 449 ? -29.146 25.802 -18.561 1.00 87.12 449 ARG A O 1
ATOM 3522 N N . PHE A 1 450 ? -30.960 25.401 -17.307 1.00 86.69 450 PHE A N 1
ATOM 3523 C CA . PHE A 1 450 ? -31.458 24.354 -18.184 1.00 86.69 450 PHE A CA 1
ATOM 3524 C C . PHE A 1 450 ? -32.300 24.976 -19.297 1.00 86.69 450 PHE A C 1
ATOM 3526 O O . PHE A 1 450 ? -33.187 25.788 -19.029 1.00 86.69 450 PHE A O 1
ATOM 3533 N N . HIS A 1 451 ? -32.019 24.566 -20.532 1.00 87.38 451 HIS A N 1
ATOM 3534 C CA . HIS A 1 451 ? -32.795 24.927 -21.714 1.00 87.38 451 HIS A CA 1
ATOM 3535 C C . HIS A 1 451 ? -33.497 23.685 -22.230 1.00 87.38 451 HIS A C 1
ATOM 3537 O O . HIS A 1 451 ? -32.853 22.670 -22.511 1.00 87.38 451 HIS A O 1
ATOM 3543 N N . TYR A 1 452 ? -34.812 23.768 -22.360 1.00 85.62 452 TYR A N 1
ATOM 3544 C CA . TYR A 1 452 ? -35.607 22.676 -22.879 1.00 85.62 452 TYR A CA 1
ATOM 3545 C C . TYR A 1 452 ? -35.396 22.571 -24.396 1.00 85.62 452 TYR A C 1
ATOM 3547 O O . TYR A 1 452 ? -35.752 23.464 -25.164 1.00 85.62 452 TYR A O 1
ATOM 3555 N N . ASP A 1 453 ? -34.823 21.451 -24.836 1.00 88.62 453 ASP A N 1
ATOM 3556 C CA . ASP A 1 453 ? -34.651 21.115 -26.250 1.00 88.62 453 ASP A CA 1
ATOM 3557 C C . ASP A 1 453 ? -35.212 19.716 -26.515 1.00 88.62 453 ASP A C 1
ATOM 3559 O O . ASP A 1 453 ? -34.640 18.702 -26.103 1.00 88.62 453 ASP A O 1
ATOM 3563 N N . THR A 1 454 ? -36.331 19.659 -27.238 1.00 86.44 454 THR A N 1
ATOM 3564 C CA . THR A 1 454 ? -37.027 18.412 -27.577 1.00 86.44 454 THR A CA 1
ATOM 3565 C C . THR A 1 454 ? -36.136 17.426 -28.332 1.00 86.44 454 THR A C 1
ATOM 3567 O O . THR A 1 454 ? -36.225 16.222 -28.088 1.00 86.44 454 THR A O 1
ATOM 3570 N N . ASN A 1 455 ? -35.255 17.901 -29.222 1.00 86.44 455 ASN A N 1
ATOM 3571 C CA . ASN A 1 455 ? -34.374 17.018 -29.991 1.00 86.44 455 ASN A CA 1
ATOM 3572 C C . ASN A 1 455 ? -33.312 16.391 -29.087 1.00 86.44 455 ASN A C 1
ATOM 3574 O O . ASN A 1 455 ? -33.055 15.190 -29.168 1.00 86.44 455 ASN A O 1
ATOM 3578 N N . ASN A 1 456 ? -32.741 17.194 -28.189 1.00 83.50 456 ASN A N 1
ATOM 3579 C CA . ASN A 1 456 ? -31.747 16.738 -27.224 1.00 83.50 456 ASN A CA 1
ATOM 3580 C C . ASN A 1 456 ? -32.366 15.747 -26.220 1.00 83.50 456 ASN A C 1
ATOM 3582 O O . ASN A 1 456 ? -31.805 14.686 -25.952 1.00 83.50 456 ASN A O 1
ATOM 3586 N N . ILE A 1 457 ? -33.581 16.027 -25.737 1.00 85.25 457 ILE A N 1
ATOM 3587 C CA . ILE A 1 457 ? -34.343 15.114 -24.872 1.00 85.25 457 ILE A CA 1
ATOM 3588 C C . ILE A 1 457 ? -34.621 13.786 -25.583 1.00 85.25 457 ILE A C 1
ATOM 3590 O O . ILE A 1 457 ? -34.450 12.724 -24.979 1.00 85.25 457 ILE A O 1
ATOM 3594 N N . LEU A 1 458 ? -35.025 13.816 -26.858 1.00 84.69 458 LEU A N 1
ATOM 3595 C CA . LEU A 1 458 ? -35.270 12.606 -27.646 1.00 84.69 458 LEU A CA 1
ATOM 3596 C C . LEU A 1 458 ? -33.989 11.775 -27.798 1.00 84.69 458 LEU A C 1
ATOM 3598 O O . LEU A 1 458 ? -33.990 10.593 -27.460 1.00 84.69 458 LEU A O 1
ATOM 3602 N N . GLN A 1 459 ? -32.894 12.408 -28.224 1.00 86.44 459 GLN A N 1
ATOM 3603 C CA . GLN A 1 459 ? -31.605 11.749 -28.422 1.00 86.44 459 GLN A CA 1
ATOM 3604 C C . GLN A 1 459 ? -31.080 11.127 -27.119 1.00 86.44 459 GLN A C 1
ATOM 3606 O O . GLN A 1 459 ? -30.692 9.958 -27.097 1.00 86.44 459 GLN A O 1
ATOM 3611 N N . ASN A 1 460 ? -31.126 11.865 -26.008 1.00 84.00 460 ASN A N 1
ATOM 3612 C CA . ASN A 1 460 ? -30.685 11.356 -24.709 1.00 84.00 460 ASN A CA 1
ATOM 3613 C C . ASN A 1 460 ? -31.578 10.217 -24.206 1.00 84.00 460 ASN A C 1
ATOM 3615 O O . ASN A 1 460 ? -31.077 9.244 -23.642 1.00 84.00 460 ASN A O 1
ATOM 3619 N N . SER A 1 461 ? -32.890 10.291 -24.453 1.00 85.06 461 SER A N 1
ATOM 3620 C CA . SER A 1 461 ? -33.821 9.209 -24.113 1.00 85.06 461 SER A CA 1
ATOM 3621 C C . SER A 1 461 ? -33.506 7.925 -24.887 1.00 85.06 461 SER A C 1
ATOM 3623 O O . SER A 1 461 ? -33.572 6.838 -24.314 1.00 85.06 461 SER A O 1
ATOM 3625 N N . GLU A 1 462 ? -33.135 8.025 -26.166 1.00 87.81 462 GLU A N 1
ATOM 3626 C CA . GLU A 1 462 ? -32.731 6.872 -26.981 1.00 87.81 462 GLU A CA 1
ATOM 3627 C C . GLU A 1 462 ? -31.420 6.249 -26.498 1.00 87.81 462 GLU A C 1
ATOM 3629 O O . GLU A 1 462 ? -31.340 5.026 -26.364 1.00 87.81 462 GLU A O 1
ATOM 3634 N N . VAL A 1 463 ? -30.420 7.073 -26.166 1.00 87.19 463 VAL A N 1
ATOM 3635 C CA . VAL A 1 463 ? -29.144 6.602 -25.601 1.00 87.19 463 VAL A CA 1
ATOM 3636 C C . VAL A 1 463 ? -29.377 5.867 -24.282 1.00 87.19 463 VAL A C 1
ATOM 3638 O O . VAL A 1 463 ? -28.918 4.736 -24.112 1.00 87.19 463 VAL A O 1
ATOM 3641 N N . LEU A 1 464 ? -30.139 6.466 -23.364 1.00 85.81 464 LEU A N 1
ATOM 3642 C CA . LEU A 1 464 ? -30.471 5.855 -22.077 1.00 85.81 464 LEU A CA 1
ATOM 3643 C C . LEU A 1 464 ? -31.264 4.554 -22.254 1.00 85.81 464 LEU A C 1
ATOM 3645 O O . LEU A 1 464 ? -30.983 3.569 -21.573 1.00 85.81 464 LEU A O 1
ATOM 3649 N N . ARG A 1 465 ? -32.200 4.504 -23.210 1.00 84.44 465 ARG A N 1
ATOM 3650 C CA . ARG A 1 465 ? -32.923 3.273 -23.555 1.00 84.44 465 ARG A CA 1
ATOM 3651 C C . ARG A 1 465 ? -31.975 2.189 -24.073 1.00 84.44 465 ARG A C 1
ATOM 3653 O O . ARG A 1 465 ? -32.105 1.041 -23.657 1.00 84.44 465 ARG A O 1
ATOM 3660 N N . GLY A 1 466 ? -31.023 2.542 -24.937 1.00 85.44 466 GLY A N 1
ATOM 3661 C CA . GLY A 1 466 ? -30.014 1.617 -25.458 1.00 85.44 466 GLY A CA 1
ATOM 3662 C C . GLY A 1 466 ? -29.140 1.019 -24.354 1.00 85.44 466 GLY A C 1
ATOM 3663 O O . GLY A 1 466 ? -28.939 -0.194 -24.319 1.00 85.44 466 GLY A O 1
ATOM 3664 N N . ILE A 1 467 ? -28.698 1.848 -23.404 1.00 84.38 467 ILE A N 1
ATOM 3665 C CA . ILE A 1 467 ? -27.948 1.398 -22.221 1.00 84.38 467 ILE A CA 1
ATOM 3666 C C . ILE A 1 467 ? -28.812 0.473 -21.353 1.00 84.38 467 ILE A C 1
ATOM 3668 O O . ILE A 1 467 ? -28.364 -0.587 -20.933 1.00 84.38 467 ILE A O 1
ATOM 3672 N N . MET A 1 468 ? -30.073 0.827 -21.104 1.00 81.25 468 MET A N 1
ATOM 3673 C CA . MET A 1 468 ? -30.958 0.006 -20.268 1.00 81.25 468 MET A CA 1
ATOM 3674 C C . MET A 1 468 ? -31.305 -1.341 -20.915 1.00 81.25 468 MET A C 1
ATOM 3676 O O . MET A 1 468 ? -31.465 -2.342 -20.208 1.00 81.25 468 MET A O 1
ATOM 3680 N N . ALA A 1 469 ? -31.402 -1.381 -22.245 1.00 82.50 469 ALA A N 1
ATOM 3681 C CA . ALA A 1 469 ? -31.652 -2.598 -23.011 1.00 82.50 469 ALA A CA 1
ATOM 3682 C C . ALA A 1 469 ? -30.434 -3.536 -23.066 1.00 82.50 469 ALA A C 1
ATOM 3684 O O . ALA A 1 469 ? -30.622 -4.745 -23.154 1.00 82.50 469 ALA A O 1
ATOM 3685 N N . SER A 1 470 ? -29.204 -3.014 -22.982 1.00 85.00 470 SER A N 1
ATOM 3686 C CA . SER A 1 470 ? -27.986 -3.839 -23.001 1.00 85.00 470 SER A CA 1
ATOM 3687 C C . SER A 1 470 ? -27.673 -4.513 -21.660 1.00 85.00 470 SER A C 1
ATOM 3689 O O . SER A 1 470 ? -26.856 -5.433 -21.609 1.00 85.00 470 SER A O 1
ATOM 3691 N N . LEU A 1 471 ? -28.327 -4.090 -20.572 1.00 81.50 471 LEU A N 1
ATOM 369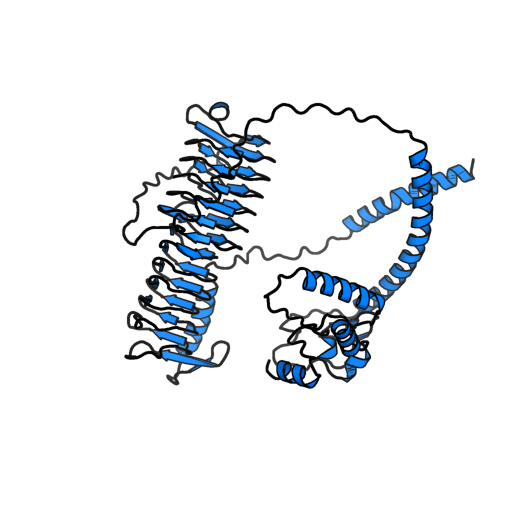2 C CA . LEU A 1 471 ? -28.172 -4.707 -19.255 1.00 81.50 471 LEU A CA 1
ATOM 3693 C C . LEU A 1 471 ? -28.893 -6.074 -19.175 1.00 81.50 471 LEU A C 1
ATOM 3695 O O . LEU A 1 471 ? -30.063 -6.141 -19.575 1.00 81.50 471 LEU A O 1
ATOM 3699 N N . PRO A 1 472 ? -28.266 -7.124 -18.596 1.00 81.44 472 PRO A N 1
ATOM 3700 C CA . PRO A 1 472 ? -28.822 -8.482 -18.526 1.00 81.44 472 PRO A CA 1
ATOM 3701 C C . PRO A 1 472 ? -30.208 -8.579 -17.872 1.00 81.44 472 PRO A C 1
ATOM 3703 O O . PRO A 1 472 ? -30.552 -7.796 -16.980 1.00 81.44 472 PRO A O 1
ATOM 3706 N N . GLU A 1 473 ? -30.990 -9.583 -18.279 1.00 78.06 473 GLU A N 1
ATOM 3707 C CA . GLU A 1 473 ? -32.242 -9.945 -17.605 1.00 78.06 473 GLU A CA 1
ATOM 3708 C C . GLU A 1 473 ? -31.956 -10.495 -16.194 1.00 78.06 473 GLU A C 1
ATOM 3710 O O . GLU A 1 473 ? -30.999 -11.239 -15.988 1.00 78.06 473 GLU A O 1
ATOM 3715 N N . GLY A 1 474 ? -32.762 -10.096 -15.204 1.00 74.88 474 GLY A N 1
ATOM 3716 C CA . GLY A 1 474 ? -32.588 -10.478 -13.792 1.00 74.88 474 GLY A CA 1
ATOM 3717 C C . GLY A 1 474 ? -31.784 -9.493 -12.930 1.00 74.88 474 GLY A C 1
ATOM 3718 O O . GLY A 1 474 ? -31.706 -9.677 -11.718 1.00 74.88 474 GLY A O 1
ATOM 3719 N N . VAL A 1 475 ? -31.225 -8.427 -13.516 1.00 69.75 475 VAL A N 1
ATOM 3720 C CA . VAL A 1 475 ? -30.600 -7.321 -12.768 1.00 69.75 475 VAL A CA 1
ATOM 3721 C C . VAL A 1 475 ? -31.642 -6.239 -12.481 1.00 69.75 475 VAL A C 1
ATOM 3723 O O . VAL A 1 475 ? -32.337 -5.795 -13.395 1.00 69.75 475 VAL A O 1
ATOM 3726 N N . ASN A 1 476 ? -31.731 -5.781 -11.230 1.00 74.00 476 ASN A N 1
ATOM 3727 C CA . ASN A 1 476 ? -32.568 -4.633 -10.871 1.00 74.00 476 ASN A CA 1
ATOM 3728 C C . ASN A 1 476 ? -32.018 -3.360 -11.529 1.00 74.00 476 ASN A C 1
ATOM 3730 O O . ASN A 1 476 ? -30.851 -3.012 -11.336 1.00 74.00 476 ASN A O 1
ATOM 3734 N N . LYS A 1 477 ? -32.854 -2.666 -12.307 1.00 75.69 477 LYS A N 1
ATOM 3735 C CA . LYS A 1 477 ? -32.475 -1.461 -13.057 1.00 75.69 477 LYS A CA 1
ATOM 3736 C C . LYS A 1 477 ? -33.117 -0.240 -12.404 1.00 75.69 477 LYS A C 1
ATOM 3738 O O . LYS A 1 477 ? -34.332 -0.200 -12.243 1.00 75.69 477 LYS A O 1
ATOM 3743 N N . TYR A 1 478 ? -32.299 0.752 -12.063 1.00 78.69 478 TYR A N 1
ATOM 3744 C CA . TYR A 1 478 ? -32.748 2.032 -11.516 1.00 78.69 478 TYR A CA 1
ATOM 3745 C C . TYR A 1 478 ? -32.185 3.164 -12.374 1.00 78.69 478 TYR A C 1
ATOM 3747 O O . TYR A 1 478 ? -30.991 3.189 -12.668 1.00 78.69 478 TYR A O 1
ATOM 3755 N N . LEU A 1 479 ? -33.045 4.100 -12.770 1.00 79.06 479 LEU A N 1
ATOM 3756 C CA . LEU A 1 479 ? -32.656 5.339 -13.437 1.00 79.06 479 LEU A CA 1
ATOM 3757 C C . LEU A 1 479 ? -33.045 6.500 -12.527 1.00 79.06 479 LEU A C 1
ATOM 3759 O O . LEU A 1 479 ? -34.218 6.643 -12.193 1.00 79.06 479 LEU A O 1
ATOM 3763 N N . MET A 1 480 ? -32.065 7.319 -12.150 1.00 82.88 480 MET A N 1
ATOM 3764 C CA . MET A 1 480 ? -32.282 8.538 -11.380 1.00 82.88 480 MET A CA 1
ATOM 3765 C C . MET A 1 480 ? -31.758 9.727 -12.180 1.00 82.88 480 MET A C 1
ATOM 3767 O O . MET A 1 480 ? -30.556 9.855 -12.403 1.00 82.88 480 MET A O 1
ATOM 3771 N N . LEU A 1 481 ? -32.673 10.584 -12.622 1.00 81.50 481 LEU A N 1
ATOM 3772 C CA . LEU A 1 481 ? -32.356 11.879 -13.214 1.00 81.50 481 LEU A CA 1
ATOM 3773 C C . LEU A 1 481 ? -32.390 12.941 -12.114 1.00 81.50 481 LEU A C 1
ATOM 3775 O O . LEU A 1 481 ? -33.384 13.059 -11.398 1.00 81.50 481 LEU A O 1
ATOM 3779 N N . VAL A 1 482 ? -31.299 13.692 -11.976 1.00 81.94 482 VAL A N 1
ATOM 3780 C CA . VAL A 1 482 ? -31.150 14.745 -10.964 1.00 81.94 482 VAL A CA 1
ATOM 3781 C C . VAL A 1 482 ? -31.211 16.103 -11.670 1.00 81.94 482 VAL A C 1
ATOM 3783 O O . VAL A 1 482 ? -30.486 16.292 -12.649 1.00 81.94 482 VAL A O 1
ATOM 3786 N N . PRO A 1 483 ? -32.067 17.042 -11.227 1.00 81.06 483 PRO A N 1
ATOM 3787 C CA . PRO A 1 483 ? -32.126 18.373 -11.817 1.00 81.06 483 PRO A CA 1
ATOM 3788 C C . PRO A 1 483 ? -30.852 19.176 -11.511 1.00 81.06 483 PRO A C 1
ATOM 3790 O O . PRO A 1 483 ? -30.133 18.897 -10.552 1.00 81.06 483 PRO A O 1
ATOM 3793 N N . GLY A 1 484 ? -30.574 20.197 -12.323 1.00 79.00 484 GLY A N 1
ATOM 3794 C CA . GLY A 1 484 ? -29.449 21.105 -12.088 1.00 79.00 484 GLY A CA 1
ATOM 3795 C C . GLY A 1 484 ? -29.600 21.923 -10.798 1.00 79.00 484 GLY A C 1
ATOM 3796 O O . GLY A 1 484 ? -30.712 22.135 -10.308 1.00 79.00 484 GLY A O 1
ATOM 3797 N N . ARG A 1 485 ? -28.474 22.440 -10.277 1.00 79.00 485 ARG A N 1
ATOM 3798 C CA . ARG A 1 485 ? -28.402 23.181 -8.998 1.00 79.00 485 ARG A CA 1
ATOM 3799 C C . ARG A 1 485 ? -29.427 24.315 -8.889 1.00 79.00 485 ARG A C 1
ATOM 3801 O O . ARG A 1 485 ? -29.991 24.502 -7.819 1.00 79.00 485 ARG A O 1
ATOM 3808 N N . ILE A 1 486 ? -29.718 25.014 -9.992 1.00 82.00 486 ILE A N 1
ATOM 3809 C CA . ILE A 1 486 ? -30.661 26.146 -10.033 1.00 82.00 486 ILE A CA 1
ATOM 3810 C C . ILE A 1 486 ? -32.066 25.799 -9.521 1.00 82.00 486 ILE A C 1
ATOM 3812 O O . ILE A 1 486 ? -32.774 26.676 -9.037 1.00 82.00 486 ILE A O 1
ATOM 3816 N N . ARG A 1 487 ? -32.463 24.521 -9.584 1.00 79.50 487 ARG A N 1
ATOM 3817 C CA . ARG A 1 487 ? -33.759 24.057 -9.080 1.00 79.50 487 ARG A CA 1
ATOM 3818 C C . ARG A 1 487 ? -33.805 23.925 -7.557 1.00 79.50 487 ARG A C 1
ATOM 3820 O O . ARG A 1 487 ? -34.885 24.013 -6.989 1.00 79.50 487 ARG A O 1
ATOM 3827 N N . PHE A 1 488 ? -32.665 23.700 -6.909 1.00 78.75 488 PHE A N 1
ATOM 3828 C CA . PHE A 1 488 ? -32.578 23.555 -5.452 1.00 78.75 488 PHE A CA 1
ATOM 3829 C C . PHE A 1 488 ? -32.407 24.896 -4.727 1.00 78.75 488 PHE A C 1
ATOM 3831 O O . PHE A 1 488 ? -32.380 24.936 -3.501 1.00 78.75 488 PHE A O 1
ATOM 3838 N N . GLU A 1 489 ? -32.274 25.985 -5.480 1.00 79.44 489 GLU A N 1
ATOM 3839 C CA . GLU A 1 489 ? -32.184 27.340 -4.950 1.00 79.44 489 GLU A CA 1
ATOM 3840 C C . GLU A 1 489 ? -33.593 27.959 -4.820 1.00 79.44 489 GLU A C 1
ATOM 3842 O O . GLU A 1 489 ? -34.588 27.349 -5.215 1.00 79.44 489 GLU A O 1
ATOM 3847 N N . SER A 1 490 ? -33.683 29.173 -4.260 1.00 76.19 490 SER A N 1
ATOM 3848 C CA . SER A 1 490 ? -34.953 29.901 -4.077 1.00 76.19 490 SER A CA 1
ATOM 3849 C C . SER A 1 490 ? -35.830 29.882 -5.336 1.00 76.19 490 SER A C 1
ATOM 3851 O O . SER A 1 490 ? -35.326 30.057 -6.449 1.00 76.19 490 SER A O 1
ATOM 3853 N N . ASP A 1 491 ? -37.150 29.752 -5.159 1.00 73.25 491 ASP A N 1
ATOM 3854 C CA . ASP A 1 491 ? -38.139 29.743 -6.249 1.00 73.25 491 ASP A CA 1
ATOM 3855 C C . ASP A 1 491 ? -38.004 30.963 -7.178 1.00 73.25 491 ASP A C 1
ATOM 3857 O O . ASP A 1 491 ? -38.262 30.881 -8.379 1.00 73.25 491 ASP A O 1
ATOM 3861 N N . ALA A 1 492 ? -37.488 32.078 -6.650 1.00 72.69 492 ALA A N 1
ATOM 3862 C CA . ALA A 1 492 ? -37.182 33.284 -7.411 1.00 72.69 492 ALA A CA 1
ATOM 3863 C C . ALA A 1 492 ? -36.113 33.091 -8.510 1.00 72.69 492 ALA A C 1
ATOM 3865 O O . ALA A 1 492 ? -36.012 33.933 -9.400 1.00 72.69 492 ALA A O 1
ATOM 3866 N N . TYR A 1 493 ? -35.310 32.024 -8.482 1.00 78.19 493 TYR A N 1
ATOM 3867 C CA . TYR A 1 493 ? -34.262 31.755 -9.482 1.00 78.19 493 TYR A CA 1
ATOM 3868 C C . TYR A 1 493 ? -34.648 30.689 -10.495 1.00 78.19 493 TYR A C 1
ATOM 3870 O O . TYR A 1 493 ? -34.052 30.621 -11.571 1.00 78.19 493 TYR A O 1
ATOM 3878 N N . GLN A 1 494 ? -35.681 29.904 -10.198 1.00 77.00 494 GLN A N 1
ATOM 3879 C CA . GLN A 1 494 ? -36.195 28.902 -11.124 1.00 77.00 494 GLN A CA 1
ATOM 3880 C C . GLN A 1 494 ? -36.746 29.551 -12.399 1.00 77.00 494 GLN A C 1
ATOM 3882 O O . GLN A 1 494 ? -36.638 28.954 -13.461 1.00 77.00 494 GLN A O 1
ATOM 3887 N N . GLN A 1 495 ? -37.219 30.805 -12.332 1.00 81.81 495 GLN A N 1
ATOM 3888 C CA . GLN A 1 495 ? -37.653 31.581 -13.505 1.00 81.81 495 GLN A CA 1
ATOM 3889 C C . GLN A 1 495 ? -36.563 31.768 -14.575 1.00 81.81 495 GLN A C 1
ATOM 3891 O O . GLN A 1 495 ? -36.867 32.099 -15.718 1.00 81.81 495 GLN A O 1
ATOM 3896 N N . TYR A 1 496 ? -35.287 31.597 -14.215 1.00 83.75 496 TYR A N 1
ATOM 3897 C CA . TYR A 1 496 ? -34.185 31.696 -15.167 1.00 83.75 496 TYR A CA 1
ATOM 3898 C C . TYR A 1 496 ? -33.937 30.386 -15.917 1.00 83.75 496 TYR A C 1
ATOM 3900 O O . TYR A 1 496 ? -33.137 30.373 -16.847 1.00 83.75 496 TYR A O 1
ATOM 3908 N N . SER A 1 497 ? -34.600 29.295 -15.557 1.00 85.38 497 SER A N 1
ATOM 3909 C CA . SER A 1 497 ? -34.429 27.986 -16.174 1.00 85.38 497 SER A CA 1
ATOM 3910 C C . SER A 1 497 ? -35.746 27.510 -16.777 1.00 85.38 497 SER A C 1
ATOM 3912 O O . SER A 1 497 ? -36.809 27.768 -16.218 1.00 85.38 497 SER A O 1
ATOM 3914 N N . ASP A 1 498 ? -35.683 26.780 -17.888 1.00 87.88 498 ASP A N 1
ATOM 3915 C CA . ASP A 1 498 ? -36.866 26.100 -18.418 1.00 87.88 498 ASP A CA 1
ATOM 3916 C C . ASP A 1 498 ? -37.301 24.963 -17.478 1.00 87.88 498 ASP A C 1
ATOM 3918 O O . ASP A 1 498 ? -36.557 24.571 -16.571 1.00 87.88 498 ASP A O 1
ATOM 3922 N N . ASP A 1 499 ? -38.501 24.416 -17.699 1.00 84.69 499 ASP A N 1
ATOM 3923 C CA . ASP A 1 499 ? -39.096 23.375 -16.855 1.00 84.69 499 ASP A CA 1
ATOM 3924 C C . ASP A 1 499 ? -38.296 22.058 -16.888 1.00 84.69 499 ASP A C 1
ATOM 3926 O O . ASP A 1 499 ? -38.528 21.147 -17.690 1.00 84.69 499 ASP A O 1
ATOM 3930 N N . VAL A 1 500 ? -37.340 21.962 -15.963 1.00 84.06 500 VAL A N 1
ATOM 3931 C CA . VAL A 1 500 ? -36.489 20.786 -15.756 1.00 84.06 500 VAL A CA 1
ATOM 3932 C C . VAL A 1 500 ? -37.323 19.566 -15.371 1.00 84.06 500 VAL A C 1
ATOM 3934 O O . VAL A 1 500 ? -37.014 18.449 -15.783 1.00 84.06 500 VAL A O 1
ATOM 3937 N N . ILE A 1 501 ? -38.386 19.757 -14.586 1.00 81.81 501 ILE A N 1
ATOM 3938 C CA . ILE A 1 501 ? -39.214 18.655 -14.090 1.00 81.81 501 ILE A CA 1
ATOM 3939 C C . ILE A 1 501 ? -40.074 18.099 -15.224 1.00 81.81 501 ILE A C 1
ATOM 3941 O O . ILE A 1 501 ? -40.146 16.880 -15.395 1.00 81.81 501 ILE A O 1
ATOM 3945 N N . GLY A 1 502 ? -40.655 18.968 -16.050 1.00 84.75 502 GLY A N 1
ATOM 3946 C CA . GLY A 1 502 ? -41.327 18.588 -17.290 1.00 84.75 502 GLY A CA 1
ATOM 3947 C C . GLY A 1 502 ? -40.416 17.783 -18.217 1.00 84.75 502 GLY A C 1
ATOM 3948 O O . GLY A 1 502 ? -40.804 16.704 -18.671 1.00 84.75 502 GLY A O 1
ATOM 3949 N N . ALA A 1 503 ? -39.173 18.235 -18.417 1.00 85.81 503 ALA A N 1
ATOM 3950 C CA . ALA A 1 503 ? -38.184 17.516 -19.222 1.00 85.81 503 ALA A CA 1
ATOM 3951 C C . ALA A 1 503 ? -37.852 16.125 -18.657 1.00 85.81 503 ALA A C 1
ATOM 3953 O O . ALA A 1 503 ? -37.860 15.133 -19.387 1.00 85.81 503 ALA A O 1
ATOM 3954 N N . ILE A 1 504 ? -37.592 16.033 -17.350 1.00 85.19 504 ILE A N 1
ATOM 3955 C CA . ILE A 1 504 ? -37.311 14.766 -16.662 1.00 85.19 504 ILE A CA 1
ATOM 3956 C C . ILE A 1 504 ? -38.497 13.801 -16.797 1.00 85.19 504 ILE A C 1
ATOM 3958 O O . ILE A 1 504 ? -38.311 12.621 -17.104 1.00 85.19 504 ILE A O 1
ATOM 3962 N N . ASN A 1 505 ? -39.722 14.298 -16.620 1.00 84.12 505 ASN A N 1
ATOM 3963 C CA . ASN A 1 505 ? -40.938 13.503 -16.767 1.00 84.12 505 ASN A CA 1
ATOM 3964 C C . ASN A 1 505 ? -41.125 12.987 -18.197 1.00 84.12 505 ASN A C 1
ATOM 3966 O O . ASN A 1 505 ? -41.557 11.848 -18.379 1.00 84.12 505 ASN A O 1
ATOM 3970 N N . GLU A 1 506 ? -40.768 13.778 -19.208 1.00 87.12 506 GLU A N 1
ATOM 3971 C CA . GLU A 1 506 ? -40.805 13.342 -20.602 1.00 87.12 506 GLU A CA 1
ATOM 3972 C C . GLU A 1 506 ? -39.787 12.229 -20.885 1.00 87.12 506 GLU A C 1
ATOM 3974 O O . GLU A 1 506 ? -40.119 11.252 -21.563 1.00 87.12 506 GLU A O 1
ATOM 3979 N N . VAL A 1 507 ? -38.575 12.326 -20.326 1.00 85.12 507 VAL A N 1
ATOM 3980 C CA . VAL A 1 507 ? -37.571 11.256 -20.429 1.00 85.12 507 VAL A CA 1
ATOM 3981 C C . VAL A 1 507 ? -38.098 9.978 -19.777 1.00 85.12 507 VAL A C 1
ATOM 3983 O O . VAL A 1 507 ? -38.064 8.919 -20.404 1.00 85.12 507 VAL A O 1
ATOM 3986 N N . TYR A 1 508 ? -38.657 10.061 -18.564 1.00 83.25 508 TYR A N 1
ATOM 3987 C CA . TYR A 1 508 ? -39.241 8.897 -17.890 1.00 83.25 508 TYR A CA 1
ATOM 3988 C C . TYR A 1 508 ? -40.427 8.295 -18.653 1.00 83.25 508 TYR A C 1
ATOM 3990 O O . TYR A 1 508 ? -40.535 7.073 -18.727 1.00 83.25 508 TYR A O 1
ATOM 3998 N N . ALA A 1 509 ? -41.288 9.113 -19.267 1.00 83.38 509 ALA A N 1
ATOM 3999 C CA . ALA A 1 509 ? -42.416 8.632 -20.066 1.00 83.38 509 ALA A CA 1
ATOM 4000 C C . ALA A 1 509 ? -41.979 7.832 -21.308 1.00 83.38 509 ALA A C 1
ATOM 4002 O O . ALA A 1 509 ? -42.733 6.992 -21.798 1.00 83.38 509 ALA A O 1
ATOM 4003 N N . LYS A 1 510 ? -40.761 8.070 -21.812 1.00 82.50 510 LYS A N 1
ATOM 4004 C CA . LYS A 1 510 ? -40.175 7.352 -22.955 1.00 82.50 510 LYS A CA 1
ATOM 4005 C C . LYS A 1 510 ? -39.387 6.099 -22.550 1.00 82.50 510 LYS A C 1
ATOM 4007 O O . LYS A 1 510 ? -38.887 5.400 -23.441 1.00 82.50 510 LYS A O 1
ATOM 4012 N N . MET A 1 511 ? -39.263 5.795 -21.256 1.00 80.19 511 MET A N 1
ATOM 4013 C CA . MET A 1 511 ? -38.593 4.585 -20.768 1.00 80.19 511 MET A CA 1
ATOM 4014 C C . MET A 1 511 ? -39.546 3.378 -20.757 1.00 80.19 511 MET A C 1
ATOM 4016 O O . MET A 1 511 ? -40.743 3.543 -20.525 1.00 80.19 511 MET A O 1
ATOM 4020 N N . PRO A 1 512 ? -39.046 2.151 -21.002 1.00 69.94 512 PRO A N 1
ATOM 4021 C CA . PRO A 1 512 ? -39.856 0.941 -20.862 1.00 69.94 512 PRO A CA 1
ATOM 4022 C C . PRO A 1 512 ? -40.373 0.804 -19.422 1.00 69.94 512 PRO A C 1
ATOM 4024 O O . PRO A 1 512 ? -39.672 1.166 -18.478 1.00 69.94 512 PRO A O 1
ATOM 4027 N N . SER A 1 513 ? -41.592 0.281 -19.247 1.00 61.53 513 SER A N 1
ATOM 4028 C CA . SER A 1 513 ? -42.221 0.104 -17.933 1.00 61.53 513 SER A CA 1
ATOM 4029 C C . SER A 1 513 ? -41.367 -0.810 -17.048 1.00 61.53 513 SER A C 1
ATOM 4031 O O . SER A 1 513 ? -41.370 -2.029 -17.224 1.00 61.53 513 SER A O 1
ATOM 4033 N N . MET A 1 514 ? -40.612 -0.228 -16.117 1.00 56.44 514 MET A N 1
ATOM 4034 C CA . MET A 1 514 ? -39.806 -0.975 -15.153 1.00 56.44 514 MET A CA 1
ATOM 4035 C C . MET A 1 514 ? -40.637 -1.269 -13.900 1.00 56.44 514 MET A C 1
ATOM 4037 O O . MET A 1 514 ? -41.438 -0.439 -13.466 1.00 56.44 514 MET A O 1
ATOM 4041 N N . GLN A 1 515 ? -40.419 -2.426 -13.271 1.00 46.66 515 GLN A N 1
ATOM 4042 C CA . GLN A 1 515 ? -40.863 -2.632 -11.892 1.00 46.66 515 GLN A CA 1
ATOM 4043 C C . GLN A 1 515 ? -40.101 -1.642 -10.999 1.00 46.66 515 GLN A C 1
ATOM 4045 O O . GLN A 1 515 ? -38.896 -1.775 -10.817 1.00 46.66 515 GLN A O 1
ATOM 4050 N N . GLY A 1 516 ? -40.797 -0.623 -10.485 1.00 50.53 516 GLY A N 1
ATOM 4051 C CA . GLY A 1 516 ? -40.217 0.366 -9.572 1.00 50.53 516 GLY A CA 1
ATOM 4052 C C . GLY A 1 516 ? -39.781 1.695 -10.197 1.00 50.53 516 GLY A C 1
ATOM 4053 O O . GLY A 1 516 ? -38.931 2.367 -9.619 1.00 50.53 516 GLY A O 1
ATOM 4054 N N . THR A 1 517 ? -40.357 2.131 -11.325 1.00 46.44 517 THR A N 1
ATOM 4055 C CA . THR A 1 517 ? -40.258 3.546 -11.737 1.00 46.44 517 THR A CA 1
ATOM 4056 C C . THR A 1 517 ? -40.989 4.433 -10.726 1.00 46.44 517 THR A C 1
ATOM 4058 O O . THR A 1 517 ? -42.178 4.716 -10.874 1.00 46.44 517 THR A O 1
ATOM 4061 N N . GLY A 1 518 ? -40.292 4.852 -9.671 1.00 47.12 518 GLY A N 1
ATOM 4062 C CA . GLY A 1 518 ? -40.764 5.909 -8.789 1.00 47.12 518 GLY A CA 1
ATOM 4063 C C . GLY A 1 518 ? -40.806 7.217 -9.571 1.00 47.12 518 GLY A C 1
ATOM 4064 O O . GLY A 1 518 ? -39.763 7.753 -9.938 1.00 47.12 518 GLY A O 1
ATOM 4065 N N . ARG A 1 519 ? -42.009 7.729 -9.854 1.00 47.75 519 ARG A N 1
ATOM 4066 C CA . ARG A 1 519 ? -42.172 9.138 -10.222 1.00 47.75 519 ARG A CA 1
ATOM 4067 C C . ARG A 1 519 ? -41.794 9.938 -8.990 1.00 47.75 519 ARG A C 1
ATOM 4069 O O . ARG A 1 519 ? -42.559 9.956 -8.034 1.00 47.75 519 ARG A O 1
ATOM 4076 N N . VAL A 1 520 ? -40.608 10.533 -8.996 1.00 47.91 520 VAL A N 1
ATOM 4077 C CA . VAL A 1 520 ? -40.182 11.363 -7.876 1.00 47.91 520 VAL A CA 1
ATOM 4078 C C . VAL A 1 520 ? -41.078 12.595 -7.864 1.00 47.91 520 VAL A C 1
ATOM 4080 O O . VAL A 1 520 ? -41.075 13.376 -8.816 1.00 47.91 520 VAL A O 1
ATOM 4083 N N . THR A 1 521 ? -41.909 12.722 -6.835 1.00 51.16 521 THR A N 1
ATOM 4084 C CA . THR A 1 521 ? -42.740 13.913 -6.654 1.00 51.16 521 THR A CA 1
ATOM 4085 C C . THR A 1 521 ? -41.908 15.009 -5.990 1.00 51.16 521 THR A C 1
ATOM 4087 O O . THR A 1 521 ? -40.906 14.721 -5.335 1.00 51.16 521 THR A O 1
ATOM 4090 N N . GLU A 1 522 ? -42.301 16.280 -6.130 1.00 45.47 522 GLU A N 1
ATOM 4091 C CA . GLU A 1 522 ? -41.619 17.412 -5.466 1.00 45.47 522 GLU A CA 1
ATOM 4092 C C . GLU A 1 522 ? -41.439 17.200 -3.952 1.00 45.47 522 GLU A C 1
ATOM 4094 O O . GLU A 1 522 ? -40.486 17.702 -3.355 1.00 45.47 522 GLU A O 1
ATOM 4099 N N . HIS A 1 523 ? -42.325 16.413 -3.336 1.00 43.09 523 HIS A N 1
ATOM 4100 C CA . HIS A 1 523 ? -42.287 16.092 -1.916 1.00 43.09 523 HIS A CA 1
ATOM 4101 C C . HIS A 1 523 ? -41.129 15.154 -1.529 1.00 43.09 523 HIS A C 1
ATOM 4103 O O . HIS A 1 523 ? -40.541 15.319 -0.460 1.00 43.09 523 HIS A O 1
ATOM 4109 N N . ASP A 1 524 ? -40.743 14.229 -2.412 1.00 46.84 524 ASP A N 1
ATOM 4110 C CA . ASP A 1 524 ? -39.708 13.224 -2.135 1.00 46.84 524 ASP A CA 1
ATOM 4111 C C . ASP A 1 524 ? -38.290 13.825 -2.164 1.00 46.84 524 ASP A C 1
ATOM 4113 O O . ASP A 1 524 ? -37.407 13.384 -1.428 1.00 46.84 524 ASP A O 1
ATOM 4117 N N . PHE A 1 525 ? -38.065 14.876 -2.963 1.00 50.22 525 PHE A N 1
ATOM 4118 C CA . PHE A 1 525 ? -36.767 15.563 -3.031 1.00 50.22 525 PHE A CA 1
ATOM 4119 C C . PHE A 1 525 ? -36.536 16.538 -1.867 1.00 50.22 525 PHE A C 1
ATOM 4121 O O . PHE A 1 525 ? -35.409 16.646 -1.385 1.00 50.22 525 PHE A O 1
ATOM 4128 N N . MET A 1 526 ? -37.581 17.210 -1.368 1.00 40.47 526 MET A N 1
ATOM 4129 C CA . MET A 1 526 ? -37.461 18.139 -0.230 1.00 40.47 526 MET A CA 1
ATOM 4130 C C . MET A 1 526 ? -37.109 17.445 1.097 1.00 40.47 526 MET A C 1
ATOM 4132 O O . MET A 1 526 ? -36.558 18.078 1.998 1.00 40.47 526 MET A O 1
ATOM 4136 N N . LEU A 1 527 ? -37.393 16.146 1.229 1.00 40.25 527 LEU A N 1
ATOM 4137 C CA . LEU A 1 527 ? -36.994 15.352 2.396 1.00 40.25 527 LEU A CA 1
ATOM 4138 C C . LEU A 1 527 ? -35.499 14.995 2.390 1.00 40.25 527 LEU A C 1
ATOM 4140 O O . LEU A 1 527 ? -34.909 14.868 3.460 1.00 40.25 527 LEU A O 1
ATOM 4144 N N . LEU A 1 528 ? -34.875 14.892 1.212 1.00 39.16 528 LEU A N 1
ATOM 4145 C CA . LEU A 1 528 ? -33.446 14.587 1.073 1.00 39.16 528 LEU A CA 1
ATOM 4146 C C . LEU A 1 528 ? -32.551 15.806 1.333 1.00 39.16 528 LEU A C 1
ATOM 4148 O O . LEU A 1 528 ? -31.457 15.647 1.863 1.00 39.16 528 LEU A O 1
ATOM 4152 N N . THR A 1 529 ? -33.011 17.018 1.015 1.00 37.88 529 THR A N 1
ATOM 4153 C CA . THR A 1 529 ? -32.234 18.258 1.207 1.00 37.88 529 THR A CA 1
ATOM 4154 C C . THR A 1 529 ? -32.396 18.894 2.589 1.00 37.88 529 THR A C 1
ATOM 4156 O O . THR A 1 529 ? -31.589 19.735 2.963 1.00 37.88 529 THR A O 1
ATOM 4159 N N . ARG A 1 530 ? -33.390 18.485 3.392 1.00 32.44 530 ARG A N 1
ATOM 4160 C CA . ARG A 1 530 ? -33.522 18.921 4.800 1.00 32.44 530 ARG A CA 1
ATOM 4161 C C . ARG A 1 530 ? -32.705 18.089 5.800 1.00 32.44 530 ARG A C 1
ATOM 4163 O O . ARG A 1 530 ? -32.741 18.394 6.988 1.00 32.44 530 ARG A O 1
ATOM 4170 N N . GLN A 1 531 ? -31.994 17.053 5.348 1.00 31.27 531 GLN A N 1
ATOM 4171 C CA . GLN A 1 531 ? -31.141 16.201 6.193 1.00 31.27 531 GLN A CA 1
ATOM 4172 C C . GLN A 1 531 ? -29.629 16.358 5.942 1.00 31.27 531 GLN A C 1
ATOM 4174 O O . GLN A 1 531 ? -28.855 15.551 6.458 1.00 31.27 531 GLN A O 1
ATOM 4179 N N . SER A 1 532 ? -29.191 17.378 5.197 1.00 29.00 532 SER A N 1
ATOM 4180 C CA . SER A 1 532 ? -27.766 17.686 4.990 1.00 29.00 532 SER A CA 1
ATOM 4181 C C . SER A 1 532 ? -27.384 19.036 5.565 1.00 29.00 532 SER A C 1
ATOM 4183 O O . SER A 1 532 ? -27.999 20.024 5.101 1.00 29.00 532 SER A O 1
#

Radius of gyration: 31.99 Å; chains: 1; bounding box: 74×67×97 Å

pLDDT: mean 78.79, std 21.13, range [27.97, 98.56]

Foldseek 3Di:
DVVVVVVVVVVVCVVCVVVVVVVVVVVPPPPPPPCPVPVPPPDLCNVVVLVCVQVVVQVVVDPPPQWTARVHIFGEDEQCPDPDDDLEARGEYEYADDEADHDANHEYPDEYEAAAEYAQANYQEYQEYEYAEEYEHHENYEHADAYEYQYEYEYEYNYEHHAHYEYAAEYEYDAFYWYFKYFYQKYAFRDHVPSPPPPPCPPPVPVLVPDPADEAEADAEQDPVQADPQLEHGHEYAHQYEYEYDALHEYEYEYAYQAEYEYAHNYEYNYEYYYAEEYHYYALYEAQAEYEYQYEYEAEHNYEYHDRPDAHEYEYQYEYEHEHGYMYRTMYGYVNIYGGHYPPPVVPPCVVVPPPPDDDDDDDDDDDDDDDDPVVVVVVVVVVVVVVVVVVVVVVVVVVVVVVVVLVVPQDDDADADVQRDPPPDDADDDFPDQDLQWTHDSRDIFGAADDDPVVLVVVLVVVQVVVVPDDPPDQDDDDDDDTPQVVDDPVSCVSHDDRLVSVVVSLVSHDDHDDPPSCDPVNVVVVVVVD

Organism: Thermanaerosceptrum fracticalcis (NCBI:txid1712410)

Secondary structure (DSSP, 8-state):
-HHHHHHHHHHHHHHHHHHHHHHHHHHH--PPP----TT----TTHHHHHHHHHHHHHHTT--SSSEEESSSEEEEEEGGG-S---SEE-SEEEESSS-B-PPTT-EEEEEEEESS-EEETT--EEEEEEESS-EEEPTT-EEEEEEEESS-EEE-TT-B-TTEEEESSEEEE-TTEEEEEEEEEEEEES--TT-------------GGGS--EEEES-SEE-GGGS-TTSEEEEEEEESS-EEEPTT-EEES-EEESS-EEE-TT-EEES-EEESS-EEE-TT-EE-S-EEESS-EEE-TT-EESBTTB-EEEEESS-EEE-TTEEEEEEEEEEEEEEES--TTSTTTSGGGS-----PPPPP--------THHHHHHHHHHHHHHHHHHHHHHHHHHHHHHHHHHHTTS------SGGGS-TTPPPP-S-SEE-SSEEE-SS-EEEPP---HHHHHHHHHHHHHHHHHSPTTS---------GGGSS-HHHHTTS--HHHHHHHHHHTS---TT-----HHHHHHHHTT-